Protein AF-A0A0W0CRV9-F1 (afdb_monomer_lite)

Secondary structure (DSSP, 8-state):
-----PPP------------------TT------------------TT-HHHHHHHHHHHHHHHHHHHHHHHHHHHHHHHHHHHHHHHHHHHHHHHHHHHHHHHHHHHHHHHHHHHHHHHHHHHHHHHHHHHHHHHHHHHHHHHHHHHHHHHHHHHHHHHHHHHHHHHHTTS----TTHHHHHHHHHHHHHHHHHHHHHHHHHHHHHHHHHHHHHHHHHHHHHHHHHHHHHHHHHHHHHHHHHHHHHHHHHHHHHHHHHHHHHHHHHHHHHHHHHHHHHHHHHHHHHHHHHHHHHHHHHHHHHHHHHHHHHHHHHHHHHHHHHHHHHHHHHHHHHHHHHHHHHHHHT----EEEE-HHHHTTTEEEETTTTEEEETTT--EEE-SEEEE--TTTHHHHHHHHHHHHHHHHHHTT---EEEEEETT-PPPTTHHHHHHHTTTS----------SSS------S-----SS-EEEEEE----GGGHHHHHHHHHHHTSSS-SS--SS------------------------------

pLDDT: mean 71.41, std 23.51, range [22.67, 96.81]

Sequence (535 aa):
MMESRIPTFGRPNKKIRLSGGEMLRDVTNTPVISGRSATVDGGKLAYGDDKLMEEIKRRERKVLQDINRLKSAVEEIDKETEKIRSRLPELAGSYRQLLDNIDNEDKQILCLEEQLESLESQCNTERENQRRMVENLELQHSIDVTNHNTSLDQKNSESRHSWEVQLIELQNEPETKDNVDIIKAIKTELAELQVEWYAIEKENDKKCSEYKQELREQFETFKREKKLNLQETENTANSSLKDENEHRSKLESHKATICANDSEIANLRDTIADRTSTISQIDKSMLPLEQELREASLQFREIENDCNHVNRVCEHLKSTNSLVFERYLQEKRAKKKLQYAIEEIRGKIRNFAILNSDRVKNIFDVDITKATIRNINNRRVYQFNRLIERESIQEQRKLWEEFETYIEIQLRKQCDFSIFICNPAATEFPFVDKLDTCISESTITDAYTYTRTKDGSTNVFNFKSKIDGSEVIGYFIELREDIRDKLENKYSQTLSSTIPCIMHLLDISTISISLQIFQTFKEINNPKPSALRKK

Organism: Candida glabrata (NCBI:txid5478)

Structure (mmCIF, N/CA/C/O backbone):
data_AF-A0A0W0CRV9-F1
#
_entry.id   AF-A0A0W0CRV9-F1
#
loop_
_atom_site.group_PDB
_atom_site.id
_atom_site.type_symbol
_atom_site.label_atom_id
_atom_site.label_alt_id
_atom_site.label_comp_id
_atom_site.label_asym_id
_atom_site.label_entity_id
_atom_site.label_seq_id
_atom_site.pdbx_PDB_ins_code
_atom_site.Cartn_x
_atom_site.Cartn_y
_atom_site.Cartn_z
_atom_site.occupancy
_atom_site.B_iso_or_equiv
_atom_site.auth_seq_id
_atom_site.auth_comp_id
_atom_site.auth_asym_id
_atom_site.auth_atom_id
_atom_site.pdbx_PDB_model_num
ATOM 1 N N . MET A 1 1 ? -40.033 -37.772 27.101 1.00 38.56 1 MET A N 1
ATOM 2 C CA . MET A 1 1 ? -40.263 -37.667 25.644 1.00 38.56 1 MET A CA 1
ATOM 3 C C . MET A 1 1 ? -39.557 -36.389 25.206 1.00 38.56 1 MET A C 1
ATOM 5 O O . MET A 1 1 ? -39.950 -35.342 25.690 1.00 38.56 1 MET A O 1
ATOM 9 N N . MET A 1 2 ? -38.309 -36.469 24.722 1.00 35.28 2 MET A N 1
ATOM 10 C CA . MET A 1 2 ? -37.935 -36.559 23.288 1.00 35.28 2 MET A CA 1
ATOM 11 C C . MET A 1 2 ? -38.534 -35.373 22.500 1.00 35.28 2 MET A C 1
ATOM 13 O O . MET A 1 2 ? -39.745 -35.233 22.506 1.00 35.28 2 MET A O 1
ATOM 17 N N . GLU A 1 3 ? -37.796 -34.463 21.856 1.00 33.09 3 GLU A N 1
ATOM 18 C CA . GLU A 1 3 ? -36.483 -34.554 21.201 1.00 33.09 3 GLU A CA 1
ATOM 19 C C . GLU A 1 3 ? -35.704 -33.227 21.259 1.00 33.09 3 GLU A C 1
ATOM 21 O O . GLU A 1 3 ? -36.253 -32.140 21.090 1.00 33.09 3 GLU A O 1
ATOM 26 N N . SER A 1 4 ? -34.390 -33.359 21.424 1.00 38.97 4 SER A N 1
ATOM 27 C CA . SER A 1 4 ? -33.357 -32.371 21.140 1.00 38.97 4 SER A CA 1
ATOM 28 C C . SER A 1 4 ? -33.017 -32.377 19.642 1.00 38.97 4 SER A C 1
ATOM 30 O O . SER A 1 4 ? -32.894 -33.436 19.028 1.00 38.97 4 SER A O 1
ATOM 32 N N . ARG A 1 5 ? -32.801 -31.201 19.041 1.00 36.97 5 ARG A N 1
ATOM 33 C CA . ARG A 1 5 ? -32.155 -31.079 17.722 1.00 36.97 5 ARG A CA 1
ATOM 34 C C . ARG A 1 5 ? -30.901 -30.224 17.835 1.00 36.97 5 ARG A C 1
ATOM 36 O O . ARG A 1 5 ? -30.955 -29.002 17.857 1.00 36.97 5 ARG A O 1
ATOM 43 N N . ILE A 1 6 ? -29.778 -30.927 17.904 1.00 41.94 6 ILE A N 1
ATOM 44 C CA . ILE A 1 6 ? -28.415 -30.419 17.751 1.00 41.94 6 ILE A CA 1
ATOM 45 C C . ILE A 1 6 ? -28.132 -30.277 16.244 1.00 41.94 6 ILE A C 1
ATOM 47 O O . ILE A 1 6 ? -28.379 -31.238 15.510 1.00 41.94 6 ILE A O 1
ATOM 51 N N . PRO A 1 7 ? -27.575 -29.158 15.748 1.00 38.59 7 PRO A N 1
ATOM 52 C CA . PRO A 1 7 ? -27.006 -29.108 14.410 1.00 38.59 7 PRO A CA 1
ATOM 53 C C . PRO A 1 7 ? -25.593 -29.703 14.419 1.00 38.59 7 PRO A C 1
ATOM 55 O O . PRO A 1 7 ? -24.685 -29.228 15.097 1.00 38.59 7 PRO A O 1
ATOM 58 N N . THR A 1 8 ? -25.413 -30.761 13.640 1.00 34.62 8 THR A N 1
ATOM 59 C CA . THR A 1 8 ? -24.139 -31.427 13.360 1.00 34.62 8 THR A CA 1
ATOM 60 C C . THR A 1 8 ? -23.197 -30.558 12.526 1.00 34.62 8 THR A C 1
ATOM 62 O O . THR A 1 8 ? -23.568 -30.081 11.452 1.00 34.62 8 THR A O 1
ATOM 65 N N . PHE A 1 9 ? -21.941 -30.453 12.966 1.00 34.94 9 PHE A N 1
ATOM 66 C CA . PHE A 1 9 ? -20.810 -29.957 12.181 1.00 34.94 9 PHE A CA 1
ATOM 67 C C . PHE A 1 9 ? -20.536 -30.866 10.971 1.00 34.94 9 PHE A C 1
ATOM 69 O O . PHE A 1 9 ? -19.977 -31.956 11.099 1.00 34.94 9 PHE A O 1
ATOM 76 N N . GLY A 1 10 ? -20.896 -30.400 9.776 1.00 32.53 10 GLY A N 1
ATOM 77 C CA . GLY A 1 10 ? -20.453 -30.984 8.513 1.00 32.53 10 GLY A CA 1
ATOM 78 C C . GLY A 1 10 ? -19.087 -30.429 8.108 1.00 32.53 10 GLY A C 1
ATOM 79 O O . GLY A 1 10 ? -18.968 -29.253 7.775 1.00 32.53 10 GLY A O 1
ATOM 80 N N . ARG A 1 11 ? -18.051 -31.275 8.098 1.00 42.72 11 ARG A N 1
ATOM 81 C CA . ARG A 1 11 ? -16.768 -30.980 7.438 1.00 42.72 11 ARG A CA 1
ATOM 82 C C . ARG A 1 11 ? -16.919 -31.100 5.917 1.00 42.72 11 ARG A C 1
ATOM 84 O O . ARG A 1 11 ? -17.332 -32.163 5.455 1.00 42.72 11 ARG A O 1
ATOM 91 N N . PRO A 1 12 ? -16.426 -30.140 5.119 1.00 41.34 12 PRO A N 1
ATOM 92 C CA . PRO A 1 12 ? -15.983 -30.422 3.766 1.00 41.34 12 PRO A CA 1
ATOM 93 C C . PRO A 1 12 ? -14.450 -30.502 3.731 1.00 41.34 12 PRO A C 1
ATOM 95 O O . PRO A 1 12 ? -13.749 -29.498 3.833 1.00 41.34 12 PRO A O 1
ATOM 98 N N . ASN A 1 13 ? -13.924 -31.712 3.525 1.00 42.38 13 ASN A N 1
ATOM 99 C CA . ASN A 1 13 ? -12.552 -31.923 3.063 1.00 42.38 13 ASN A CA 1
ATOM 100 C C . ASN A 1 13 ? -12.408 -31.341 1.645 1.00 42.38 13 ASN A C 1
ATOM 102 O O . ASN A 1 13 ? -12.638 -32.036 0.655 1.00 42.38 13 ASN A O 1
ATOM 106 N N . LYS A 1 14 ? -12.005 -30.072 1.526 1.00 35.16 14 LYS A N 1
ATOM 107 C CA . LYS A 1 14 ? -11.462 -29.535 0.273 1.00 35.16 14 LYS A CA 1
ATOM 108 C C . LYS A 1 14 ? -9.946 -29.711 0.279 1.00 35.16 14 LYS A C 1
ATOM 110 O O . LYS A 1 14 ? -9.219 -28.977 0.938 1.00 35.16 14 LYS A O 1
ATOM 115 N N . LYS A 1 15 ? -9.483 -30.707 -0.482 1.00 37.16 15 LYS A N 1
ATOM 116 C CA . LYS A 1 15 ? -8.090 -30.833 -0.923 1.00 37.16 15 LYS A CA 1
ATOM 117 C C . LYS A 1 15 ? -7.694 -29.550 -1.658 1.00 37.16 15 LYS A C 1
ATOM 119 O O . LYS A 1 15 ? -8.164 -29.315 -2.770 1.00 37.16 15 LYS A O 1
ATOM 124 N N . ILE A 1 16 ? -6.820 -28.752 -1.056 1.00 34.28 16 ILE A N 1
ATOM 125 C CA . ILE A 1 16 ? -6.090 -27.700 -1.761 1.00 34.28 16 ILE A CA 1
ATOM 126 C C . ILE A 1 16 ? -5.062 -28.409 -2.646 1.00 34.28 16 ILE A C 1
ATOM 128 O O . ILE A 1 16 ? -4.112 -29.022 -2.163 1.00 34.28 16 ILE A O 1
ATOM 132 N N . ARG A 1 17 ? -5.300 -28.387 -3.960 1.00 32.69 17 ARG A N 1
ATOM 133 C CA . ARG A 1 17 ? -4.280 -28.698 -4.963 1.00 32.69 17 ARG A CA 1
ATOM 134 C C . ARG A 1 17 ? -3.266 -27.558 -4.939 1.00 32.69 17 ARG A C 1
ATOM 136 O O . ARG A 1 17 ? -3.599 -26.438 -5.304 1.00 32.69 17 ARG A O 1
ATOM 143 N N . LEU A 1 18 ? -2.038 -27.868 -4.542 1.00 37.91 18 LEU A N 1
ATOM 144 C CA . LEU A 1 18 ? -0.869 -27.062 -4.866 1.00 37.91 18 LEU A CA 1
ATOM 145 C C . LEU A 1 18 ? -0.619 -27.206 -6.374 1.00 37.91 18 LEU A C 1
ATOM 147 O O . LEU A 1 18 ? -0.066 -28.210 -6.821 1.00 37.91 18 LEU A O 1
ATOM 151 N N . SER A 1 19 ? -1.074 -26.238 -7.169 1.00 32.88 19 SER A N 1
ATOM 152 C CA . SER A 1 19 ? -0.536 -26.029 -8.512 1.00 32.88 19 SER A CA 1
ATOM 153 C C . SER A 1 19 ? 0.764 -25.252 -8.362 1.00 32.88 19 SER A C 1
ATOM 155 O O . SER A 1 19 ? 0.759 -24.047 -8.117 1.00 32.88 19 SER A O 1
ATOM 157 N N . GLY A 1 20 ? 1.874 -25.979 -8.434 1.00 34.94 20 GLY A N 1
ATOM 158 C CA . GLY A 1 20 ? 3.185 -25.386 -8.616 1.00 34.94 20 GLY A CA 1
ATOM 159 C C . GLY A 1 20 ? 3.354 -24.834 -10.029 1.00 34.94 20 GLY A C 1
ATOM 160 O O . GLY A 1 20 ? 2.707 -25.293 -10.970 1.00 34.94 20 GLY A O 1
ATOM 161 N N . GLY A 1 21 ? 4.297 -23.902 -10.139 1.00 41.97 21 GLY A N 1
ATOM 162 C CA . GLY A 1 21 ? 4.945 -23.546 -11.391 1.00 41.97 21 GLY A CA 1
ATOM 163 C C . GLY A 1 21 ? 4.507 -22.211 -11.965 1.00 41.97 21 GLY A C 1
ATOM 164 O O . GLY A 1 21 ? 3.742 -22.189 -12.914 1.00 41.97 21 GLY A O 1
ATOM 165 N N . GLU A 1 22 ? 5.096 -21.119 -11.481 1.00 36.38 22 GLU A N 1
ATOM 166 C CA . GLU A 1 22 ? 5.630 -20.122 -12.405 1.00 36.38 22 GLU A CA 1
ATOM 167 C C . GLU A 1 22 ? 6.853 -19.438 -11.793 1.00 36.38 22 GLU A C 1
ATOM 169 O O . GLU A 1 22 ? 6.941 -19.189 -10.592 1.00 36.38 22 GLU A O 1
ATOM 174 N N . MET A 1 23 ? 7.869 -19.318 -12.634 1.00 37.34 23 MET A N 1
ATOM 175 C CA . MET A 1 23 ? 9.269 -19.218 -12.269 1.00 37.34 23 MET A CA 1
ATOM 176 C C . MET A 1 23 ? 9.655 -17.867 -11.669 1.00 37.34 23 MET A C 1
ATOM 178 O O . MET A 1 23 ? 9.179 -16.815 -12.094 1.00 37.34 23 MET A O 1
ATOM 182 N N . LEU A 1 24 ? 10.626 -17.933 -10.752 1.00 38.47 24 LEU A N 1
ATOM 183 C CA . LEU A 1 24 ? 11.629 -16.897 -10.517 1.00 38.47 24 LEU A CA 1
ATOM 184 C C . LEU A 1 24 ? 11.998 -16.221 -11.846 1.00 38.47 24 LEU A C 1
ATOM 186 O O . LEU A 1 24 ? 12.648 -16.829 -12.695 1.00 38.47 24 LEU A O 1
ATOM 190 N N . ARG A 1 25 ? 11.583 -14.965 -12.029 1.00 40.34 25 ARG A N 1
ATOM 191 C CA . ARG A 1 25 ? 12.192 -14.103 -13.038 1.00 40.34 25 ARG A CA 1
ATOM 192 C C . ARG A 1 25 ? 13.482 -13.558 -12.452 1.00 40.34 25 ARG A C 1
ATOM 194 O O . ARG A 1 25 ? 13.460 -12.815 -11.475 1.00 40.34 25 ARG A O 1
ATOM 201 N N . ASP A 1 26 ? 14.580 -13.969 -13.066 1.00 34.03 26 ASP A N 1
ATOM 202 C CA . ASP A 1 26 ? 15.905 -13.380 -12.935 1.00 34.03 26 ASP A CA 1
ATOM 203 C C . ASP A 1 26 ? 15.820 -11.846 -13.041 1.00 34.03 26 ASP A C 1
ATOM 205 O O . ASP A 1 26 ? 15.437 -11.301 -14.078 1.00 34.03 26 ASP A O 1
ATOM 209 N N . VAL A 1 27 ? 16.179 -11.143 -11.964 1.00 37.72 27 VAL A N 1
ATOM 210 C CA . VAL A 1 27 ? 16.225 -9.666 -11.890 1.00 37.72 27 VAL A CA 1
ATOM 211 C C . VAL A 1 27 ? 17.619 -9.146 -12.284 1.00 37.72 27 VAL A C 1
ATOM 213 O O . VAL A 1 27 ? 18.051 -8.076 -11.875 1.00 37.72 27 VAL A O 1
ATOM 216 N N . THR A 1 28 ? 18.365 -9.901 -13.089 1.00 35.84 28 THR A N 1
ATOM 217 C CA . THR A 1 28 ? 19.730 -9.537 -13.505 1.00 35.84 28 THR A CA 1
ATOM 218 C C . THR A 1 28 ? 19.811 -8.897 -14.892 1.00 35.84 28 THR A C 1
ATOM 220 O O . THR A 1 28 ? 20.890 -8.481 -15.295 1.00 35.84 28 THR A O 1
ATOM 223 N N . ASN A 1 29 ? 18.687 -8.715 -15.595 1.00 40.50 29 ASN A N 1
ATOM 224 C CA . ASN A 1 29 ? 18.656 -8.096 -16.926 1.00 40.50 29 ASN A CA 1
ATOM 225 C C . ASN A 1 29 ? 17.651 -6.939 -17.016 1.00 40.50 29 ASN A C 1
ATOM 227 O O . ASN A 1 29 ? 16.689 -6.982 -17.780 1.00 40.50 29 ASN A O 1
ATOM 231 N N . THR A 1 30 ? 17.888 -5.870 -16.260 1.00 35.16 30 THR A N 1
ATOM 232 C CA . THR A 1 30 ? 17.356 -4.545 -16.611 1.00 35.16 30 THR A CA 1
ATOM 233 C C . THR A 1 30 ? 18.460 -3.743 -17.297 1.00 35.16 30 THR A C 1
ATOM 235 O O . THR A 1 30 ? 19.473 -3.464 -16.648 1.00 35.16 30 THR A O 1
ATOM 238 N N . PRO A 1 31 ? 18.315 -3.352 -18.579 1.00 36.97 31 PRO A N 1
ATOM 239 C CA . PRO A 1 31 ? 19.222 -2.384 -19.167 1.00 36.97 31 PRO A CA 1
ATOM 240 C C . PRO A 1 31 ? 19.075 -1.068 -18.401 1.00 36.97 31 PRO A C 1
ATOM 242 O O . PRO A 1 31 ? 17.973 -0.567 -18.178 1.00 36.97 31 PRO A O 1
ATOM 245 N N . VAL A 1 32 ? 20.216 -0.553 -17.958 1.00 34.62 32 VAL A N 1
ATOM 246 C CA . VAL A 1 32 ? 20.379 0.720 -17.263 1.00 34.62 32 VAL A CA 1
ATOM 247 C C . VAL A 1 32 ? 19.641 1.814 -18.036 1.00 34.62 32 VAL A C 1
ATOM 249 O O . VAL A 1 32 ? 20.065 2.212 -19.121 1.00 34.62 32 VAL A O 1
ATOM 252 N N . ILE A 1 33 ? 18.541 2.315 -17.469 1.00 39.91 33 ILE A N 1
ATOM 253 C CA . ILE A 1 33 ? 17.890 3.548 -17.915 1.00 39.91 33 ILE A CA 1
ATOM 254 C C . ILE A 1 33 ? 18.854 4.686 -17.567 1.00 39.91 33 ILE A C 1
ATOM 256 O O . ILE A 1 33 ? 18.846 5.236 -16.467 1.00 39.91 33 ILE A O 1
ATOM 260 N N . SER A 1 34 ? 19.747 4.987 -18.507 1.00 36.44 34 SER A N 1
ATOM 261 C CA . SER A 1 34 ? 20.557 6.195 -18.478 1.00 36.44 34 SER A CA 1
ATOM 262 C C . SER A 1 34 ? 19.643 7.380 -18.751 1.00 36.44 34 SER A C 1
ATOM 264 O O . SER A 1 34 ? 18.908 7.418 -19.740 1.00 36.44 34 SER A O 1
ATOM 266 N N . GLY A 1 35 ? 19.666 8.330 -17.823 1.00 34.72 35 GLY A N 1
ATOM 267 C CA . GLY A 1 35 ? 18.883 9.544 -17.890 1.00 34.72 35 GLY A CA 1
ATOM 268 C C . GLY A 1 35 ? 19.144 10.365 -19.151 1.00 34.72 35 GLY A C 1
ATOM 269 O O . GLY A 1 35 ? 20.199 10.302 -19.778 1.00 34.72 35 GLY A O 1
ATOM 270 N N . ARG A 1 36 ? 18.136 11.185 -19.459 1.00 37.72 36 ARG A N 1
ATOM 271 C CA . ARG A 1 36 ? 18.190 12.438 -20.222 1.00 37.72 36 ARG A CA 1
ATOM 272 C C . ARG A 1 36 ? 19.622 12.907 -20.529 1.00 37.72 36 ARG A C 1
ATOM 274 O O . ARG A 1 36 ? 20.232 13.613 -19.727 1.00 37.72 36 ARG A O 1
ATOM 281 N N . SER A 1 37 ? 20.123 12.577 -21.718 1.00 31.12 37 SER A N 1
ATOM 282 C CA . SER A 1 37 ? 21.183 13.365 -22.341 1.00 31.12 37 SER A CA 1
ATOM 283 C C . SER A 1 37 ? 20.528 14.533 -23.058 1.00 31.12 37 SER A C 1
ATOM 285 O O . SER A 1 37 ? 19.630 14.352 -23.879 1.00 31.12 37 SER A O 1
ATOM 287 N N . ALA A 1 38 ? 20.996 15.728 -22.715 1.00 38.41 38 ALA A N 1
ATOM 288 C CA . ALA A 1 38 ? 20.750 16.953 -23.445 1.00 38.41 38 ALA A CA 1
ATOM 289 C C . ALA A 1 38 ? 20.948 16.742 -24.953 1.00 38.41 38 ALA A C 1
ATOM 291 O O . ALA A 1 38 ? 21.871 16.044 -25.383 1.00 38.41 38 ALA A O 1
ATOM 292 N N . THR A 1 39 ? 20.079 17.379 -25.729 1.00 36.97 39 THR A N 1
ATOM 293 C CA . THR A 1 39 ? 20.256 17.663 -27.150 1.00 36.97 39 THR A CA 1
ATOM 294 C C . THR A 1 39 ? 21.642 18.265 -27.376 1.00 36.97 39 THR A C 1
ATOM 296 O O . THR A 1 39 ? 21.884 19.419 -27.024 1.00 36.97 39 THR A O 1
ATOM 299 N N . VAL A 1 40 ? 22.562 17.475 -27.926 1.00 42.56 40 VAL A N 1
ATOM 300 C CA . VAL A 1 40 ? 23.810 17.977 -28.501 1.00 42.56 40 VAL A CA 1
ATOM 301 C C . VAL A 1 40 ? 23.620 17.940 -30.005 1.00 42.56 40 VAL A C 1
ATOM 303 O O . VAL A 1 40 ? 23.579 16.872 -30.616 1.00 42.56 40 VAL A O 1
ATOM 306 N N . ASP A 1 41 ? 23.434 19.133 -30.557 1.00 42.19 41 ASP A N 1
ATOM 307 C CA . ASP A 1 41 ? 23.441 19.403 -31.985 1.00 42.19 41 ASP A CA 1
ATOM 308 C C . ASP A 1 41 ? 24.703 18.839 -32.645 1.00 42.19 41 ASP A C 1
ATOM 310 O O . ASP A 1 41 ? 25.799 18.842 -32.077 1.00 42.19 41 ASP A O 1
ATOM 314 N N . GLY A 1 42 ? 24.528 18.347 -33.869 1.00 45.25 42 GLY A N 1
ATOM 315 C CA . GLY A 1 42 ? 25.543 17.652 -34.646 1.00 45.25 42 GLY A CA 1
ATOM 316 C C . GLY A 1 42 ? 26.796 18.491 -34.905 1.00 45.25 42 GLY A C 1
ATOM 317 O O . GLY A 1 42 ? 26.865 19.256 -35.863 1.00 45.25 42 GLY A O 1
ATOM 318 N N . GLY A 1 43 ? 27.830 18.263 -34.098 1.00 40.97 43 GLY A N 1
ATOM 319 C CA . GLY A 1 43 ? 29.203 18.689 -34.344 1.00 40.97 43 GLY A CA 1
ATOM 320 C C . GLY A 1 43 ? 30.107 17.468 -34.483 1.00 40.97 43 GLY A C 1
ATOM 321 O O . GLY A 1 43 ? 30.133 16.600 -33.615 1.00 40.97 43 GLY A O 1
ATOM 322 N N . LYS A 1 44 ? 30.835 17.378 -35.597 1.00 47.75 44 LYS A N 1
ATOM 323 C CA . LYS A 1 44 ? 31.814 16.316 -35.869 1.00 47.75 44 LYS A CA 1
ATOM 324 C C . LYS A 1 44 ? 32.817 16.203 -34.711 1.00 47.75 44 LYS A C 1
ATOM 326 O O . LYS A 1 44 ? 33.529 17.159 -34.425 1.00 47.75 44 LYS A O 1
ATOM 331 N N . LEU A 1 45 ? 32.883 15.026 -34.089 1.00 42.00 45 LEU A N 1
ATOM 332 C CA . LEU A 1 45 ? 33.833 14.691 -33.027 1.00 42.00 45 LEU A CA 1
ATOM 333 C C . LEU A 1 45 ? 35.254 14.612 -33.599 1.00 42.00 45 LEU A C 1
ATOM 335 O O . LEU A 1 45 ? 35.578 13.697 -34.356 1.00 42.00 45 LEU A O 1
ATOM 339 N N . ALA A 1 46 ? 36.095 15.578 -33.236 1.00 45.25 46 ALA A N 1
ATOM 340 C CA . ALA A 1 46 ? 37.535 15.515 -33.438 1.00 45.25 46 ALA A CA 1
ATOM 341 C C . ALA A 1 46 ? 38.189 14.922 -32.179 1.00 45.25 46 ALA A C 1
ATOM 343 O O . ALA A 1 46 ? 37.961 15.395 -31.066 1.00 45.25 46 ALA A O 1
ATOM 344 N N . TYR A 1 47 ? 38.994 13.874 -32.352 1.00 42.91 47 TYR A N 1
ATOM 345 C CA . TYR A 1 47 ? 39.863 13.335 -31.304 1.00 42.91 47 TYR A CA 1
ATOM 346 C C . TYR A 1 47 ? 40.891 14.420 -30.926 1.00 42.91 47 TYR A C 1
ATOM 348 O O . TYR A 1 47 ? 41.710 14.783 -31.769 1.00 42.91 47 TYR A O 1
ATOM 356 N N . GLY A 1 48 ? 40.827 14.960 -29.700 1.00 53.31 48 GLY A N 1
ATOM 357 C CA . GLY A 1 48 ? 41.794 15.950 -29.190 1.00 53.31 48 GLY A CA 1
ATOM 358 C C . GLY A 1 48 ? 41.233 17.136 -28.392 1.00 53.31 48 GLY A C 1
ATOM 359 O O . GLY A 1 48 ? 42.011 17.991 -27.986 1.00 53.31 48 GLY A O 1
ATOM 360 N N . ASP A 1 49 ? 39.919 17.225 -28.162 1.00 56.38 49 ASP A N 1
ATOM 361 C CA . ASP A 1 49 ? 39.337 18.357 -27.427 1.00 56.38 49 ASP A CA 1
ATOM 362 C C . ASP A 1 49 ? 39.350 18.105 -25.901 1.00 56.38 49 ASP A C 1
ATOM 364 O O . ASP A 1 49 ? 38.466 17.445 -25.343 1.00 56.38 49 ASP A O 1
ATOM 368 N N . ASP A 1 50 ? 40.382 18.611 -25.214 1.00 68.81 50 ASP A N 1
ATOM 369 C CA . ASP A 1 50 ? 40.628 18.396 -23.775 1.00 68.81 50 ASP A CA 1
ATOM 370 C C . ASP A 1 50 ? 39.436 18.791 -22.887 1.00 68.81 50 ASP A C 1
ATOM 372 O O . ASP A 1 50 ? 39.179 18.165 -21.855 1.00 68.81 50 ASP A O 1
ATOM 376 N N . LYS A 1 51 ? 38.643 19.781 -23.314 1.00 72.12 51 LYS A N 1
ATOM 377 C CA . LYS A 1 51 ? 37.434 20.217 -22.598 1.00 72.12 51 LYS A CA 1
ATOM 378 C C . LYS A 1 51 ? 36.323 19.168 -22.625 1.00 72.12 51 LYS A C 1
ATOM 380 O O . LYS A 1 51 ? 35.648 18.969 -21.616 1.00 72.12 51 LYS A O 1
ATOM 385 N N . LEU A 1 52 ? 36.152 18.469 -23.749 1.00 72.50 52 LEU A N 1
ATOM 386 C CA . LEU A 1 52 ? 35.174 17.387 -23.873 1.00 72.50 52 LEU A CA 1
ATOM 387 C C . LEU A 1 52 ? 35.597 16.188 -23.015 1.00 72.50 52 LEU A C 1
ATOM 389 O O . LEU A 1 52 ? 34.773 15.600 -22.316 1.00 72.50 52 LEU A O 1
ATOM 393 N N . MET A 1 53 ? 36.895 15.868 -23.011 1.00 74.12 53 MET A N 1
ATOM 394 C CA . MET A 1 53 ? 37.456 14.809 -22.168 1.00 74.12 53 MET A CA 1
ATOM 395 C C . MET A 1 53 ? 37.316 15.116 -20.674 1.00 74.12 53 MET A C 1
ATOM 397 O O . MET A 1 53 ? 36.979 14.223 -19.894 1.00 74.12 53 MET A O 1
ATOM 401 N N . GLU A 1 54 ? 37.525 16.365 -20.249 1.00 81.06 54 GLU A N 1
ATOM 402 C CA . GLU A 1 54 ? 37.249 16.772 -18.868 1.00 81.06 54 GLU A CA 1
ATOM 403 C C . GLU A 1 54 ? 35.767 16.668 -18.510 1.00 81.06 54 GLU A C 1
ATOM 405 O O . GLU A 1 54 ? 35.435 16.254 -17.394 1.00 81.06 54 GLU A O 1
ATOM 410 N N . GLU A 1 55 ? 34.869 17.020 -19.430 1.00 81.00 55 GLU A N 1
ATOM 411 C CA . GLU A 1 55 ? 33.437 16.936 -19.176 1.00 81.00 55 GLU A CA 1
ATOM 412 C C . GLU A 1 55 ? 32.950 15.485 -19.088 1.00 81.00 55 GLU A C 1
ATOM 414 O O . GLU A 1 55 ? 32.189 15.159 -18.174 1.00 81.00 55 GLU A O 1
ATOM 419 N N . ILE A 1 56 ? 33.461 14.593 -19.941 1.00 81.00 56 ILE A N 1
ATOM 420 C CA . ILE A 1 56 ? 33.228 13.145 -19.839 1.00 81.00 56 ILE A CA 1
ATOM 421 C C . ILE A 1 56 ? 33.743 12.631 -18.490 1.00 81.00 56 ILE A C 1
ATOM 423 O O . ILE A 1 56 ? 32.967 12.053 -17.733 1.00 81.00 56 ILE A O 1
ATOM 427 N N . LYS A 1 57 ? 34.984 12.955 -18.101 1.00 85.88 57 LYS A N 1
ATOM 428 C CA . LYS A 1 57 ? 35.542 12.576 -16.786 1.00 85.88 57 LYS A CA 1
ATOM 429 C C . LYS A 1 57 ? 34.762 13.168 -15.607 1.00 85.88 57 LYS A C 1
ATOM 431 O O . LYS A 1 57 ? 34.720 12.590 -14.520 1.00 85.88 57 LYS A O 1
ATOM 436 N N . ARG A 1 58 ? 34.167 14.358 -15.753 1.00 87.56 58 ARG A N 1
ATOM 437 C CA . ARG A 1 58 ? 33.301 14.965 -14.726 1.00 87.56 58 ARG A CA 1
ATOM 438 C C . ARG A 1 58 ? 31.978 14.204 -14.617 1.00 87.56 58 ARG A C 1
ATOM 440 O O . ARG A 1 58 ? 31.542 13.936 -13.498 1.00 87.56 58 ARG A O 1
ATOM 447 N N . ARG A 1 59 ? 31.369 13.819 -15.743 1.00 84.75 59 ARG A N 1
ATOM 448 C CA . ARG A 1 59 ? 30.153 12.990 -15.769 1.00 84.75 59 ARG A CA 1
ATOM 449 C C . ARG A 1 59 ? 30.418 11.591 -15.219 1.00 84.75 59 ARG A C 1
ATOM 451 O O . ARG A 1 59 ? 29.651 11.147 -14.378 1.00 84.75 59 ARG A O 1
ATOM 458 N N . GLU A 1 60 ? 31.528 10.956 -15.580 1.00 84.56 60 GLU A N 1
ATOM 459 C CA . GLU A 1 60 ? 31.948 9.662 -15.024 1.00 84.56 60 GLU A CA 1
ATOM 460 C C . GLU A 1 60 ? 32.136 9.724 -13.505 1.00 84.56 60 GLU A C 1
ATOM 462 O O . GLU A 1 60 ? 31.613 8.876 -12.787 1.00 84.56 60 GLU A O 1
ATOM 467 N N . ARG A 1 61 ? 32.807 10.763 -12.984 1.00 88.94 61 ARG A N 1
ATOM 468 C CA . ARG A 1 61 ? 32.943 10.968 -11.530 1.00 88.94 61 ARG A CA 1
ATOM 469 C C . ARG A 1 61 ? 31.595 11.147 -10.836 1.00 88.94 61 ARG A C 1
ATOM 471 O O . ARG A 1 61 ? 31.412 10.620 -9.742 1.00 88.94 61 ARG A O 1
ATOM 478 N N . LYS A 1 62 ? 30.656 11.860 -11.463 1.00 91.38 62 LYS A N 1
ATOM 479 C CA . LYS A 1 62 ? 29.296 12.027 -10.937 1.00 91.38 62 LYS A CA 1
ATOM 480 C C . LYS A 1 62 ? 28.533 10.700 -10.930 1.00 91.38 62 LYS A C 1
ATOM 482 O O . LYS A 1 62 ? 27.976 10.340 -9.903 1.00 91.38 62 LYS A O 1
ATOM 487 N N . VAL A 1 63 ? 28.586 9.941 -12.025 1.00 87.50 63 VAL A N 1
ATOM 488 C CA . VAL A 1 63 ? 27.969 8.609 -12.121 1.00 87.50 63 VAL A CA 1
ATOM 489 C C . VAL A 1 63 ? 28.564 7.656 -11.081 1.00 87.50 63 VAL A C 1
ATOM 491 O O . VAL A 1 63 ? 27.819 6.953 -10.413 1.00 87.50 63 VAL A O 1
ATOM 494 N N . LEU A 1 64 ? 29.882 7.672 -10.864 1.00 88.62 64 LEU A N 1
ATOM 495 C CA . LEU A 1 64 ? 30.530 6.879 -9.812 1.00 88.62 64 LEU A CA 1
ATOM 496 C C . LEU A 1 64 ? 30.091 7.292 -8.401 1.00 88.62 64 LEU A C 1
ATOM 498 O O . LEU A 1 64 ? 29.880 6.430 -7.551 1.00 88.62 64 LEU A O 1
ATOM 502 N N . GLN A 1 65 ? 29.930 8.593 -8.141 1.00 92.88 65 GLN A N 1
ATOM 503 C CA . GLN A 1 65 ? 29.382 9.076 -6.871 1.00 92.88 65 GLN A CA 1
ATOM 504 C C . GLN A 1 65 ? 27.932 8.629 -6.671 1.00 92.88 65 GLN A C 1
ATOM 506 O O . GLN A 1 65 ? 27.590 8.182 -5.579 1.00 92.88 65 GLN A O 1
ATOM 511 N N . ASP A 1 66 ? 27.103 8.704 -7.711 1.00 89.69 66 ASP A N 1
ATOM 512 C CA . ASP A 1 66 ? 25.708 8.266 -7.660 1.00 89.69 66 ASP A CA 1
ATOM 513 C C . ASP A 1 66 ? 25.614 6.741 -7.467 1.00 89.69 66 ASP A C 1
ATOM 515 O O . ASP A 1 66 ? 24.848 6.280 -6.625 1.00 89.69 66 ASP A O 1
ATOM 519 N N . ILE A 1 67 ? 26.468 5.957 -8.138 1.00 89.38 67 ILE A N 1
ATOM 520 C CA . ILE A 1 67 ? 26.597 4.506 -7.918 1.00 89.38 67 ILE A CA 1
ATOM 521 C C . ILE A 1 67 ? 26.983 4.207 -6.468 1.00 89.38 67 ILE A C 1
ATOM 523 O O . ILE A 1 67 ? 26.390 3.327 -5.851 1.00 89.38 67 ILE A O 1
ATOM 527 N N . ASN A 1 68 ? 27.955 4.924 -5.900 1.00 90.94 68 ASN A N 1
ATOM 528 C CA . ASN A 1 68 ? 28.369 4.703 -4.515 1.00 90.94 68 ASN A CA 1
ATOM 529 C C . ASN A 1 68 ? 27.268 5.085 -3.518 1.00 90.94 68 ASN A C 1
ATOM 531 O O . ASN A 1 68 ? 27.059 4.358 -2.553 1.00 90.94 68 ASN A O 1
ATOM 535 N N . ARG A 1 69 ? 26.516 6.164 -3.772 1.00 92.75 69 ARG A N 1
ATOM 536 C CA . ARG A 1 69 ? 25.339 6.528 -2.965 1.00 92.75 69 ARG A CA 1
ATOM 537 C C . ARG A 1 69 ? 24.259 5.453 -3.020 1.00 92.75 69 ARG A C 1
ATOM 539 O O . ARG A 1 69 ? 23.734 5.084 -1.977 1.00 92.75 69 ARG A O 1
ATOM 546 N N . LEU A 1 70 ? 23.959 4.931 -4.210 1.00 91.81 70 LEU A N 1
ATOM 547 C CA . LEU A 1 70 ? 22.995 3.843 -4.377 1.00 91.81 70 LEU A CA 1
ATOM 548 C C . LEU A 1 70 ? 23.466 2.564 -3.680 1.00 91.81 70 LEU A C 1
ATOM 550 O O . LEU A 1 70 ? 22.667 1.924 -3.011 1.00 91.81 70 LEU A O 1
ATOM 554 N N . LYS A 1 71 ? 24.757 2.220 -3.759 1.00 92.00 71 LYS A N 1
ATOM 555 C CA . LYS A 1 71 ? 25.325 1.084 -3.015 1.00 92.00 71 LYS A CA 1
ATOM 556 C C . LYS A 1 71 ? 25.177 1.255 -1.505 1.00 92.00 71 LYS A C 1
ATOM 558 O O . LYS A 1 71 ? 24.725 0.329 -0.847 1.00 92.00 71 LYS A O 1
ATOM 563 N N . SER A 1 72 ? 25.493 2.435 -0.968 1.00 92.38 72 SER A N 1
ATOM 564 C CA . SER A 1 72 ? 25.297 2.719 0.459 1.00 92.38 72 SER A CA 1
ATOM 565 C C . SER A 1 72 ? 23.825 2.646 0.871 1.00 92.38 72 SER A C 1
ATOM 567 O O . SER A 1 72 ? 23.531 2.105 1.929 1.00 92.38 72 SER A O 1
ATOM 569 N N . ALA A 1 73 ? 22.904 3.130 0.030 1.00 90.25 73 ALA A N 1
ATOM 570 C CA . ALA A 1 73 ? 21.468 3.029 0.286 1.00 90.25 73 ALA A CA 1
ATOM 571 C C . ALA A 1 73 ? 20.974 1.572 0.260 1.00 90.25 73 ALA A C 1
ATOM 573 O O . ALA A 1 73 ? 20.178 1.181 1.106 1.00 90.25 73 ALA A O 1
ATOM 574 N N . VAL A 1 74 ? 21.471 0.749 -0.669 1.00 89.06 74 VAL A N 1
ATOM 575 C CA . VAL A 1 74 ? 21.163 -0.690 -0.712 1.00 89.06 74 VAL A CA 1
ATOM 576 C C . VAL A 1 74 ? 21.695 -1.397 0.536 1.00 89.06 74 VAL A C 1
ATOM 578 O O . VAL A 1 74 ? 20.951 -2.136 1.168 1.00 89.06 74 VAL A O 1
ATOM 581 N N . GLU A 1 75 ? 22.931 -1.117 0.958 1.00 93.44 75 GLU A N 1
ATOM 582 C CA . GLU A 1 75 ? 23.484 -1.678 2.200 1.00 93.44 75 GLU A CA 1
ATOM 583 C C . GLU A 1 75 ? 22.698 -1.256 3.451 1.00 93.44 75 GLU A C 1
ATOM 585 O O . GLU A 1 75 ? 22.617 -2.011 4.422 1.00 93.44 75 GLU A O 1
ATOM 590 N N . GLU A 1 76 ? 22.147 -0.041 3.469 1.00 93.56 76 GLU A N 1
ATOM 591 C CA . GLU A 1 76 ? 21.287 0.439 4.552 1.00 93.56 76 GLU A CA 1
ATOM 592 C C . GLU A 1 76 ? 19.947 -0.307 4.569 1.00 93.56 76 GLU A C 1
ATOM 594 O O . GLU A 1 76 ? 19.556 -0.818 5.620 1.00 93.56 76 GLU A O 1
ATOM 599 N N . ILE A 1 77 ? 19.314 -0.475 3.402 1.00 90.19 77 ILE A N 1
ATOM 600 C CA . ILE A 1 77 ? 18.093 -1.277 3.243 1.00 90.19 77 ILE A CA 1
ATOM 601 C C . ILE A 1 77 ? 18.336 -2.728 3.673 1.00 90.19 77 ILE A C 1
ATOM 603 O O . ILE A 1 77 ? 17.520 -3.289 4.402 1.00 90.19 77 ILE A O 1
ATOM 607 N N . ASP A 1 78 ? 19.457 -3.339 3.291 1.00 91.56 78 ASP A N 1
ATOM 608 C CA . ASP A 1 78 ? 19.787 -4.714 3.682 1.00 91.56 78 ASP A CA 1
ATOM 609 C C . ASP A 1 78 ? 19.964 -4.838 5.203 1.00 91.56 78 ASP A C 1
ATOM 611 O O . ASP A 1 78 ? 19.445 -5.770 5.823 1.00 91.56 78 ASP A O 1
ATOM 615 N N . LYS A 1 79 ? 20.626 -3.861 5.842 1.00 93.00 79 LYS A N 1
ATOM 616 C CA . LYS A 1 79 ? 20.761 -3.809 7.309 1.00 93.00 79 LYS A CA 1
ATOM 617 C C . LYS A 1 79 ? 19.412 -3.652 8.007 1.00 93.00 79 LYS A C 1
ATOM 619 O O . LYS A 1 79 ? 19.199 -4.269 9.051 1.00 93.00 79 LYS A O 1
ATOM 624 N N . GLU A 1 80 ? 18.513 -2.824 7.483 1.00 90.69 80 GLU A N 1
ATOM 625 C CA . GLU A 1 80 ? 17.158 -2.680 8.028 1.00 90.69 80 GLU A CA 1
ATOM 626 C C . GLU A 1 80 ? 16.328 -3.946 7.827 1.00 90.69 80 GLU A C 1
ATOM 628 O O . GLU A 1 80 ? 15.660 -4.402 8.758 1.00 90.69 80 GLU A O 1
ATOM 633 N N . THR A 1 81 ? 16.434 -4.569 6.657 1.00 88.56 81 THR A N 1
ATOM 634 C CA . THR A 1 81 ? 15.744 -5.819 6.335 1.00 88.56 81 THR A CA 1
ATOM 635 C C . THR A 1 81 ? 16.190 -6.937 7.274 1.00 88.56 81 THR A C 1
ATOM 637 O O . THR A 1 81 ? 15.348 -7.647 7.820 1.00 88.56 81 THR A O 1
ATOM 640 N N . GLU A 1 82 ? 17.489 -7.049 7.561 1.00 90.94 82 GLU A N 1
ATOM 641 C CA . GLU A 1 82 ? 18.022 -8.044 8.497 1.00 90.94 82 GLU A CA 1
ATOM 642 C C . GLU A 1 82 ? 17.609 -7.761 9.956 1.00 90.94 82 GLU A C 1
ATOM 644 O O . GLU A 1 82 ? 17.283 -8.678 10.718 1.00 90.94 82 GLU A O 1
ATOM 649 N N . LYS A 1 83 ? 17.510 -6.484 10.354 1.00 89.94 83 LYS A N 1
ATOM 650 C CA . LYS A 1 83 ? 16.942 -6.096 11.660 1.00 89.94 83 LYS A CA 1
ATOM 651 C C . LYS A 1 83 ? 15.463 -6.466 11.782 1.00 89.94 83 LYS A C 1
ATOM 653 O O . LYS A 1 83 ? 15.030 -6.937 12.831 1.00 89.94 83 LYS A O 1
ATOM 658 N N . ILE A 1 84 ? 14.676 -6.265 10.726 1.00 84.94 84 ILE A N 1
ATOM 659 C CA . ILE A 1 84 ? 13.260 -6.654 10.701 1.00 84.94 84 ILE A CA 1
ATOM 660 C C . ILE A 1 84 ? 13.141 -8.181 10.749 1.00 84.94 84 ILE A C 1
ATOM 662 O O . ILE A 1 84 ? 12.353 -8.722 11.525 1.00 84.94 84 ILE A O 1
ATOM 666 N N . ARG A 1 85 ? 13.969 -8.886 9.973 1.00 88.81 85 ARG A N 1
ATOM 667 C CA . ARG A 1 85 ? 13.978 -10.350 9.892 1.00 88.81 85 ARG A CA 1
ATOM 668 C C . ARG A 1 85 ? 14.365 -11.012 11.211 1.00 88.81 85 ARG A C 1
ATOM 670 O O . ARG A 1 85 ? 13.775 -12.027 11.559 1.00 88.81 85 ARG A O 1
ATOM 677 N N . SER A 1 86 ? 15.299 -10.425 11.956 1.00 87.19 86 SER A N 1
ATOM 678 C CA . SER A 1 86 ? 15.690 -10.912 13.287 1.00 87.19 86 SER A CA 1
ATOM 679 C C . SER A 1 86 ? 14.652 -10.610 14.377 1.00 87.19 86 SER A C 1
ATOM 681 O O . SER A 1 86 ? 14.501 -11.415 15.291 1.00 87.19 86 SER A O 1
ATOM 683 N N . ARG A 1 87 ? 13.867 -9.527 14.258 1.00 86.44 87 ARG A N 1
ATOM 684 C CA . ARG A 1 87 ? 12.754 -9.204 15.179 1.00 86.44 87 ARG A CA 1
ATOM 685 C C . ARG A 1 87 ? 11.468 -9.993 14.933 1.00 86.44 87 ARG A C 1
ATOM 687 O O . ARG A 1 87 ? 10.657 -10.145 15.843 1.00 86.44 87 ARG A O 1
ATOM 694 N N . LEU A 1 88 ? 11.251 -10.484 13.717 1.00 82.62 88 LEU A N 1
ATOM 695 C CA . LEU A 1 88 ? 10.030 -11.205 13.337 1.00 82.62 88 LEU A CA 1
ATOM 696 C C . LEU A 1 88 ? 9.755 -12.456 14.201 1.00 82.62 88 LEU A C 1
ATOM 698 O O . LEU A 1 88 ? 8.617 -12.624 14.635 1.00 82.62 88 LEU A O 1
ATOM 702 N N . PRO A 1 89 ? 10.754 -13.310 14.505 1.00 87.12 89 PRO A N 1
ATOM 703 C CA . PRO A 1 89 ? 10.584 -14.443 15.412 1.00 87.12 89 PRO A CA 1
ATOM 704 C C . PRO A 1 89 ? 10.229 -14.034 16.844 1.00 87.12 89 PRO A C 1
ATOM 706 O O . PRO A 1 89 ? 9.392 -14.685 17.463 1.00 87.12 89 PRO A O 1
ATOM 709 N N . GLU A 1 90 ? 10.824 -12.954 17.363 1.00 83.38 90 GLU A N 1
ATOM 710 C CA . GLU A 1 90 ? 10.511 -12.432 18.701 1.00 83.38 90 GLU A CA 1
ATOM 711 C C . GLU A 1 90 ? 9.064 -11.936 18.769 1.00 83.38 90 GLU A C 1
ATOM 713 O O . GLU A 1 90 ? 8.337 -12.269 19.703 1.00 83.38 90 GLU A O 1
ATOM 718 N N . LEU A 1 91 ? 8.620 -11.208 17.739 1.00 82.25 91 LEU A N 1
ATOM 719 C CA . LEU A 1 91 ? 7.247 -10.716 17.630 1.00 82.25 91 LEU A CA 1
ATOM 720 C C . LEU A 1 91 ? 6.237 -11.859 17.441 1.00 82.25 91 LEU A C 1
ATOM 722 O O . LEU A 1 91 ? 5.149 -11.834 18.006 1.00 82.25 91 LEU A O 1
ATOM 726 N N . ALA A 1 92 ? 6.596 -12.890 16.674 1.00 82.81 92 ALA A N 1
ATOM 727 C CA . ALA A 1 92 ? 5.778 -14.091 16.541 1.00 82.81 92 ALA A CA 1
ATOM 728 C C . ALA A 1 92 ? 5.686 -14.863 17.869 1.00 82.81 92 ALA A C 1
ATOM 730 O O . ALA A 1 92 ? 4.628 -15.397 18.199 1.00 82.81 92 ALA A O 1
ATOM 731 N N . GLY A 1 93 ? 6.776 -14.900 18.643 1.00 88.00 93 GLY A N 1
ATOM 732 C CA . GLY A 1 93 ? 6.810 -15.478 19.984 1.00 88.00 93 GLY A CA 1
ATOM 733 C C . GLY A 1 93 ? 5.923 -14.721 20.972 1.00 88.00 93 GLY A C 1
ATOM 734 O O . GLY A 1 93 ? 5.116 -15.347 21.657 1.00 88.00 93 GLY A O 1
ATOM 735 N N . SER A 1 94 ? 6.009 -13.387 21.005 1.00 89.00 94 SER A N 1
ATOM 736 C CA . SER A 1 94 ? 5.172 -12.559 21.883 1.00 89.00 94 SER A CA 1
ATOM 737 C C . SER A 1 94 ? 3.694 -12.616 21.499 1.00 89.00 94 SER A C 1
ATOM 739 O O . SER A 1 94 ? 2.841 -12.724 22.375 1.00 89.00 94 SER A O 1
ATOM 741 N N . TYR A 1 95 ? 3.376 -12.637 20.201 1.00 87.31 95 TYR A N 1
ATOM 742 C CA . TYR A 1 95 ? 2.007 -12.828 19.724 1.00 87.31 95 TYR A CA 1
ATOM 743 C C . TYR A 1 95 ? 1.436 -14.184 20.156 1.00 87.31 95 TYR A C 1
ATOM 745 O O . TYR A 1 95 ? 0.289 -14.268 20.585 1.00 87.31 95 TYR A O 1
ATOM 753 N N . ARG A 1 96 ? 2.250 -15.245 20.106 1.00 89.75 96 ARG A N 1
ATOM 754 C CA . ARG A 1 96 ? 1.840 -16.579 20.557 1.00 89.75 96 ARG A CA 1
ATOM 755 C C . ARG A 1 96 ? 1.598 -16.635 22.065 1.00 89.75 96 ARG A C 1
ATOM 757 O O . ARG A 1 96 ? 0.595 -17.196 22.475 1.00 89.75 96 ARG A O 1
ATOM 764 N N . GLN A 1 97 ? 2.453 -15.997 22.866 1.00 91.38 97 GLN A N 1
ATOM 765 C CA . GLN A 1 97 ? 2.221 -15.854 24.309 1.00 91.38 97 GLN A CA 1
ATOM 766 C C . GLN A 1 97 ? 0.938 -15.078 24.612 1.00 91.38 97 GLN A C 1
ATOM 768 O O . GLN A 1 97 ? 0.224 -15.423 25.546 1.00 91.38 97 GLN A O 1
ATOM 773 N N . LEU A 1 98 ? 0.628 -14.044 23.823 1.00 91.12 98 LEU A N 1
ATOM 774 C CA . LEU A 1 98 ? -0.615 -13.296 23.978 1.00 91.12 98 LEU A CA 1
ATOM 775 C C . LEU A 1 98 ? -1.837 -14.184 23.703 1.00 91.12 98 LEU A C 1
ATOM 777 O O . LEU A 1 98 ? -2.794 -14.138 24.464 1.00 91.12 98 LEU A O 1
ATOM 781 N N . LEU A 1 99 ? -1.785 -15.017 22.658 1.00 90.75 99 LEU A N 1
ATOM 782 C CA . LEU A 1 99 ? -2.837 -15.996 22.367 1.00 90.75 99 LEU A CA 1
ATOM 783 C C . LEU A 1 99 ? -2.978 -17.037 23.484 1.00 90.75 99 LEU A C 1
ATOM 785 O O . LEU A 1 99 ? -4.094 -17.306 23.909 1.00 90.75 99 LEU A O 1
ATOM 789 N N . ASP A 1 100 ? -1.867 -17.568 24.000 1.00 91.25 100 ASP A N 1
ATOM 790 C CA . ASP A 1 100 ? -1.891 -18.522 25.117 1.00 91.25 100 ASP A CA 1
ATOM 791 C C . ASP A 1 100 ? -2.473 -17.884 26.397 1.00 91.25 100 ASP A C 1
ATOM 793 O O . ASP A 1 100 ? -3.149 -18.554 27.181 1.00 91.25 100 ASP A O 1
ATOM 797 N N . ASN A 1 101 ? -2.236 -16.584 26.614 1.00 91.88 101 ASN A N 1
ATOM 798 C CA . ASN A 1 101 ? -2.834 -15.832 27.716 1.00 91.88 101 ASN A CA 1
ATOM 799 C C . ASN A 1 101 ? -4.339 -15.626 27.516 1.00 91.88 101 ASN A C 1
ATOM 801 O O . ASN A 1 101 ? -5.083 -15.842 28.465 1.00 91.88 101 ASN A O 1
ATOM 805 N N . ILE A 1 102 ? -4.785 -15.280 26.303 1.00 90.50 102 ILE A N 1
ATOM 806 C CA . ILE A 1 102 ? -6.215 -15.157 25.971 1.00 90.50 102 ILE A CA 1
ATOM 807 C C . ILE A 1 102 ? -6.927 -16.495 26.201 1.00 90.50 102 ILE A C 1
ATOM 809 O O . ILE A 1 102 ? -7.922 -16.538 26.913 1.00 90.50 102 ILE A O 1
ATOM 813 N N . ASP A 1 103 ? -6.365 -17.604 25.713 1.00 92.56 103 ASP A N 1
ATOM 814 C CA . ASP A 1 103 ? -6.916 -18.948 25.939 1.00 92.56 103 ASP A CA 1
ATOM 815 C C . ASP A 1 103 ? -6.999 -19.308 27.437 1.00 92.56 103 ASP A C 1
ATOM 817 O O . ASP A 1 103 ? -7.859 -20.089 27.857 1.00 92.56 103 ASP A O 1
ATOM 821 N N . ASN A 1 104 ? -6.084 -18.791 28.263 1.00 91.94 104 ASN A N 1
ATOM 822 C CA . ASN A 1 104 ? -6.124 -18.979 29.713 1.00 91.94 104 ASN A CA 1
ATOM 823 C C . ASN A 1 104 ? -7.157 -18.074 30.393 1.00 91.94 104 ASN A C 1
ATOM 825 O O . ASN A 1 104 ? -7.829 -18.538 31.314 1.00 91.94 104 ASN A O 1
ATOM 829 N N . GLU A 1 105 ? -7.294 -16.822 29.958 1.00 89.50 105 GLU A N 1
ATOM 830 C CA . GLU A 1 105 ? -8.332 -15.905 30.435 1.00 89.50 105 GLU A CA 1
ATOM 831 C C . GLU A 1 105 ? -9.726 -16.435 30.084 1.00 89.50 105 GLU A C 1
ATOM 833 O O . GLU A 1 105 ? -10.578 -16.506 30.965 1.00 89.50 105 GLU A O 1
ATOM 838 N N . ASP A 1 106 ? -9.931 -16.945 28.868 1.00 92.06 106 ASP A N 1
ATOM 839 C CA . ASP A 1 106 ? -11.189 -17.571 28.446 1.00 92.06 106 ASP A CA 1
ATOM 840 C C . ASP A 1 106 ? -11.549 -18.775 29.328 1.00 92.06 106 ASP A C 1
ATOM 842 O O . ASP A 1 106 ? -12.691 -18.919 29.761 1.00 92.06 106 ASP A O 1
ATOM 846 N N . LYS A 1 107 ? -10.571 -19.623 29.679 1.00 92.88 107 LYS A N 1
ATOM 847 C CA . LYS A 1 107 ? -10.791 -20.731 30.630 1.00 92.88 107 LYS A CA 1
ATOM 848 C C . LYS A 1 107 ? -11.137 -20.240 32.035 1.00 92.88 107 LYS A C 1
ATOM 850 O O . LYS A 1 107 ? -11.920 -20.893 32.723 1.00 92.88 107 LYS A O 1
ATOM 855 N N . GLN A 1 108 ? -10.542 -19.135 32.487 1.00 93.88 108 GLN A N 1
ATOM 856 C CA . GLN A 1 108 ? -10.873 -18.541 33.785 1.00 93.88 108 GLN A CA 1
ATOM 857 C C . GLN A 1 108 ? -12.285 -17.960 33.787 1.00 93.88 108 GLN A C 1
ATOM 859 O O . GLN A 1 108 ? -13.012 -18.186 34.750 1.00 93.88 108 GLN A O 1
ATOM 864 N N . ILE A 1 109 ? -12.683 -17.275 32.711 1.00 89.62 109 ILE A N 1
ATOM 865 C CA . ILE A 1 109 ? -14.043 -16.758 32.527 1.00 89.62 109 ILE A CA 1
ATOM 866 C C . ILE A 1 109 ? -15.045 -17.909 32.605 1.00 89.62 109 ILE A C 1
ATOM 868 O O . ILE A 1 109 ? -15.953 -17.855 33.425 1.00 89.62 109 ILE A O 1
ATOM 872 N N . LEU A 1 110 ? -14.813 -18.991 31.858 1.00 93.94 110 LEU A N 1
ATOM 873 C CA . LEU A 1 110 ? -15.697 -20.160 31.846 1.00 93.94 110 LEU A CA 1
ATOM 874 C C . LEU A 1 110 ? -15.840 -20.798 33.241 1.00 93.94 110 LEU A C 1
ATOM 876 O O . LEU A 1 110 ? -16.935 -21.155 33.664 1.00 93.94 110 LEU A O 1
ATOM 880 N N . CYS A 1 111 ? -14.744 -20.882 34.001 1.00 93.31 111 CYS A N 1
ATOM 881 C CA . CYS A 1 111 ? -14.760 -21.391 35.376 1.00 93.31 111 CYS A CA 1
ATOM 882 C C . CYS A 1 111 ? -15.516 -20.456 36.342 1.00 93.31 111 CYS A C 1
ATOM 884 O O . CYS A 1 111 ? -16.218 -20.921 37.241 1.00 93.31 111 CYS A O 1
ATOM 886 N N . LEU A 1 112 ? -15.391 -19.136 36.168 1.00 91.12 112 LEU A N 1
ATOM 887 C CA . LEU A 1 112 ? -16.130 -18.147 36.959 1.00 91.12 112 LEU A CA 1
ATOM 888 C C . LEU A 1 112 ? -17.627 -18.145 36.624 1.00 91.12 112 LEU A C 1
ATOM 890 O O . LEU A 1 112 ? -18.442 -17.987 37.531 1.00 91.12 112 LEU A O 1
ATOM 894 N N . GLU A 1 113 ? -17.992 -18.355 35.359 1.00 92.88 113 GLU A N 1
ATOM 895 C CA . GLU A 1 113 ? -19.382 -18.522 34.923 1.00 92.88 113 GLU A CA 1
ATOM 896 C C . GLU A 1 113 ? -20.016 -19.767 35.560 1.00 92.88 113 GLU A C 1
ATOM 898 O O . GLU A 1 113 ? -21.078 -19.660 36.173 1.00 92.88 113 GLU A O 1
ATOM 903 N N . GLU A 1 114 ? -19.328 -20.915 35.542 1.00 93.50 114 GLU A N 1
ATOM 904 C CA . GLU A 1 114 ? -19.793 -22.137 36.222 1.00 93.50 114 GLU A CA 1
ATOM 905 C C . GLU A 1 114 ? -19.959 -21.934 37.743 1.00 93.50 114 GLU A C 1
ATOM 907 O O . GLU A 1 114 ? -20.921 -22.415 38.352 1.00 93.50 114 GLU A O 1
ATOM 912 N N . GLN A 1 115 ? -19.046 -21.191 38.383 1.00 94.44 115 GLN A N 1
ATOM 913 C CA . GLN A 1 115 ? -19.162 -20.848 39.806 1.00 94.44 115 GLN A CA 1
ATOM 914 C C . GLN A 1 115 ? -20.354 -19.927 40.089 1.00 94.44 115 GLN A C 1
ATOM 916 O O . GLN A 1 115 ? -21.045 -20.121 41.094 1.00 94.44 115 GLN A O 1
ATOM 921 N N . LEU A 1 116 ? -20.607 -18.946 39.219 1.00 93.19 116 LEU A N 1
ATOM 922 C CA . LEU A 1 116 ? -21.758 -18.049 39.313 1.00 93.19 116 LEU A CA 1
ATOM 923 C C . LEU A 1 116 ? -23.075 -18.814 39.179 1.00 93.19 116 LEU A C 1
ATOM 925 O O . LEU A 1 116 ? -23.949 -18.635 40.025 1.00 93.19 116 LEU A O 1
ATOM 929 N N . GLU A 1 117 ? -23.196 -19.711 38.199 1.00 93.62 117 GLU A N 1
ATOM 930 C CA . GLU A 1 117 ? -24.388 -20.554 38.031 1.00 93.62 117 GLU A CA 1
ATOM 931 C C . GLU A 1 117 ? -24.630 -21.447 39.259 1.00 93.62 117 GLU A C 1
ATOM 933 O O . GLU A 1 117 ? -25.756 -21.559 39.755 1.00 93.62 117 GLU A O 1
ATOM 938 N N . SER A 1 118 ? -23.568 -22.042 39.816 1.00 93.25 118 SER A N 1
ATOM 939 C CA . SER A 1 118 ? -23.660 -22.825 41.054 1.00 93.25 118 SER A CA 1
ATOM 940 C C . SER A 1 118 ? -24.132 -21.972 42.240 1.00 93.25 118 SER A C 1
ATOM 942 O O . SER A 1 118 ? -24.987 -22.409 43.015 1.00 93.25 118 SER A O 1
ATOM 944 N N . LEU A 1 119 ? -23.592 -20.760 42.405 1.00 93.12 119 LEU A N 1
ATOM 945 C CA . LEU A 1 119 ? -23.985 -19.830 43.471 1.00 93.12 119 LEU A CA 1
ATOM 946 C C . LEU A 1 119 ? -25.419 -19.323 43.300 1.00 93.12 119 LEU A C 1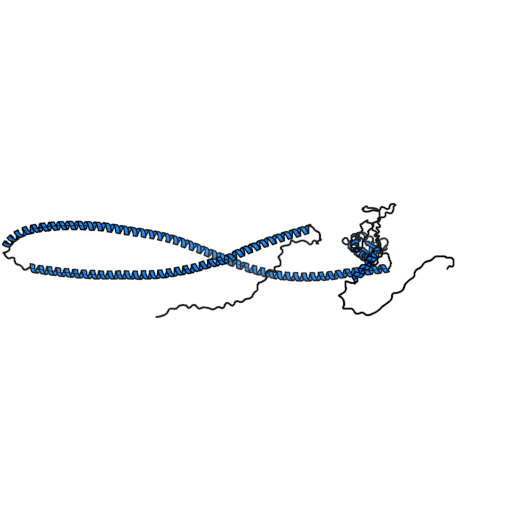
ATOM 948 O O . LEU A 1 119 ? -26.143 -19.187 44.288 1.00 93.12 119 LEU A O 1
ATOM 952 N N . GLU A 1 120 ? -25.855 -19.078 42.067 1.00 94.25 120 GLU A N 1
ATOM 953 C CA . GLU A 1 120 ? -27.231 -18.695 41.763 1.00 94.25 120 GLU A CA 1
ATOM 954 C C . GLU A 1 120 ? -28.202 -19.829 42.111 1.00 94.25 120 GLU A C 1
ATOM 956 O O . GLU A 1 120 ? -29.216 -19.603 42.779 1.00 94.25 120 GLU A O 1
ATOM 961 N N . SER A 1 121 ? -27.857 -21.071 41.754 1.00 93.12 121 SER A N 1
ATOM 962 C CA . SER A 1 121 ? -28.625 -22.251 42.154 1.00 93.12 121 SER A CA 1
ATOM 963 C C . SER A 1 121 ? -28.714 -22.379 43.679 1.00 93.12 121 SER A C 1
ATOM 965 O O . SER A 1 121 ? -29.802 -22.627 44.199 1.00 93.12 121 SER A O 1
ATOM 967 N N . GLN A 1 122 ? -27.608 -22.175 44.405 1.00 92.12 122 GLN A N 1
ATOM 968 C CA . GLN A 1 122 ? -27.594 -22.204 45.874 1.00 92.12 122 GLN A CA 1
ATOM 969 C C . GLN A 1 122 ? -28.476 -21.103 46.478 1.00 92.12 122 GLN A C 1
ATOM 971 O O . GLN A 1 122 ? -29.306 -21.385 47.345 1.00 92.12 122 GLN A O 1
ATOM 976 N N . CYS A 1 123 ? -28.368 -19.867 45.981 1.00 91.25 123 CYS A N 1
ATOM 977 C CA . CYS A 1 123 ? -29.219 -18.754 46.403 1.00 91.25 123 CYS A CA 1
ATOM 978 C C . CYS A 1 123 ? -30.707 -19.063 46.198 1.00 91.25 123 CYS A C 1
ATOM 980 O O . CYS A 1 123 ? -31.526 -18.777 47.071 1.00 91.25 123 CYS A O 1
ATOM 982 N N . ASN A 1 124 ? -31.070 -19.663 45.062 1.00 91.94 124 ASN A N 1
ATOM 983 C CA . ASN A 1 124 ? -32.455 -20.025 44.769 1.00 91.94 124 ASN A CA 1
ATOM 984 C C . ASN A 1 124 ? -32.969 -21.136 45.692 1.00 91.94 124 ASN A C 1
ATOM 986 O O . ASN A 1 124 ? -34.091 -21.035 46.192 1.00 91.94 124 ASN A O 1
ATOM 990 N N . THR A 1 125 ? -32.154 -22.156 45.983 1.00 91.31 125 THR A N 1
ATOM 991 C CA . THR A 1 125 ? -32.524 -23.188 46.964 1.00 91.31 125 THR A CA 1
ATOM 992 C C . THR A 1 125 ? -32.684 -22.619 48.369 1.00 91.31 125 THR A C 1
ATOM 994 O O . THR A 1 125 ? -33.627 -22.984 49.067 1.00 91.31 125 THR A O 1
ATOM 997 N N . GLU A 1 126 ? -31.824 -21.680 48.768 1.00 90.75 126 GLU A N 1
ATOM 998 C CA . GLU A 1 126 ? -31.887 -21.071 50.095 1.00 90.75 126 GLU A CA 1
ATOM 999 C C . GLU A 1 126 ? -33.106 -20.154 50.240 1.00 90.75 126 GLU A C 1
ATOM 1001 O O . GLU A 1 126 ? -33.788 -20.191 51.262 1.00 90.75 126 GLU A O 1
ATOM 1006 N N . ARG A 1 127 ? -33.460 -19.404 49.188 1.00 92.50 127 ARG A N 1
ATOM 1007 C CA . ARG A 1 127 ? -34.710 -18.629 49.142 1.00 92.50 127 ARG A CA 1
ATOM 1008 C C . ARG A 1 127 ? -35.940 -19.518 49.303 1.00 92.50 127 ARG A C 1
ATOM 1010 O O . ARG A 1 127 ? -36.836 -19.180 50.072 1.00 92.50 127 ARG A O 1
ATOM 1017 N N . GLU A 1 128 ? -35.989 -20.652 48.607 1.00 92.50 128 GLU A N 1
ATOM 1018 C CA . GLU A 1 128 ? -37.120 -21.579 48.715 1.00 92.50 128 GLU A CA 1
ATOM 1019 C C . GLU A 1 128 ? -37.166 -22.260 50.095 1.00 92.50 128 GLU A C 1
ATOM 1021 O O . GLU A 1 128 ? -38.246 -22.436 50.660 1.00 92.50 128 GLU A O 1
ATOM 1026 N N . ASN A 1 129 ? -36.009 -22.571 50.691 1.00 92.38 129 ASN A N 1
ATOM 1027 C CA . ASN A 1 129 ? -35.923 -23.068 52.066 1.00 92.38 129 ASN A CA 1
ATOM 1028 C C . ASN A 1 129 ? -36.435 -22.038 53.081 1.00 92.38 129 ASN A C 1
ATOM 1030 O O . ASN A 1 129 ? -37.259 -22.379 53.929 1.00 92.38 129 ASN A O 1
ATOM 1034 N N . GLN A 1 130 ? -35.995 -20.781 52.979 1.00 90.12 130 GLN A N 1
ATOM 1035 C CA . GLN A 1 130 ? -36.469 -19.693 53.837 1.00 90.12 130 GLN A CA 1
ATOM 1036 C C . GLN A 1 130 ? -37.977 -19.493 53.693 1.00 90.12 130 GLN A C 1
ATOM 1038 O O . GLN A 1 130 ? -38.681 -19.381 54.694 1.00 90.12 130 GLN A O 1
ATOM 1043 N N . ARG A 1 131 ? -38.494 -19.530 52.461 1.00 93.62 131 ARG A N 1
ATOM 1044 C CA . ARG A 1 131 ? -39.932 -19.447 52.199 1.00 93.62 131 ARG A CA 1
ATOM 1045 C C . ARG A 1 131 ? -40.701 -20.579 52.887 1.00 93.62 131 ARG A C 1
ATOM 1047 O O . ARG A 1 131 ? -41.669 -20.308 53.588 1.00 93.62 131 ARG A O 1
ATOM 1054 N N . ARG A 1 132 ? -40.248 -21.831 52.758 1.00 91.12 132 ARG A N 1
ATOM 1055 C CA . ARG A 1 132 ? -40.867 -22.980 53.448 1.00 91.12 132 ARG A CA 1
ATOM 1056 C C . ARG A 1 132 ? -40.771 -22.878 54.966 1.00 91.12 132 ARG A C 1
ATOM 1058 O O . ARG A 1 132 ? -41.683 -23.311 55.661 1.00 91.12 132 ARG A O 1
ATOM 1065 N N . MET A 1 133 ? -39.679 -22.327 55.489 1.00 92.62 133 MET A N 1
ATOM 1066 C CA . MET A 1 133 ? -39.518 -22.100 56.923 1.00 92.62 133 MET A CA 1
ATOM 1067 C C . MET A 1 133 ? -40.526 -21.070 57.441 1.00 92.62 133 MET A C 1
ATOM 1069 O O . MET A 1 133 ? -41.119 -21.297 58.492 1.00 92.62 133 MET A O 1
ATOM 1073 N N . VAL A 1 134 ? -40.767 -19.991 56.690 1.00 91.00 134 VAL A N 1
ATOM 1074 C CA . VAL A 1 134 ? -41.819 -19.012 57.006 1.00 91.00 134 VAL A CA 1
ATOM 1075 C C . VAL A 1 134 ? -43.198 -19.669 56.964 1.00 91.00 134 VAL A C 1
ATOM 1077 O O . VAL A 1 134 ? -43.919 -19.585 57.952 1.00 91.00 134 VAL A O 1
ATOM 1080 N N . GLU A 1 135 ? -43.532 -20.400 55.895 1.00 92.50 135 GLU A N 1
ATOM 1081 C CA . GLU A 1 135 ? -44.816 -21.119 55.780 1.00 92.50 135 GLU A CA 1
ATOM 1082 C C . GLU A 1 135 ? -45.024 -22.111 56.948 1.00 92.50 135 GLU A C 1
ATOM 1084 O O . GLU A 1 135 ? -46.122 -22.235 57.491 1.00 92.50 135 GLU A O 1
ATOM 1089 N N . ASN A 1 136 ? -43.962 -22.794 57.389 1.00 92.56 136 ASN A N 1
ATOM 1090 C CA . ASN A 1 136 ? -44.017 -23.715 58.525 1.00 92.56 136 ASN A CA 1
ATOM 1091 C C . ASN A 1 136 ? -44.217 -22.981 59.865 1.00 92.56 136 ASN A C 1
ATOM 1093 O O . ASN A 1 136 ? -45.046 -23.392 60.674 1.00 92.56 136 ASN A O 1
ATOM 1097 N N . LEU A 1 137 ? -43.515 -21.864 60.089 1.00 90.88 137 LEU A N 1
ATOM 1098 C CA . LEU A 1 137 ? -43.707 -21.027 61.280 1.00 90.88 137 LEU A CA 1
ATOM 1099 C C . LEU A 1 137 ? -45.120 -20.435 61.340 1.00 90.88 137 LEU A C 1
ATOM 1101 O O . LEU A 1 137 ? -45.725 -20.403 62.410 1.00 90.88 137 LEU A O 1
ATOM 1105 N N . GLU A 1 138 ? -45.670 -20.004 60.204 1.00 89.94 138 GLU A N 1
ATOM 1106 C CA . GLU A 1 138 ? -47.050 -19.516 60.107 1.00 89.94 138 GLU A CA 1
ATOM 1107 C C . GLU A 1 138 ? -48.063 -20.605 60.481 1.00 89.94 138 GLU A C 1
ATOM 1109 O O . GLU A 1 138 ? -48.976 -20.358 61.274 1.00 89.94 138 GLU A O 1
ATOM 1114 N N . LEU A 1 139 ? -47.877 -21.829 59.975 1.00 92.44 139 LEU A N 1
ATOM 1115 C CA . LEU A 1 139 ? -48.702 -22.982 60.344 1.00 92.44 139 LEU A CA 1
ATOM 1116 C C . LEU A 1 139 ? -48.588 -23.310 61.834 1.00 92.44 139 LEU A C 1
ATOM 1118 O O . LEU A 1 139 ? -49.606 -23.535 62.490 1.00 92.44 139 LEU A O 1
ATOM 1122 N N . GLN A 1 140 ? -47.373 -23.303 62.383 1.00 90.25 140 GLN A N 1
ATOM 1123 C CA . GLN A 1 140 ? -47.143 -23.587 63.794 1.00 90.25 140 GLN A CA 1
ATOM 1124 C C . GLN A 1 140 ? -47.802 -22.535 64.694 1.00 90.25 140 GLN A C 1
ATOM 1126 O O . GLN A 1 140 ? -48.538 -22.899 65.607 1.00 90.25 140 GLN A O 1
ATOM 1131 N N . HIS A 1 141 ? -47.661 -21.244 64.381 1.00 88.44 141 HIS A N 1
ATOM 1132 C CA . HIS A 1 141 ? -48.370 -20.181 65.097 1.00 88.44 141 HIS A CA 1
ATOM 1133 C C . HIS A 1 141 ? -49.892 -20.313 64.979 1.00 88.44 141 HIS A C 1
ATOM 1135 O O . HIS A 1 141 ? -50.602 -20.088 65.957 1.00 88.44 141 HIS A O 1
ATOM 1141 N N . SER A 1 142 ? -50.416 -20.709 63.816 1.00 91.69 142 SER A N 1
ATOM 1142 C CA . SER A 1 142 ? -51.851 -20.962 63.652 1.00 91.69 142 SER A CA 1
ATOM 1143 C C . SER A 1 142 ? -52.334 -22.115 64.543 1.00 91.69 142 SER A C 1
ATOM 1145 O O . SER A 1 142 ? -53.415 -22.037 65.134 1.00 91.69 142 SER A O 1
ATOM 1147 N N . ILE A 1 143 ? -51.545 -23.185 64.664 1.00 90.81 143 ILE A N 1
ATOM 1148 C CA . ILE A 1 143 ? -51.836 -24.311 65.561 1.00 90.81 143 ILE A CA 1
ATOM 1149 C C . ILE A 1 143 ? -51.766 -23.857 67.025 1.00 90.81 143 ILE A C 1
ATOM 1151 O O . ILE A 1 143 ? -52.670 -24.145 67.805 1.00 90.81 143 ILE A O 1
ATOM 1155 N N . ASP A 1 144 ? -50.747 -23.091 67.402 1.00 87.88 144 ASP A N 1
ATOM 1156 C CA . ASP A 1 144 ? -50.589 -22.615 68.776 1.00 87.88 144 ASP A CA 1
ATOM 1157 C C . ASP A 1 144 ? -51.731 -21.678 69.187 1.00 87.88 144 ASP A C 1
ATOM 1159 O O . ASP A 1 144 ? -52.301 -21.847 70.264 1.00 87.88 144 ASP A O 1
ATOM 1163 N N . VAL A 1 145 ? -52.143 -20.751 68.315 1.00 88.19 145 VAL A N 1
ATOM 1164 C CA . VAL A 1 145 ? -53.290 -19.858 68.558 1.00 88.19 145 VAL A CA 1
ATOM 1165 C C . VAL A 1 145 ? -54.586 -20.653 68.718 1.00 88.19 145 VAL A C 1
ATOM 1167 O O . VAL A 1 145 ? -55.365 -20.384 69.634 1.00 88.19 145 VAL A O 1
ATOM 1170 N N . THR A 1 146 ? -54.826 -21.653 67.867 1.00 88.56 146 THR A N 1
ATOM 1171 C CA . THR A 1 146 ? -56.033 -22.493 67.968 1.00 88.56 146 THR A CA 1
ATOM 1172 C C . THR A 1 146 ? -56.033 -23.352 69.233 1.00 88.56 146 THR A C 1
ATOM 1174 O O . THR A 1 146 ? -57.054 -23.417 69.923 1.00 88.56 146 THR A O 1
ATOM 1177 N N . ASN A 1 147 ? -54.891 -23.927 69.614 1.00 89.00 147 ASN A N 1
ATOM 1178 C CA . ASN A 1 147 ? -54.732 -24.661 70.871 1.00 89.00 147 ASN A CA 1
ATOM 1179 C C . ASN A 1 147 ? -54.943 -23.758 72.093 1.00 89.00 147 ASN A C 1
ATOM 1181 O O . ASN A 1 147 ? -55.624 -24.149 73.044 1.00 89.00 147 ASN A O 1
ATOM 1185 N N . HIS A 1 148 ? -54.397 -22.539 72.071 1.00 87.06 148 HIS A N 1
ATOM 1186 C CA . HIS A 1 148 ? -54.536 -21.592 73.174 1.00 87.06 148 HIS A CA 1
ATOM 1187 C C . HIS A 1 148 ? -55.981 -21.118 73.339 1.00 87.06 148 HIS A C 1
ATOM 1189 O O . HIS A 1 148 ? -56.489 -21.093 74.459 1.00 87.06 148 HIS A O 1
ATOM 1195 N N . ASN A 1 149 ? -56.670 -20.831 72.230 1.00 86.12 149 ASN A N 1
ATOM 1196 C CA . ASN A 1 149 ? -58.094 -20.497 72.243 1.00 86.12 149 ASN A CA 1
ATOM 1197 C C . ASN A 1 149 ? -58.934 -21.653 72.797 1.00 86.12 149 ASN A C 1
ATOM 1199 O O . ASN A 1 149 ? -59.749 -21.440 73.687 1.00 86.12 149 ASN A O 1
ATOM 1203 N N . THR A 1 150 ? -58.667 -22.885 72.358 1.00 86.81 150 THR A N 1
ATOM 1204 C CA . THR A 1 150 ? -59.390 -24.070 72.849 1.00 86.81 150 THR A CA 1
ATOM 1205 C C . THR A 1 150 ? -59.159 -24.289 74.350 1.00 86.81 150 THR A C 1
ATOM 1207 O O . THR A 1 150 ? -60.094 -24.587 75.091 1.00 86.81 150 THR A O 1
ATOM 1210 N N . SER A 1 151 ? -57.928 -24.082 74.835 1.00 85.81 151 SER A N 1
ATOM 1211 C CA . SER A 1 151 ? -57.605 -24.168 76.265 1.00 85.81 151 SER A CA 1
ATOM 1212 C C . SER A 1 151 ? -58.275 -23.062 77.090 1.00 85.81 151 SER A C 1
ATOM 1214 O O . SER A 1 151 ? -58.740 -23.322 78.201 1.00 85.81 151 SER A O 1
ATOM 1216 N N . LEU A 1 152 ? -58.345 -21.836 76.561 1.00 84.25 152 LEU A N 1
ATOM 1217 C CA . LEU A 1 152 ? -59.045 -20.722 77.203 1.00 84.25 152 LEU A CA 1
ATOM 1218 C C . LEU A 1 152 ? -60.549 -20.973 77.279 1.00 84.25 152 LEU A C 1
ATOM 1220 O O . LEU A 1 152 ? -61.131 -20.781 78.346 1.00 84.25 152 LEU A O 1
ATOM 1224 N N . ASP A 1 153 ? -61.162 -21.452 76.199 1.00 82.06 153 ASP A N 1
ATOM 1225 C CA . ASP A 1 153 ? -62.585 -21.792 76.166 1.00 82.06 153 ASP A CA 1
ATOM 1226 C C . ASP A 1 153 ? -62.914 -22.897 77.173 1.00 82.06 153 ASP A C 1
ATOM 1228 O O . ASP A 1 153 ? -63.885 -22.788 77.928 1.00 82.06 153 ASP A O 1
ATOM 1232 N N . GLN A 1 154 ? -62.053 -23.913 77.269 1.00 84.62 154 GLN A N 1
ATOM 1233 C CA . GLN A 1 154 ? -62.191 -24.973 78.258 1.00 84.62 154 GLN A CA 1
ATOM 1234 C C . GLN A 1 154 ? -62.093 -24.426 79.691 1.00 84.62 154 GLN A C 1
ATOM 1236 O O . GLN A 1 154 ? -63.014 -24.633 80.480 1.00 84.62 154 GLN A O 1
ATOM 1241 N N . LYS A 1 155 ? -61.060 -23.638 80.019 1.00 84.00 155 LYS A N 1
ATOM 1242 C CA . LYS A 1 155 ? -60.913 -23.019 81.353 1.00 84.00 155 LYS A CA 1
ATOM 1243 C C . LYS A 1 155 ? -62.071 -22.092 81.711 1.00 84.00 155 LYS A C 1
ATOM 1245 O O . LYS A 1 155 ? -62.483 -22.033 82.869 1.00 84.00 155 LYS A O 1
ATOM 1250 N N . ASN A 1 156 ? -62.597 -21.357 80.735 1.00 82.44 156 ASN A N 1
ATOM 1251 C CA . ASN A 1 156 ? -63.729 -20.462 80.936 1.00 82.44 156 ASN A CA 1
ATOM 1252 C C . ASN A 1 156 ? -65.019 -21.259 81.198 1.00 82.44 156 ASN A C 1
ATOM 1254 O O . ASN A 1 156 ? -65.812 -20.883 82.058 1.00 82.44 156 ASN A O 1
ATOM 1258 N N . SER A 1 157 ? -65.201 -22.399 80.524 1.00 79.12 157 SER A N 1
ATOM 1259 C CA . SER A 1 157 ? -66.316 -23.319 80.783 1.00 79.12 157 SER A CA 1
ATOM 1260 C C . SER A 1 157 ? -66.213 -24.014 82.149 1.00 79.12 157 SER A C 1
ATOM 1262 O O . SER A 1 157 ? -67.199 -24.056 82.879 1.00 79.12 157 SER A O 1
ATOM 1264 N N . GLU A 1 158 ? -65.016 -24.459 82.545 1.00 82.50 158 GLU A N 1
ATOM 1265 C CA . GLU A 1 158 ? -64.738 -25.064 83.856 1.00 82.50 158 GLU A CA 1
ATOM 1266 C C . GLU A 1 158 ? -64.940 -24.056 84.992 1.00 82.50 158 GLU A C 1
ATOM 1268 O O . GLU A 1 158 ? -65.538 -24.380 86.016 1.00 82.50 158 GLU A O 1
ATOM 1273 N N . SER A 1 159 ? -64.500 -22.810 84.789 1.00 79.94 159 SER A N 1
ATOM 1274 C CA . SER A 1 159 ? -64.729 -21.721 85.742 1.00 79.94 159 SER A CA 1
ATOM 1275 C C . SER A 1 159 ? -66.215 -21.385 85.834 1.00 79.94 159 SER A C 1
ATOM 1277 O O . SER A 1 159 ? -66.753 -21.304 86.925 1.00 79.94 159 SER A O 1
ATOM 1279 N N . ARG A 1 160 ? -66.940 -21.262 84.717 1.00 75.44 160 ARG A N 1
ATOM 1280 C CA . ARG A 1 160 ? -68.398 -21.051 84.777 1.00 75.44 160 ARG A CA 1
ATOM 1281 C C . ARG A 1 160 ? -69.109 -22.171 85.534 1.00 75.44 160 ARG A C 1
ATOM 1283 O O . ARG A 1 160 ? -69.951 -21.882 86.376 1.00 75.44 160 ARG A O 1
ATOM 1290 N N . HIS A 1 161 ? -68.715 -23.417 85.294 1.00 75.94 161 HIS A N 1
ATOM 1291 C CA . HIS A 1 161 ? -69.290 -24.567 85.975 1.00 75.94 161 HIS A CA 1
ATOM 1292 C C . HIS A 1 161 ? -68.974 -24.580 87.479 1.00 75.94 161 HIS A C 1
ATOM 1294 O O . HIS A 1 161 ? -69.865 -24.830 88.285 1.00 75.94 161 HIS A O 1
ATOM 1300 N N . SER A 1 162 ? -67.741 -24.260 87.887 1.00 78.62 162 SER A N 1
ATOM 1301 C CA . SER A 1 162 ? -67.378 -24.224 89.311 1.00 78.62 162 SER A CA 1
ATOM 1302 C C . SER A 1 162 ? -68.081 -23.097 90.068 1.00 78.62 162 SER A C 1
ATOM 1304 O O . SER A 1 162 ? -68.480 -23.287 91.215 1.00 78.62 162 SER A O 1
ATOM 1306 N N . TRP A 1 163 ? -68.306 -21.954 89.416 1.00 73.25 163 TRP A N 1
ATOM 1307 C CA . TRP A 1 163 ? -69.065 -20.846 89.992 1.00 73.25 163 TRP A CA 1
ATOM 1308 C C . TRP A 1 163 ? -70.559 -21.169 90.080 1.00 73.25 163 TRP A C 1
ATOM 1310 O O . TRP A 1 163 ? -71.189 -20.806 91.068 1.00 73.25 163 TRP A O 1
ATOM 1320 N N . GLU A 1 164 ? -71.123 -21.895 89.109 1.00 71.12 164 GLU A N 1
ATOM 1321 C CA . GLU A 1 164 ? -72.496 -22.415 89.188 1.00 71.12 164 GLU A CA 1
ATOM 1322 C C . GLU A 1 164 ? -72.663 -23.432 90.329 1.00 71.12 164 GLU A C 1
ATOM 1324 O O . GLU A 1 164 ? -73.658 -23.373 91.048 1.00 71.12 164 GLU A O 1
ATOM 1329 N N . VAL A 1 165 ? -71.677 -24.308 90.558 1.00 71.06 165 VAL A N 1
ATOM 1330 C CA . VAL A 1 165 ? -71.675 -25.269 91.679 1.00 71.06 165 VAL A CA 1
ATOM 1331 C C . VAL A 1 165 ? -71.594 -24.551 93.031 1.00 71.06 165 VAL A C 1
ATOM 1333 O O . VAL A 1 165 ? -72.404 -24.825 93.915 1.00 71.06 165 VAL A O 1
ATOM 1336 N N . GLN A 1 166 ? -70.699 -23.568 93.175 1.00 65.00 166 GLN A N 1
ATOM 1337 C CA . GLN A 1 166 ? -70.578 -22.776 94.408 1.00 65.00 166 GLN A CA 1
ATOM 1338 C C . GLN A 1 166 ? -71.831 -21.932 94.694 1.00 65.00 166 GLN A C 1
ATOM 1340 O O . GLN A 1 166 ? -72.190 -21.731 95.855 1.00 65.00 166 GLN A O 1
ATOM 1345 N N . LEU A 1 167 ? -72.542 -21.472 93.656 1.00 54.78 167 LEU A N 1
ATOM 1346 C CA . LEU A 1 167 ? -73.811 -20.752 93.815 1.00 54.78 167 LEU A CA 1
ATOM 1347 C C . LEU A 1 167 ? -74.936 -21.655 94.355 1.00 54.78 167 LEU A C 1
ATOM 1349 O O . LEU A 1 167 ? -75.807 -21.177 95.081 1.00 54.78 167 LEU A O 1
ATOM 1353 N N . ILE A 1 168 ? -74.916 -22.944 93.997 1.00 59.44 168 ILE A N 1
ATOM 1354 C CA . ILE A 1 168 ? -75.898 -23.954 94.426 1.00 59.44 168 ILE A CA 1
ATOM 1355 C C . ILE A 1 168 ? -75.613 -24.429 95.861 1.00 59.44 168 ILE A C 1
ATOM 1357 O O . ILE A 1 168 ? -76.550 -24.676 96.622 1.00 59.44 168 ILE A O 1
ATOM 1361 N N . GLU A 1 169 ? -74.340 -24.508 96.257 1.00 57.69 169 GLU A N 1
ATOM 1362 C CA . GLU A 1 169 ? -73.926 -24.866 97.622 1.00 57.69 169 GLU A CA 1
ATOM 1363 C C . GLU A 1 169 ? -74.228 -23.746 98.633 1.00 57.69 169 GLU A C 1
ATOM 1365 O O . GLU A 1 169 ? -74.738 -24.018 99.718 1.00 57.69 169 GLU A O 1
ATOM 1370 N N . LEU A 1 170 ? -74.040 -22.475 98.255 1.00 51.62 170 LEU A N 1
ATOM 1371 C CA . LEU A 1 170 ? -74.344 -21.320 99.116 1.00 51.62 170 LEU A CA 1
ATOM 1372 C C . LEU A 1 170 ? -75.850 -21.032 99.283 1.00 51.62 170 LEU A C 1
ATOM 1374 O O . LEU A 1 170 ? -76.229 -20.232 100.137 1.00 51.62 170 LEU A O 1
ATOM 1378 N N . GLN A 1 171 ? -76.722 -21.670 98.494 1.00 46.25 171 GLN A N 1
ATOM 1379 C CA . GLN A 1 171 ? -78.179 -21.514 98.594 1.00 46.25 171 GLN A CA 1
ATOM 1380 C C . GLN A 1 171 ? -78.850 -22.440 99.632 1.00 46.25 171 GLN A C 1
ATOM 1382 O O . GLN A 1 171 ? -80.053 -22.293 99.848 1.00 46.25 171 GLN A O 1
ATOM 1387 N N . ASN A 1 172 ? -78.119 -23.356 100.291 1.00 47.94 172 ASN A N 1
ATOM 1388 C CA . ASN A 1 172 ? -78.705 -24.430 101.114 1.00 47.94 172 ASN A CA 1
ATOM 1389 C C . ASN A 1 172 ? -78.065 -24.658 102.504 1.00 47.94 172 ASN A C 1
ATOM 1391 O O . ASN A 1 172 ? -78.005 -25.800 102.955 1.00 47.94 172 ASN A O 1
ATOM 1395 N N . GLU A 1 173 ? -77.669 -23.618 103.245 1.00 43.75 173 GLU A N 1
ATOM 1396 C CA . GLU A 1 173 ? -77.334 -23.788 104.673 1.00 43.75 173 GLU A CA 1
ATOM 1397 C C . GLU A 1 173 ? -78.093 -22.810 105.593 1.00 43.75 173 GLU A C 1
ATOM 1399 O O . GLU A 1 173 ? -78.002 -21.594 105.418 1.00 43.75 173 GLU A O 1
ATOM 1404 N N . PRO A 1 174 ? -78.861 -23.311 106.586 1.00 44.41 174 PRO A N 1
ATOM 1405 C CA . PRO A 1 174 ? -79.447 -22.492 107.640 1.00 44.41 174 PRO A CA 1
ATOM 1406 C C . PRO A 1 174 ? -78.492 -22.349 108.838 1.00 44.41 174 PRO A C 1
ATOM 1408 O O . PRO A 1 174 ? -78.027 -23.333 109.409 1.00 44.41 174 PRO A O 1
ATOM 1411 N N . GLU A 1 175 ? -78.255 -21.111 109.269 1.00 40.03 175 GLU A N 1
ATOM 1412 C CA . GLU A 1 175 ? -77.414 -20.788 110.426 1.00 40.03 175 GLU A CA 1
ATOM 1413 C C . GLU A 1 175 ? -78.061 -21.228 111.759 1.00 40.03 175 GLU A C 1
ATOM 1415 O O . GLU A 1 175 ? -79.149 -20.774 112.130 1.00 40.03 175 GLU A O 1
ATOM 1420 N N . THR A 1 176 ? -77.369 -22.084 112.522 1.00 47.34 176 THR A N 1
ATOM 1421 C CA . THR A 1 176 ? -77.741 -22.478 113.894 1.00 47.34 176 THR A CA 1
ATOM 1422 C C . THR A 1 176 ? -76.878 -21.821 114.979 1.00 47.34 176 THR A C 1
ATOM 1424 O O . THR A 1 176 ? -75.733 -21.430 114.781 1.00 47.34 176 THR A O 1
ATOM 1427 N N . LYS A 1 177 ? -77.479 -21.713 116.170 1.00 50.78 177 LYS A N 1
ATOM 1428 C CA . LYS A 1 177 ? -77.129 -20.890 117.344 1.00 50.78 177 LYS A CA 1
ATOM 1429 C C . LYS A 1 177 ? -75.842 -21.232 118.130 1.00 50.78 177 LYS A C 1
ATOM 1431 O O . LYS A 1 177 ? -75.664 -20.660 119.202 1.00 50.78 177 LYS A O 1
ATOM 1436 N N . ASP A 1 178 ? -74.931 -22.056 117.612 1.00 48.22 178 ASP A N 1
ATOM 1437 C CA . ASP A 1 178 ? -73.680 -22.429 118.314 1.00 48.22 178 ASP A CA 1
ATOM 1438 C C . ASP A 1 178 ? -72.499 -21.463 118.061 1.00 48.22 178 ASP A C 1
ATOM 1440 O O . ASP A 1 178 ? -71.430 -21.582 118.660 1.00 48.22 178 ASP A O 1
ATOM 1444 N N . ASN A 1 179 ? -72.697 -20.426 117.241 1.00 47.53 179 ASN A N 1
ATOM 1445 C CA . ASN A 1 179 ? -71.639 -19.487 116.844 1.00 47.53 179 ASN A CA 1
ATOM 1446 C C . ASN A 1 179 ? -71.143 -18.542 117.961 1.00 47.53 179 ASN A C 1
ATOM 1448 O O . ASN A 1 179 ? -70.115 -17.892 117.794 1.00 47.53 179 ASN A O 1
ATOM 1452 N N . VAL A 1 180 ? -71.817 -18.433 119.110 1.00 51.75 180 VAL A N 1
ATOM 1453 C CA . VAL A 1 180 ? -71.473 -17.409 120.123 1.00 51.75 180 VAL A CA 1
ATOM 1454 C C . VAL A 1 180 ? -70.261 -17.793 120.984 1.00 51.75 180 VAL A C 1
ATOM 1456 O O . VAL A 1 180 ? -69.492 -16.909 121.372 1.00 51.75 180 VAL A O 1
ATOM 1459 N N . ASP A 1 181 ? -70.029 -19.085 121.216 1.00 50.50 181 ASP A N 1
ATOM 1460 C CA . ASP A 1 181 ? -68.886 -19.551 122.014 1.00 50.50 181 ASP A CA 1
ATOM 1461 C C . ASP A 1 181 ? -67.632 -19.788 121.155 1.00 50.50 181 ASP A C 1
ATOM 1463 O O . ASP A 1 181 ? -66.514 -19.513 121.598 1.00 50.50 181 ASP A O 1
ATOM 1467 N N . ILE A 1 182 ? -67.815 -20.133 119.875 1.00 53.84 182 ILE A N 1
ATOM 1468 C CA . ILE A 1 182 ? -66.739 -20.205 118.876 1.00 53.84 182 ILE A CA 1
ATOM 1469 C C . ILE A 1 182 ? -66.172 -18.799 118.586 1.00 53.84 182 ILE A C 1
ATOM 1471 O O . ILE A 1 182 ? -64.957 -18.629 118.515 1.00 53.84 182 ILE A O 1
ATOM 1475 N N . ILE A 1 183 ? -67.005 -17.746 118.553 1.00 53.62 183 ILE A N 1
ATOM 1476 C CA . ILE A 1 183 ? -66.552 -16.349 118.364 1.00 53.62 183 ILE A CA 1
ATOM 1477 C C . ILE A 1 183 ? -65.603 -15.870 119.482 1.00 53.62 183 ILE A C 1
ATOM 1479 O O . ILE A 1 183 ? -64.782 -14.981 119.247 1.00 53.62 183 ILE A O 1
ATOM 1483 N N . LYS A 1 184 ? -65.668 -16.430 120.699 1.00 56.09 184 LYS A N 1
ATOM 1484 C CA . LYS A 1 184 ? -64.724 -16.072 121.775 1.00 56.09 184 LYS A CA 1
ATOM 1485 C C . LYS A 1 184 ? -63.381 -16.793 121.654 1.00 56.09 184 LYS A C 1
ATOM 1487 O O . LYS A 1 184 ? -62.371 -16.150 121.918 1.00 56.09 184 LYS A O 1
ATOM 1492 N N . ALA A 1 185 ? -63.362 -18.052 121.210 1.00 58.41 185 ALA A N 1
ATOM 1493 C CA . ALA A 1 185 ? -62.128 -18.794 120.928 1.00 58.41 185 ALA A CA 1
ATOM 1494 C C . ALA A 1 185 ? -61.406 -18.260 119.672 1.00 58.41 185 ALA A C 1
ATOM 1496 O O . ALA A 1 185 ? -60.196 -18.030 119.706 1.00 58.41 185 ALA A O 1
ATOM 1497 N N . ILE A 1 186 ? -62.167 -17.922 118.623 1.00 59.50 186 ILE A N 1
ATOM 1498 C CA . ILE A 1 186 ? -61.652 -17.302 117.393 1.00 59.50 186 ILE A CA 1
ATOM 1499 C C . ILE A 1 186 ? -61.033 -15.930 117.675 1.00 59.50 186 ILE A C 1
ATOM 1501 O O . ILE A 1 186 ? -60.048 -15.575 117.047 1.00 59.50 186 ILE A O 1
ATOM 1505 N N . LYS A 1 187 ? -61.538 -15.144 118.636 1.00 60.69 187 LYS A N 1
ATOM 1506 C CA . LYS A 1 187 ? -60.933 -13.838 118.972 1.00 60.69 187 LYS A CA 1
ATOM 1507 C C . LYS A 1 187 ? -59.518 -13.943 119.548 1.00 60.69 187 LYS A C 1
ATOM 1509 O O . LYS A 1 187 ? -58.741 -13.010 119.373 1.00 60.69 187 LYS A O 1
ATOM 1514 N N . THR A 1 188 ? -59.194 -15.043 120.223 1.00 63.22 188 THR A N 1
ATOM 1515 C CA . THR A 1 188 ? -57.846 -15.316 120.744 1.00 63.22 188 THR A CA 1
ATOM 1516 C C . THR A 1 188 ? -56.912 -15.878 119.671 1.00 63.22 188 THR A C 1
ATOM 1518 O O . THR A 1 188 ? -55.805 -15.368 119.538 1.00 63.22 188 THR A O 1
ATOM 1521 N N . GLU A 1 189 ? -57.372 -16.808 118.825 1.00 67.44 189 GLU A N 1
ATOM 1522 C CA . GLU A 1 189 ? -56.603 -17.263 117.648 1.00 67.44 189 GLU A CA 1
ATOM 1523 C C . GLU A 1 189 ? -56.378 -16.138 116.626 1.00 67.44 189 GLU A C 1
ATOM 1525 O O . GLU A 1 189 ? -55.315 -16.050 116.022 1.00 67.44 189 GLU A O 1
ATOM 1530 N N . LEU A 1 190 ? -57.335 -15.219 116.468 1.00 66.19 190 LEU A N 1
ATOM 1531 C CA . LEU A 1 190 ? -57.228 -14.067 115.568 1.00 66.19 190 LEU A CA 1
ATOM 1532 C C . LEU A 1 190 ? -56.145 -13.079 116.017 1.00 66.19 190 LEU A C 1
ATOM 1534 O O . LEU A 1 190 ? -55.539 -12.430 115.170 1.00 66.19 190 LEU A O 1
ATOM 1538 N N . ALA A 1 191 ? -55.869 -12.986 117.321 1.00 68.56 191 ALA A N 1
ATOM 1539 C CA . ALA A 1 191 ? -54.796 -12.145 117.843 1.00 68.56 191 ALA A CA 1
ATOM 1540 C C . ALA A 1 191 ? -53.404 -12.756 117.590 1.00 68.56 191 ALA A C 1
ATOM 1542 O O . ALA A 1 191 ? -52.481 -12.032 117.223 1.00 68.56 191 ALA A O 1
ATOM 1543 N N . GLU A 1 192 ? -53.251 -14.075 117.737 1.00 73.88 192 GLU A N 1
ATOM 1544 C CA . GLU A 1 192 ? -51.996 -14.784 117.437 1.00 73.88 192 GLU A CA 1
ATOM 1545 C C . GLU A 1 192 ? -51.729 -14.836 115.925 1.00 73.88 192 GLU A C 1
ATOM 1547 O O . GLU A 1 192 ? -50.640 -14.476 115.472 1.00 73.88 192 GLU A O 1
ATOM 1552 N N . LEU A 1 193 ? -52.757 -15.136 115.126 1.00 72.38 193 LEU A N 1
ATOM 1553 C CA . LEU A 1 193 ? -52.691 -15.077 113.666 1.00 72.38 193 LEU A CA 1
ATOM 1554 C C . LEU A 1 193 ? -52.438 -13.659 113.152 1.00 72.38 193 LEU A C 1
ATOM 1556 O O . LEU A 1 193 ? -51.762 -13.513 112.144 1.00 72.38 193 LEU A O 1
ATOM 1560 N N . GLN A 1 194 ? -52.910 -12.604 113.827 1.00 74.50 194 GLN A N 1
ATOM 1561 C CA . GLN A 1 194 ? -52.553 -11.228 113.460 1.00 74.50 194 GLN A CA 1
ATOM 1562 C C . GLN A 1 194 ? -51.053 -10.963 113.610 1.00 74.50 194 GLN A C 1
ATOM 1564 O O . GLN A 1 194 ? -50.475 -10.279 112.768 1.00 74.50 194 GLN A O 1
ATOM 1569 N N . VAL A 1 195 ? -50.404 -11.503 114.646 1.00 79.19 195 VAL A N 1
ATOM 1570 C CA . VAL A 1 195 ? -48.956 -11.334 114.845 1.00 79.19 195 VAL A CA 1
ATOM 1571 C C . VAL A 1 195 ? -48.163 -12.087 113.774 1.00 79.19 195 VAL A C 1
ATOM 1573 O O . VAL A 1 195 ? -47.234 -11.518 113.197 1.00 79.19 195 VAL A O 1
ATOM 1576 N N . GLU A 1 196 ? -48.546 -13.325 113.457 1.00 79.62 196 GLU A N 1
ATOM 1577 C CA . GLU A 1 196 ? -47.938 -14.084 112.354 1.00 79.62 196 GLU A CA 1
ATOM 1578 C C . GLU A 1 196 ? -48.205 -13.430 110.993 1.00 79.62 196 GLU A C 1
ATOM 1580 O O . GLU A 1 196 ? -47.308 -13.342 110.154 1.00 79.62 196 GLU A O 1
ATOM 1585 N N . TRP A 1 197 ? -49.404 -12.882 110.795 1.00 78.44 197 TRP A N 1
ATOM 1586 C CA . TRP A 1 197 ? -49.781 -12.161 109.585 1.00 78.44 197 TRP A CA 1
ATOM 1587 C C . TRP A 1 197 ? -48.938 -10.900 109.395 1.00 78.44 197 TRP A C 1
ATOM 1589 O O . TRP A 1 197 ? -48.402 -10.705 108.310 1.00 78.44 197 TRP A O 1
ATOM 1599 N N . TYR A 1 198 ? -48.709 -10.104 110.447 1.00 80.69 198 TYR A N 1
ATOM 1600 C CA . TYR A 1 198 ? -47.810 -8.946 110.376 1.00 80.69 198 TYR A CA 1
ATOM 1601 C C . TYR A 1 198 ? -46.350 -9.337 110.095 1.00 80.69 198 TYR A C 1
ATOM 1603 O O . TYR A 1 198 ? -45.628 -8.593 109.426 1.00 80.69 198 TYR A O 1
ATOM 1611 N N . ALA A 1 199 ? -45.888 -10.494 110.580 1.00 82.75 199 ALA A N 1
ATOM 1612 C CA . ALA A 1 199 ? -44.547 -10.991 110.271 1.00 82.75 199 ALA A CA 1
ATOM 1613 C C . ALA A 1 199 ? -44.419 -11.408 108.794 1.00 82.75 199 ALA A C 1
ATOM 1615 O O . ALA A 1 199 ? -43.448 -11.033 108.131 1.00 82.75 199 ALA A O 1
ATOM 1616 N N . ILE A 1 200 ? -45.420 -12.118 108.265 1.00 81.81 200 ILE A N 1
ATOM 1617 C CA . ILE A 1 200 ? -45.482 -12.535 106.857 1.00 81.81 200 ILE A CA 1
ATOM 1618 C C . ILE A 1 200 ? -45.671 -11.327 105.934 1.00 81.81 200 ILE A C 1
ATOM 1620 O O . ILE A 1 200 ? -45.011 -11.255 104.901 1.00 81.81 200 ILE A O 1
ATOM 1624 N N . GLU A 1 201 ? -46.514 -10.361 106.302 1.00 83.50 201 GLU A N 1
ATOM 1625 C CA . GLU A 1 201 ? -46.722 -9.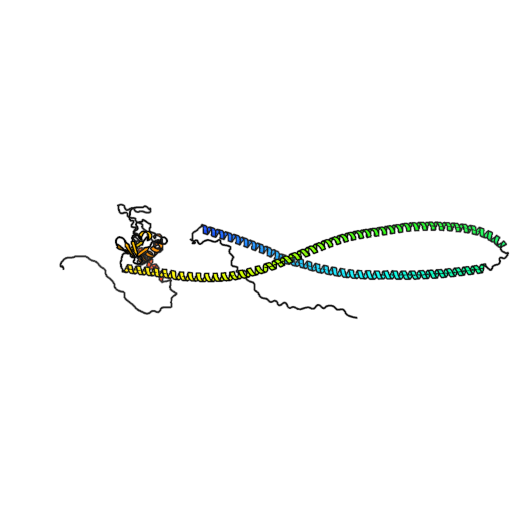108 105.566 1.00 83.50 201 GLU A CA 1
ATOM 1626 C C . GLU A 1 201 ? -45.398 -8.352 105.433 1.00 83.50 201 GLU A C 1
ATOM 1628 O O . GLU A 1 201 ? -44.980 -8.010 104.329 1.00 83.50 201 GLU A O 1
ATOM 1633 N N . LYS A 1 202 ? -44.658 -8.211 106.538 1.00 84.75 202 LYS A N 1
ATOM 1634 C CA . LYS A 1 202 ? -43.352 -7.549 106.537 1.00 84.75 202 LYS A CA 1
ATOM 1635 C C . LYS A 1 202 ? -42.301 -8.292 105.706 1.00 84.75 202 LYS A C 1
ATOM 1637 O O . LYS A 1 202 ? -41.472 -7.652 105.056 1.00 84.75 202 LYS A O 1
ATOM 1642 N N . GLU A 1 203 ? -42.301 -9.626 105.713 1.00 88.19 203 GLU A N 1
ATOM 1643 C CA . GLU A 1 203 ? -41.382 -10.413 104.882 1.00 88.19 203 GLU A CA 1
ATOM 1644 C C . GLU A 1 203 ? -41.765 -10.381 103.393 1.00 88.19 203 GLU A C 1
ATOM 1646 O O . GLU A 1 203 ? -40.883 -10.273 102.537 1.00 88.19 203 GLU A O 1
ATOM 1651 N N . ASN A 1 204 ? -43.059 -10.398 103.071 1.00 86.00 204 ASN A N 1
ATOM 1652 C CA . ASN A 1 204 ? -43.553 -10.233 101.706 1.00 86.00 204 ASN A CA 1
ATOM 1653 C C . ASN A 1 204 ? -43.271 -8.836 101.162 1.00 86.00 204 ASN A C 1
ATOM 1655 O O . ASN A 1 204 ? -42.848 -8.721 100.015 1.00 86.00 204 ASN A O 1
ATOM 1659 N N . ASP A 1 205 ? -43.437 -7.791 101.969 1.00 87.44 205 ASP A N 1
ATOM 1660 C CA . ASP A 1 205 ? -43.084 -6.424 101.589 1.00 87.44 205 ASP A CA 1
ATOM 1661 C C . ASP A 1 205 ? -41.590 -6.301 101.301 1.00 87.44 205 ASP A C 1
ATOM 1663 O O . ASP A 1 205 ? -41.191 -5.699 100.298 1.00 87.44 205 ASP A O 1
ATOM 1667 N N . LYS A 1 206 ? -40.754 -6.942 102.128 1.00 90.12 206 LYS A N 1
ATOM 1668 C CA . LYS A 1 206 ? -39.313 -7.016 101.891 1.00 90.12 206 LYS A CA 1
ATOM 1669 C C . LYS A 1 206 ? -38.996 -7.736 100.573 1.00 90.12 206 LYS A C 1
ATOM 1671 O O . LYS A 1 206 ? -38.329 -7.142 99.728 1.00 90.12 206 LYS A O 1
ATOM 1676 N N . LYS A 1 207 ? -39.532 -8.940 100.337 1.00 87.94 207 LYS A N 1
ATOM 1677 C CA . LYS A 1 207 ? -39.330 -9.682 99.073 1.00 87.94 207 LYS A CA 1
ATOM 1678 C C . LYS A 1 207 ? -39.869 -8.921 97.861 1.00 87.94 207 LYS A C 1
ATOM 1680 O O . LYS A 1 207 ? -39.220 -8.869 96.823 1.00 87.94 207 LYS A O 1
ATOM 1685 N N . CYS A 1 208 ? -41.016 -8.259 97.992 1.00 83.44 208 CYS A N 1
ATOM 1686 C CA . CYS A 1 208 ? -41.572 -7.407 96.944 1.00 83.44 208 CYS A CA 1
ATOM 1687 C C . CYS A 1 208 ? -40.663 -6.214 96.641 1.00 83.44 208 CYS A C 1
ATOM 1689 O O . CYS A 1 208 ? -40.549 -5.814 95.483 1.00 83.44 208 CYS A O 1
ATOM 1691 N N . SER A 1 209 ? -40.030 -5.626 97.659 1.00 88.00 209 SER A N 1
ATOM 1692 C CA . SER A 1 209 ? -39.073 -4.535 97.468 1.00 88.00 209 SER A CA 1
ATOM 1693 C C . SER A 1 209 ? -37.802 -5.003 96.751 1.00 88.00 209 SER A C 1
ATOM 1695 O O . SER A 1 209 ? -37.371 -4.337 95.810 1.00 88.00 209 SER A O 1
ATOM 1697 N N . GLU A 1 210 ? -37.277 -6.178 97.113 1.00 90.88 210 GLU A N 1
ATOM 1698 C CA . GLU A 1 210 ? -36.103 -6.798 96.488 1.00 90.88 210 GLU A CA 1
ATOM 1699 C C . GLU A 1 210 ? -36.387 -7.155 95.021 1.00 90.88 210 GLU A C 1
ATOM 1701 O O . GLU A 1 210 ? -35.653 -6.717 94.138 1.00 90.88 210 GLU A O 1
ATOM 1706 N N . TYR A 1 211 ? -37.517 -7.809 94.722 1.00 88.94 211 TYR A N 1
ATOM 1707 C CA . TYR A 1 211 ? -37.917 -8.098 93.339 1.00 88.94 211 TYR A CA 1
ATOM 1708 C C . TYR A 1 211 ? -38.176 -6.835 92.515 1.00 88.94 211 TYR A C 1
ATOM 1710 O O . TYR A 1 211 ? -37.816 -6.778 91.342 1.00 88.94 211 TYR A O 1
ATOM 1718 N N . LYS A 1 212 ? -38.777 -5.788 93.100 1.00 89.25 212 LYS A N 1
ATOM 1719 C CA . LYS A 1 212 ? -38.945 -4.496 92.409 1.00 89.25 212 LYS A CA 1
ATOM 1720 C C . LYS A 1 212 ? -37.603 -3.853 92.076 1.00 89.25 212 LYS A C 1
ATOM 1722 O O . LYS A 1 212 ? -37.512 -3.164 91.060 1.00 89.25 212 LYS A O 1
ATOM 1727 N N . GLN A 1 213 ? -36.600 -4.019 92.934 1.00 91.06 213 GLN A N 1
ATOM 1728 C CA . GLN A 1 213 ? -35.259 -3.511 92.686 1.00 91.06 213 GLN A CA 1
ATOM 1729 C C . GLN A 1 213 ? -34.553 -4.334 91.603 1.00 91.06 213 GLN A C 1
ATOM 1731 O O . GLN A 1 213 ? -34.074 -3.751 90.633 1.00 91.06 213 GLN A O 1
ATOM 1736 N N . GLU A 1 214 ? -34.579 -5.662 91.701 1.00 91.50 214 GLU A N 1
ATOM 1737 C CA . GLU A 1 214 ? -33.988 -6.560 90.705 1.00 91.50 214 GLU A CA 1
ATOM 1738 C C . GLU A 1 214 ? -34.614 -6.350 89.318 1.00 91.50 214 GLU A C 1
ATOM 1740 O O . GLU A 1 214 ? -33.907 -6.195 88.325 1.00 91.50 214 GLU A O 1
ATOM 1745 N N . LEU A 1 215 ? -35.943 -6.220 89.247 1.00 90.06 215 LEU A N 1
ATOM 1746 C CA . LEU A 1 215 ? -36.649 -5.943 87.998 1.00 90.06 215 LEU A CA 1
ATOM 1747 C C . LEU A 1 215 ? -36.262 -4.578 87.406 1.00 90.06 215 LEU A C 1
ATOM 1749 O O . LEU A 1 215 ? -36.154 -4.448 86.189 1.00 90.06 215 LEU A O 1
ATOM 1753 N N . ARG A 1 216 ? -36.022 -3.552 88.238 1.00 91.06 216 ARG A N 1
ATOM 1754 C CA . ARG A 1 216 ? -35.506 -2.257 87.752 1.00 91.06 216 ARG A CA 1
ATOM 1755 C C . ARG A 1 216 ? -34.100 -2.386 87.190 1.00 91.06 216 ARG A C 1
ATOM 1757 O O . ARG A 1 216 ? -33.821 -1.796 86.151 1.00 91.06 216 ARG A O 1
ATOM 1764 N N . GLU A 1 217 ? -33.227 -3.125 87.863 1.00 92.19 217 GLU A N 1
ATOM 1765 C CA . GLU A 1 217 ? -31.853 -3.335 87.407 1.00 92.19 217 GLU A CA 1
ATOM 1766 C C . GLU A 1 217 ? -31.828 -4.103 86.080 1.00 92.19 217 GLU A C 1
ATOM 1768 O O . GLU A 1 217 ? -31.176 -3.648 85.137 1.00 92.19 217 GLU A O 1
ATOM 1773 N N . GLN A 1 218 ? -32.616 -5.179 85.962 1.00 90.56 218 GLN A N 1
ATOM 1774 C CA . GLN A 1 218 ? -32.802 -5.936 84.717 1.00 90.56 218 GLN A CA 1
ATOM 1775 C C . GLN A 1 218 ? -33.413 -5.080 83.596 1.00 90.56 218 GLN A C 1
ATOM 1777 O O . GLN A 1 218 ? -33.039 -5.195 82.429 1.00 90.56 218 GLN A O 1
ATOM 1782 N N . PHE A 1 219 ? -34.336 -4.177 83.928 1.00 90.44 219 PHE A N 1
ATOM 1783 C CA . PHE A 1 219 ? -34.915 -3.273 82.939 1.00 90.44 219 PHE A CA 1
ATOM 1784 C C . PHE A 1 219 ? -33.898 -2.236 82.439 1.00 90.44 219 PHE A C 1
ATOM 1786 O O . PHE A 1 219 ? -33.836 -1.954 81.243 1.00 90.44 219 PHE A O 1
ATOM 1793 N N . GLU A 1 220 ? -33.060 -1.686 83.320 1.00 91.88 220 GLU A N 1
ATOM 1794 C CA . GLU A 1 220 ? -32.022 -0.723 82.936 1.00 91.88 220 GLU A CA 1
ATOM 1795 C C . GLU A 1 220 ? -30.843 -1.370 82.191 1.00 91.88 220 GLU A C 1
ATOM 1797 O O . GLU A 1 220 ? -30.220 -0.717 81.346 1.00 91.88 220 GLU A O 1
ATOM 1802 N N . THR A 1 221 ? -30.514 -2.641 82.454 1.00 91.44 221 THR A N 1
ATOM 1803 C CA . THR A 1 221 ? -29.560 -3.393 81.617 1.00 91.44 221 THR A CA 1
ATOM 1804 C C . THR A 1 221 ? -30.141 -3.646 80.231 1.00 91.44 221 THR A C 1
ATOM 1806 O O . THR A 1 221 ? -29.498 -3.286 79.245 1.00 91.44 221 THR A O 1
ATOM 1809 N N . PHE A 1 222 ? -31.384 -4.130 80.146 1.00 92.38 222 PHE A N 1
ATOM 1810 C CA . PHE A 1 222 ? -32.080 -4.342 78.876 1.00 92.38 222 PHE A CA 1
ATOM 1811 C C . PHE A 1 222 ? -32.169 -3.054 78.048 1.00 92.38 222 PHE A C 1
ATOM 1813 O O . PHE A 1 222 ? -31.893 -3.044 76.850 1.00 92.38 222 PHE A O 1
ATOM 1820 N N . LYS A 1 223 ? -32.493 -1.922 78.683 1.00 91.19 223 LYS A N 1
ATOM 1821 C CA . LYS A 1 223 ? -32.581 -0.618 78.013 1.00 91.19 223 LYS A CA 1
ATOM 1822 C C . LYS A 1 223 ? -31.239 -0.173 77.427 1.00 91.19 223 LYS A C 1
ATOM 1824 O O . LYS A 1 223 ? -31.211 0.389 76.331 1.00 91.19 223 LYS A O 1
ATOM 1829 N N . ARG A 1 224 ? -30.130 -0.423 78.135 1.00 91.88 224 ARG A N 1
ATOM 1830 C CA . ARG A 1 224 ? -28.771 -0.136 77.645 1.00 91.88 224 ARG A CA 1
ATOM 1831 C C . ARG A 1 224 ? -28.388 -1.038 76.478 1.00 91.88 224 ARG A C 1
ATOM 1833 O O . ARG A 1 224 ? -27.919 -0.521 75.470 1.00 91.88 224 ARG A O 1
ATOM 1840 N N . GLU A 1 225 ? -28.638 -2.337 76.589 1.00 92.00 225 GLU A N 1
ATOM 1841 C CA . GLU A 1 225 ? -28.356 -3.312 75.532 1.00 92.00 225 GLU A CA 1
ATOM 1842 C C . GLU A 1 225 ? -29.158 -3.005 74.261 1.00 92.00 225 GLU A C 1
ATOM 1844 O O . GLU A 1 225 ? -28.594 -2.860 73.179 1.00 92.00 225 GLU A O 1
ATOM 1849 N N . LYS A 1 226 ? -30.466 -2.757 74.398 1.00 91.94 226 LYS A N 1
ATOM 1850 C CA . LYS A 1 226 ? -31.334 -2.400 73.269 1.00 91.94 226 LYS A CA 1
ATOM 1851 C C . LYS A 1 226 ? -30.889 -1.096 72.607 1.00 91.94 226 LYS A C 1
ATOM 1853 O O . LYS A 1 226 ? -30.959 -0.989 71.387 1.00 91.94 226 LYS A O 1
ATOM 1858 N N . LYS A 1 227 ? -30.417 -0.110 73.381 1.00 91.38 227 LYS A N 1
ATOM 1859 C CA . LYS A 1 227 ? -29.869 1.146 72.842 1.00 91.38 227 LYS A CA 1
ATOM 1860 C C . LYS A 1 227 ? -28.569 0.919 72.062 1.00 91.38 227 LYS A C 1
ATOM 1862 O O . LYS A 1 227 ? -28.400 1.535 71.015 1.00 91.38 227 LYS A O 1
ATOM 1867 N N . LEU A 1 228 ? -27.688 0.047 72.549 1.00 92.12 228 LEU A N 1
ATOM 1868 C CA . LEU A 1 228 ? -26.424 -0.280 71.889 1.00 92.12 228 LEU A CA 1
ATOM 1869 C C . LEU A 1 228 ? -26.666 -1.016 70.562 1.00 92.12 228 LEU A C 1
ATOM 1871 O O . LEU A 1 228 ? -26.183 -0.571 69.525 1.00 92.12 228 LEU A O 1
ATOM 1875 N N . ASN A 1 229 ? -27.538 -2.028 70.567 1.00 88.62 229 ASN A N 1
ATOM 1876 C CA . ASN A 1 229 ? -27.942 -2.749 69.355 1.00 88.62 229 ASN A CA 1
ATOM 1877 C C . ASN A 1 229 ? -28.617 -1.816 68.331 1.00 88.62 229 ASN A C 1
ATOM 1879 O O . ASN A 1 229 ? -28.438 -1.962 67.121 1.00 88.62 229 ASN A O 1
ATOM 1883 N N . LEU A 1 230 ? -29.382 -0.819 68.797 1.00 88.94 230 LEU A N 1
ATOM 1884 C CA . LEU A 1 230 ? -29.984 0.181 67.911 1.00 88.94 230 LEU A CA 1
ATOM 1885 C C . LEU A 1 230 ? -28.922 1.081 67.257 1.00 88.94 230 LEU A C 1
ATOM 1887 O O . LEU A 1 230 ? -29.020 1.372 66.073 1.00 88.94 230 LEU A O 1
ATOM 1891 N N . GLN A 1 231 ? -27.877 1.473 67.991 1.00 90.94 231 GLN A N 1
ATOM 1892 C CA . GLN A 1 231 ? -26.766 2.239 67.416 1.00 90.94 231 GLN A CA 1
ATOM 1893 C C . GLN A 1 231 ? -25.936 1.417 66.425 1.00 90.94 231 GLN A C 1
ATOM 1895 O O . GLN A 1 231 ? -25.518 1.945 65.399 1.00 90.94 231 GLN A O 1
ATOM 1900 N N . GLU A 1 232 ? -25.693 0.134 66.694 1.00 91.19 232 GLU A N 1
ATOM 1901 C CA . GLU A 1 232 ? -24.982 -0.743 65.754 1.00 91.19 232 GLU A CA 1
ATOM 1902 C C . GLU A 1 232 ? -25.770 -0.942 64.454 1.00 91.19 232 GLU A C 1
ATOM 1904 O O . GLU A 1 232 ? -25.207 -0.860 63.359 1.00 91.19 232 GLU A O 1
ATOM 1909 N N . THR A 1 233 ? -27.089 -1.123 64.557 1.00 87.62 233 THR A N 1
ATOM 1910 C CA . THR A 1 233 ? -27.972 -1.216 63.383 1.00 87.62 233 THR A CA 1
ATOM 1911 C C . THR A 1 233 ? -28.069 0.108 62.619 1.00 87.62 233 THR A C 1
ATOM 1913 O O . THR A 1 233 ? -28.009 0.102 61.393 1.00 87.62 233 THR A O 1
ATOM 1916 N N . GLU A 1 234 ? -28.118 1.257 63.298 1.00 91.00 234 GLU A N 1
ATOM 1917 C CA . GLU A 1 234 ? -28.037 2.571 62.640 1.00 91.00 234 GLU A CA 1
ATOM 1918 C C . GLU A 1 234 ? -26.692 2.783 61.932 1.00 91.00 234 GLU A C 1
ATOM 1920 O O . GLU A 1 234 ? -26.654 3.268 60.802 1.00 91.00 234 GLU A O 1
ATOM 1925 N N . ASN A 1 235 ? -25.579 2.397 62.557 1.00 92.19 235 ASN A N 1
ATOM 1926 C CA . ASN A 1 235 ? -24.248 2.549 61.970 1.00 92.19 235 ASN A CA 1
ATOM 1927 C C . ASN A 1 235 ? -24.062 1.668 60.728 1.00 92.19 235 ASN A C 1
ATOM 1929 O O . ASN A 1 235 ? -23.528 2.138 59.724 1.00 92.19 235 ASN A O 1
ATOM 1933 N N . THR A 1 236 ? -24.530 0.418 60.774 1.00 91.19 236 THR A N 1
ATOM 1934 C CA . THR A 1 236 ? -24.483 -0.509 59.628 1.00 91.19 236 THR A CA 1
ATOM 1935 C C . THR A 1 236 ? -25.428 -0.089 58.502 1.00 91.19 236 THR A C 1
ATOM 1937 O O . THR A 1 236 ? -25.063 -0.172 57.327 1.00 91.19 236 THR A O 1
ATOM 1940 N N . ALA A 1 237 ? -26.611 0.438 58.829 1.00 90.06 237 ALA A N 1
ATOM 1941 C CA . ALA A 1 237 ? -27.509 1.027 57.838 1.00 90.06 237 ALA A CA 1
ATOM 1942 C C . ALA A 1 237 ? -26.873 2.255 57.167 1.00 90.06 237 ALA A C 1
ATOM 1944 O O . ALA A 1 237 ? -26.876 2.362 55.942 1.00 90.06 237 ALA A O 1
ATOM 1945 N N . ASN A 1 238 ? -26.260 3.148 57.948 1.00 91.88 238 ASN A N 1
ATOM 1946 C CA . ASN A 1 238 ? -25.595 4.343 57.427 1.00 91.88 238 ASN A CA 1
ATOM 1947 C C . ASN A 1 238 ? -24.364 4.016 56.569 1.00 91.88 238 ASN A C 1
ATOM 1949 O O . ASN A 1 238 ? -24.147 4.687 55.559 1.00 91.88 238 ASN A O 1
ATOM 1953 N N . SER A 1 239 ? -23.566 3.002 56.930 1.00 92.56 239 SER A N 1
ATOM 1954 C CA . SER A 1 239 ? -22.442 2.569 56.088 1.00 92.56 239 SER A CA 1
ATOM 1955 C C . SER A 1 239 ? -22.939 2.002 54.761 1.00 92.56 239 SER A C 1
ATOM 1957 O O . SER A 1 239 ? -22.469 2.426 53.711 1.00 92.56 239 SER A O 1
ATOM 1959 N N . SER A 1 240 ? -23.962 1.143 54.800 1.00 90.12 240 SER A N 1
ATOM 1960 C CA . SER A 1 240 ? -24.562 0.552 53.598 1.00 90.12 240 SER A CA 1
ATOM 1961 C C . SER A 1 240 ? -25.128 1.624 52.662 1.00 90.12 240 SER A C 1
ATOM 1963 O O . SER A 1 240 ? -24.918 1.578 51.454 1.00 90.12 240 SER A O 1
ATOM 1965 N N . LEU A 1 241 ? -25.785 2.644 53.220 1.00 92.25 241 LEU A N 1
ATOM 1966 C CA . LEU A 1 241 ? -26.360 3.754 52.457 1.00 92.25 241 LEU A CA 1
ATOM 1967 C C . LEU A 1 241 ? -25.278 4.659 51.840 1.00 92.25 241 LEU A C 1
ATOM 1969 O O . LEU A 1 241 ? -25.469 5.244 50.771 1.00 92.25 241 LEU A O 1
ATOM 1973 N N . LYS A 1 242 ? -24.115 4.771 52.493 1.00 93.88 242 LYS A N 1
ATOM 1974 C CA . LYS A 1 242 ? -22.949 5.462 51.934 1.00 93.88 242 LYS A CA 1
ATOM 1975 C C . LYS A 1 242 ? -22.354 4.679 50.762 1.00 93.88 242 LYS A C 1
ATOM 1977 O O . LYS A 1 242 ? -22.128 5.276 49.709 1.00 93.88 242 LYS A O 1
ATOM 1982 N N . ASP A 1 243 ? -22.175 3.372 50.920 1.00 92.94 243 ASP A N 1
ATOM 1983 C CA . ASP A 1 243 ? -21.659 2.495 49.866 1.00 92.94 243 ASP A CA 1
ATOM 1984 C C . ASP A 1 243 ? -22.598 2.491 48.650 1.00 92.94 243 ASP A C 1
ATOM 1986 O O . ASP A 1 243 ? -22.154 2.638 47.510 1.00 92.94 243 ASP A O 1
ATOM 1990 N N . GLU A 1 244 ? -23.913 2.432 48.876 1.00 92.44 244 GLU A N 1
ATOM 1991 C CA . GLU A 1 244 ? -24.923 2.505 47.818 1.00 92.44 244 GLU A CA 1
ATOM 1992 C C . GLU A 1 244 ? -24.839 3.826 47.034 1.00 92.44 244 GLU A C 1
ATOM 1994 O O . GLU A 1 244 ? -24.876 3.831 45.800 1.00 92.44 244 GLU A O 1
ATOM 1999 N N . ASN A 1 245 ? -24.640 4.955 47.722 1.00 92.56 245 ASN A N 1
ATOM 2000 C CA . ASN A 1 245 ? -24.441 6.252 47.073 1.00 92.56 245 ASN A CA 1
ATOM 2001 C C . ASN A 1 245 ? -23.126 6.332 46.279 1.00 92.56 245 ASN A C 1
ATOM 2003 O O . ASN A 1 245 ? -23.098 6.926 45.193 1.00 92.56 245 ASN A O 1
ATOM 2007 N N . GLU A 1 246 ? -22.040 5.732 46.773 1.00 94.88 246 GLU A N 1
ATOM 2008 C CA . GLU A 1 246 ? -20.778 5.641 46.032 1.00 94.88 246 GLU A CA 1
ATOM 2009 C C . GLU A 1 246 ? -20.932 4.781 44.770 1.00 94.88 246 GLU A C 1
ATOM 2011 O O . GLU A 1 246 ? -20.503 5.188 43.685 1.00 94.88 246 GLU A O 1
ATOM 2016 N N . HIS A 1 247 ? -21.600 3.629 44.873 1.00 91.50 247 HIS A N 1
ATOM 2017 C CA . HIS A 1 247 ? -21.903 2.770 43.728 1.00 91.50 247 HIS A CA 1
ATOM 2018 C C . HIS A 1 247 ? -22.801 3.468 42.708 1.00 91.50 247 HIS A C 1
ATOM 2020 O O . HIS A 1 247 ? -22.525 3.410 41.508 1.00 91.50 247 HIS A O 1
ATOM 2026 N N . ARG A 1 248 ? -23.822 4.199 43.164 1.00 93.88 248 ARG A N 1
ATOM 2027 C CA . ARG A 1 248 ? -24.696 4.991 42.293 1.00 93.88 248 ARG A CA 1
ATOM 2028 C C . ARG A 1 248 ? -23.923 6.076 41.541 1.00 93.88 248 ARG A C 1
ATOM 2030 O O . ARG A 1 248 ? -24.137 6.261 40.346 1.00 93.88 248 ARG A O 1
ATOM 2037 N N . SER A 1 249 ? -22.994 6.750 42.215 1.00 92.69 249 SER A N 1
ATOM 2038 C CA . SER A 1 249 ? -22.141 7.775 41.598 1.00 92.69 249 SER A CA 1
ATOM 2039 C C . SER A 1 249 ? -21.200 7.179 40.544 1.00 92.69 249 SER A C 1
ATOM 2041 O O . SER A 1 249 ? -21.057 7.733 39.454 1.00 92.69 249 SER A O 1
ATOM 2043 N N . LYS A 1 250 ? -20.601 6.013 40.828 1.00 94.75 250 LYS A N 1
ATOM 2044 C CA . LYS A 1 250 ? -19.775 5.269 39.860 1.00 94.75 250 LYS A CA 1
ATOM 2045 C C . LYS A 1 250 ? -20.592 4.814 38.650 1.00 94.75 250 LYS A C 1
ATOM 2047 O O . LYS A 1 250 ? -20.135 4.971 37.522 1.00 94.75 250 LYS A O 1
ATOM 2052 N N . LEU A 1 251 ? -21.804 4.304 38.869 1.00 93.88 251 LEU A N 1
ATOM 2053 C CA . LEU A 1 251 ? -22.700 3.874 37.795 1.00 93.88 251 LEU A CA 1
ATOM 2054 C C . LEU A 1 251 ? -23.034 5.029 36.844 1.00 93.88 251 LEU A C 1
ATOM 2056 O O . LEU A 1 251 ? -22.995 4.854 35.629 1.00 93.88 251 LEU A O 1
ATOM 2060 N N . GLU A 1 252 ? -23.336 6.209 37.384 1.00 94.19 252 GLU A N 1
ATOM 2061 C CA . GLU A 1 252 ? -23.675 7.373 36.563 1.00 94.19 252 GLU A CA 1
ATOM 2062 C C . GLU A 1 252 ? -22.468 7.879 35.758 1.00 94.19 252 GLU A C 1
ATOM 2064 O O . GLU A 1 252 ? -22.600 8.201 34.577 1.00 94.19 252 GLU A O 1
ATOM 2069 N N . SER A 1 253 ? -21.272 7.845 36.354 1.00 95.50 253 SER A N 1
ATOM 2070 C CA . SER A 1 253 ? -20.014 8.105 35.643 1.00 95.50 253 SER A CA 1
ATOM 2071 C C . SER A 1 253 ? -19.797 7.118 34.488 1.00 95.50 253 SER A C 1
ATOM 2073 O O . SER A 1 253 ? -19.534 7.529 33.357 1.00 95.50 253 SER A O 1
ATOM 2075 N N . HIS A 1 254 ? -19.993 5.817 34.731 1.00 94.06 254 HIS A N 1
ATOM 2076 C CA . HIS A 1 254 ? -19.856 4.798 33.690 1.00 94.06 254 HIS A CA 1
ATOM 2077 C C . HIS A 1 254 ? -20.869 4.979 32.555 1.00 94.06 254 HIS A C 1
ATOM 2079 O O . HIS A 1 254 ? -20.494 4.895 31.385 1.00 94.06 254 HIS A O 1
ATOM 2085 N N . LYS A 1 255 ? -22.128 5.307 32.865 1.00 95.06 255 LYS A N 1
ATOM 2086 C CA . LYS A 1 255 ? -23.129 5.636 31.839 1.00 95.06 255 LYS A CA 1
ATOM 2087 C C . LYS A 1 255 ? -22.702 6.823 30.983 1.00 95.06 255 LYS A C 1
ATOM 2089 O O . LYS A 1 255 ? -22.812 6.751 29.763 1.00 95.06 255 LYS A O 1
ATOM 2094 N N . ALA A 1 256 ? -22.176 7.884 31.596 1.00 95.12 256 ALA A N 1
ATOM 2095 C CA . ALA A 1 256 ? -21.676 9.037 30.854 1.00 95.12 256 ALA A CA 1
ATOM 2096 C C . ALA A 1 256 ? -20.523 8.649 29.912 1.00 95.12 256 ALA A C 1
ATOM 2098 O O . ALA A 1 256 ? -20.518 9.067 28.754 1.00 95.12 256 ALA A O 1
ATOM 2099 N N . THR A 1 257 ? -19.592 7.800 30.366 1.00 95.62 257 THR A N 1
ATOM 2100 C CA . THR A 1 257 ? -18.506 7.296 29.508 1.00 95.62 257 THR A CA 1
ATOM 2101 C C . THR A 1 257 ? -19.005 6.407 28.369 1.00 95.62 257 THR A C 1
ATOM 2103 O O . THR A 1 257 ? -18.512 6.535 27.253 1.00 95.62 257 THR A O 1
ATOM 2106 N N . ILE A 1 258 ? -20.014 5.561 28.603 1.00 94.75 258 ILE A N 1
ATOM 2107 C CA . ILE A 1 258 ? -20.617 4.726 27.554 1.00 94.75 258 ILE A CA 1
ATOM 2108 C C . ILE A 1 258 ? -21.269 5.610 26.487 1.00 94.75 258 ILE A C 1
ATOM 2110 O O . ILE A 1 258 ? -20.957 5.463 25.312 1.00 94.75 258 ILE A O 1
ATOM 2114 N N . CYS A 1 259 ? -22.080 6.596 26.886 1.00 95.19 259 CYS A N 1
ATOM 2115 C CA . CYS A 1 259 ? -22.707 7.527 25.943 1.00 95.19 259 CYS A CA 1
ATOM 2116 C C . CYS A 1 259 ? -21.679 8.324 25.117 1.00 95.19 259 CYS A C 1
ATOM 2118 O O . CYS A 1 259 ? -21.896 8.577 23.928 1.00 95.19 259 CYS A O 1
ATOM 2120 N N . ALA A 1 260 ? -20.564 8.730 25.736 1.00 95.69 260 ALA A N 1
ATOM 2121 C CA . ALA A 1 260 ? -19.475 9.409 25.035 1.00 95.69 260 ALA A CA 1
ATOM 2122 C C . ALA A 1 260 ? -18.822 8.488 23.990 1.00 95.69 260 ALA A C 1
ATOM 2124 O O . ALA A 1 260 ? -18.673 8.887 22.834 1.00 95.69 260 ALA A O 1
ATOM 2125 N N . ASN A 1 261 ? -18.524 7.241 24.365 1.00 94.81 261 ASN A N 1
ATOM 2126 C CA . ASN A 1 261 ? -17.946 6.245 23.464 1.00 94.81 261 ASN A CA 1
ATOM 2127 C C . ASN A 1 261 ? -18.900 5.879 22.318 1.00 94.81 261 ASN A C 1
ATOM 2129 O O . ASN A 1 261 ? -18.468 5.783 21.174 1.00 94.81 261 ASN A O 1
ATOM 2133 N N . ASP A 1 262 ? -20.198 5.723 22.585 1.00 95.62 262 ASP A N 1
ATOM 2134 C CA . ASP A 1 262 ? -21.201 5.439 21.550 1.00 95.62 262 ASP A CA 1
ATOM 2135 C C . ASP A 1 262 ? -21.270 6.563 20.506 1.00 95.62 262 ASP A C 1
ATOM 2137 O O . ASP A 1 262 ? -21.368 6.304 19.302 1.00 95.62 262 ASP A O 1
ATOM 2141 N N . SER A 1 263 ? -21.154 7.814 20.960 1.00 94.88 263 SER A N 1
ATOM 2142 C CA . SER A 1 263 ? -21.102 8.987 20.081 1.00 94.88 263 SER A CA 1
ATOM 2143 C C . SER A 1 263 ? -19.825 9.004 19.234 1.00 94.88 263 SER A C 1
ATOM 2145 O O . SER A 1 263 ? -19.873 9.298 18.039 1.00 94.88 263 SER A O 1
ATOM 2147 N N . GLU A 1 264 ? -18.678 8.649 19.818 1.00 96.25 264 GLU A N 1
ATOM 2148 C CA . GLU A 1 264 ? -17.411 8.526 19.089 1.00 96.25 264 GLU A CA 1
ATOM 2149 C C . GLU A 1 264 ? -17.460 7.402 18.043 1.00 96.25 264 GLU A C 1
ATOM 2151 O O . GLU A 1 264 ? -17.062 7.605 16.896 1.00 96.25 264 GLU A O 1
ATOM 2156 N N . ILE A 1 265 ? -18.027 6.244 18.393 1.00 95.19 265 ILE A N 1
ATOM 2157 C CA . ILE A 1 265 ? -18.215 5.117 17.472 1.00 95.19 265 ILE A CA 1
ATOM 2158 C C . ILE A 1 265 ? -19.102 5.521 16.288 1.00 95.19 265 ILE A C 1
ATOM 2160 O O . ILE A 1 265 ? -18.804 5.146 15.152 1.00 95.19 265 ILE A O 1
ATOM 2164 N N . ALA A 1 266 ? -20.176 6.282 16.520 1.00 96.06 266 ALA A N 1
ATOM 2165 C CA . ALA A 1 266 ? -21.023 6.794 15.444 1.00 96.06 266 ALA A CA 1
ATOM 2166 C C . ALA A 1 266 ? -20.231 7.702 14.485 1.00 96.06 266 ALA A C 1
ATOM 2168 O O . ALA A 1 266 ? -20.226 7.458 13.279 1.00 96.06 266 ALA A O 1
ATOM 2169 N N . ASN A 1 267 ? -19.460 8.654 15.019 1.00 96.19 267 ASN A N 1
ATOM 2170 C CA . ASN A 1 267 ? -18.613 9.542 14.212 1.00 96.19 267 ASN A CA 1
ATOM 2171 C C . ASN A 1 267 ? -17.553 8.771 13.404 1.00 96.19 267 ASN A C 1
ATOM 2173 O O . ASN A 1 267 ? -17.279 9.091 12.242 1.00 96.19 267 ASN A O 1
ATOM 2177 N N . LEU A 1 268 ? -16.948 7.738 13.999 1.00 95.50 268 LEU A N 1
ATOM 2178 C CA . LEU A 1 268 ? -15.982 6.881 13.311 1.00 95.50 268 LEU A CA 1
ATOM 2179 C C . LEU A 1 268 ? -16.635 6.087 12.176 1.00 95.50 268 LEU A C 1
ATOM 2181 O O . LEU A 1 268 ? -16.036 5.963 11.108 1.00 95.50 268 LEU A O 1
ATOM 2185 N N . ARG A 1 269 ? -17.864 5.587 12.361 1.00 96.00 269 ARG A N 1
ATOM 2186 C CA . ARG A 1 269 ? -18.619 4.902 11.296 1.00 96.00 269 ARG A CA 1
ATOM 2187 C C . ARG A 1 269 ? -18.893 5.824 10.113 1.00 96.00 269 ARG A C 1
ATOM 2189 O O . ARG A 1 269 ? -18.648 5.411 8.980 1.00 96.00 269 ARG A O 1
ATOM 2196 N N . ASP A 1 270 ? -19.314 7.058 10.372 1.00 96.38 270 ASP A N 1
ATOM 2197 C CA . ASP A 1 270 ? -19.552 8.050 9.318 1.00 96.38 270 ASP A CA 1
ATOM 2198 C C . ASP A 1 270 ? -18.252 8.376 8.570 1.00 96.38 270 ASP A C 1
ATOM 2200 O O . ASP A 1 270 ? -18.201 8.349 7.340 1.00 96.38 270 ASP A O 1
ATOM 2204 N N . THR A 1 271 ? -17.152 8.547 9.309 1.00 96.00 271 THR A N 1
ATOM 2205 C CA . THR A 1 271 ? -15.828 8.786 8.716 1.00 96.00 271 THR A CA 1
ATOM 2206 C C . THR A 1 271 ? -15.377 7.613 7.837 1.00 96.00 271 THR A C 1
ATOM 2208 O O . THR A 1 271 ? -14.833 7.819 6.751 1.00 96.00 271 THR A O 1
ATOM 2211 N N . ILE A 1 272 ? -15.600 6.368 8.271 1.00 94.19 272 ILE A N 1
ATOM 2212 C CA . ILE A 1 272 ? -15.280 5.167 7.484 1.00 94.19 272 ILE A CA 1
ATOM 2213 C C . ILE A 1 272 ? -16.130 5.113 6.209 1.00 94.19 272 ILE A C 1
ATOM 2215 O O . ILE A 1 272 ? -15.596 4.800 5.140 1.00 94.19 272 ILE A O 1
ATOM 2219 N N . ALA A 1 273 ? -17.423 5.432 6.293 1.00 96.44 273 ALA A N 1
ATOM 2220 C CA . ALA A 1 273 ? -18.314 5.456 5.136 1.00 96.44 273 ALA A CA 1
ATOM 2221 C C . ALA A 1 273 ? -17.852 6.486 4.090 1.00 96.44 273 ALA A C 1
ATOM 2223 O O . ALA A 1 273 ? -17.699 6.143 2.912 1.00 96.44 273 ALA A O 1
ATOM 2224 N N . ASP A 1 274 ? -17.516 7.701 4.529 1.00 96.81 274 ASP A N 1
ATOM 2225 C CA . ASP A 1 274 ? -16.976 8.755 3.668 1.00 96.81 274 ASP A CA 1
ATOM 2226 C C . ASP A 1 274 ? -15.667 8.324 3.001 1.00 96.81 274 ASP A C 1
ATOM 2228 O O . ASP A 1 274 ? -15.513 8.430 1.780 1.00 96.81 274 ASP A O 1
ATOM 2232 N N . ARG A 1 275 ? -14.726 7.759 3.769 1.00 94.50 275 ARG A N 1
ATOM 2233 C CA . ARG A 1 275 ? -13.450 7.274 3.219 1.00 94.50 275 ARG A CA 1
ATOM 2234 C C . ARG A 1 275 ? -13.656 6.154 2.203 1.00 94.50 275 ARG A C 1
ATOM 2236 O O . ARG A 1 275 ? -13.047 6.190 1.134 1.00 94.50 275 ARG A O 1
ATOM 2243 N N . THR A 1 276 ? -14.555 5.215 2.474 1.00 95.31 276 THR A N 1
ATOM 2244 C CA . THR A 1 276 ? -14.881 4.116 1.550 1.00 95.31 276 THR A CA 1
ATOM 2245 C C . THR A 1 276 ? -15.476 4.639 0.238 1.00 95.31 276 THR A C 1
ATOM 2247 O O . THR A 1 276 ? -15.128 4.157 -0.845 1.00 95.31 276 THR A O 1
ATOM 2250 N N . SER A 1 277 ? -16.314 5.677 0.314 1.00 96.38 277 SER A N 1
ATOM 2251 C CA . SER A 1 277 ? -16.841 6.378 -0.861 1.00 96.38 277 SER A CA 1
ATOM 2252 C C . SER A 1 277 ? -15.724 7.048 -1.670 1.00 96.38 277 SER A C 1
ATOM 2254 O O . SER A 1 277 ? -15.659 6.871 -2.888 1.00 96.38 277 SER A O 1
ATOM 2256 N N . THR A 1 278 ? -14.786 7.740 -1.007 1.00 96.12 278 THR A N 1
ATOM 2257 C CA . THR A 1 278 ? -13.643 8.371 -1.696 1.00 96.12 278 THR A CA 1
ATOM 2258 C C . THR A 1 278 ? -12.728 7.355 -2.381 1.00 96.12 278 THR A C 1
ATOM 2260 O O . THR A 1 278 ? -12.340 7.578 -3.524 1.00 96.12 278 THR A O 1
ATOM 2263 N N . ILE A 1 279 ? -12.444 6.212 -1.744 1.00 94.88 279 ILE A N 1
ATOM 2264 C CA . ILE A 1 279 ? -11.659 5.123 -2.350 1.00 94.88 279 ILE A CA 1
ATOM 2265 C C . ILE A 1 279 ? -12.365 4.609 -3.606 1.00 94.88 279 ILE A C 1
ATOM 2267 O O . ILE A 1 279 ? -11.769 4.562 -4.676 1.00 94.88 279 ILE A O 1
ATOM 2271 N N . SER A 1 280 ? -13.670 4.349 -3.512 1.00 95.31 280 SER A N 1
ATOM 2272 C CA . SER A 1 280 ? -14.463 3.875 -4.652 1.00 95.31 280 SER A CA 1
ATOM 2273 C C . SER A 1 280 ? -14.482 4.866 -5.824 1.00 95.31 280 SER A C 1
ATOM 2275 O O . SER A 1 280 ? -14.598 4.462 -6.981 1.00 95.31 280 SER A O 1
ATOM 2277 N N . GLN A 1 281 ? -14.409 6.174 -5.553 1.00 95.56 281 GLN A N 1
ATOM 2278 C CA . GLN A 1 281 ? -14.300 7.201 -6.594 1.00 95.56 281 GLN A CA 1
ATOM 2279 C C . GLN A 1 281 ? -12.910 7.226 -7.239 1.00 95.56 281 GLN A C 1
ATOM 2281 O O . GLN A 1 281 ? -12.821 7.393 -8.455 1.00 95.56 281 GLN A O 1
ATOM 2286 N N . ILE A 1 282 ? -11.848 7.033 -6.451 1.00 93.94 282 ILE A N 1
ATOM 2287 C CA . ILE A 1 282 ? -10.470 6.937 -6.952 1.00 93.94 282 ILE A CA 1
ATOM 2288 C C . ILE A 1 282 ? -10.304 5.686 -7.821 1.00 93.94 282 ILE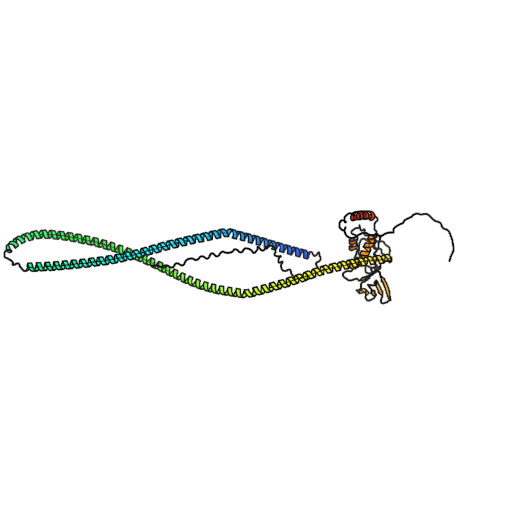 A C 1
ATOM 2290 O O . ILE A 1 282 ? -9.796 5.787 -8.932 1.00 93.94 282 ILE A O 1
ATOM 2294 N N . ASP A 1 283 ? -10.815 4.533 -7.393 1.00 92.31 283 ASP A N 1
ATOM 2295 C CA . ASP A 1 283 ? -10.738 3.298 -8.185 1.00 92.31 283 ASP A CA 1
ATOM 2296 C C . ASP A 1 283 ? -11.429 3.458 -9.550 1.00 92.31 283 ASP A C 1
ATOM 2298 O O . ASP A 1 283 ? -10.913 3.042 -10.590 1.00 92.31 283 ASP A O 1
ATOM 2302 N N . LYS A 1 284 ? -12.582 4.143 -9.573 1.00 93.88 284 LYS A N 1
ATOM 2303 C CA . LYS A 1 284 ? -13.296 4.463 -10.817 1.00 93.88 284 LYS A CA 1
ATOM 2304 C C . LYS A 1 284 ? -12.512 5.404 -11.732 1.00 93.88 284 LYS A C 1
ATOM 2306 O O . LYS A 1 284 ? -12.640 5.277 -12.947 1.00 93.88 284 LYS A O 1
ATOM 2311 N N . SER A 1 285 ? -11.736 6.342 -11.186 1.00 93.38 285 SER A N 1
ATOM 2312 C CA . SER A 1 285 ? -10.922 7.265 -11.987 1.00 93.38 285 SER A CA 1
ATOM 2313 C C . SER A 1 285 ? -9.579 6.668 -12.420 1.00 93.38 285 SER A C 1
ATOM 2315 O O . SER A 1 285 ? -9.047 7.080 -13.448 1.00 93.38 285 SER A O 1
ATOM 2317 N N . MET A 1 286 ? -9.059 5.665 -11.707 1.00 92.06 286 MET A N 1
ATOM 2318 C CA . MET A 1 286 ? -7.839 4.943 -12.084 1.00 92.06 286 MET A CA 1
ATOM 2319 C C . MET A 1 286 ? -8.039 3.996 -13.272 1.00 92.06 286 MET A C 1
ATOM 2321 O O . MET A 1 286 ? -7.165 3.913 -14.131 1.00 92.06 286 MET A O 1
ATOM 2325 N N . LEU A 1 287 ? -9.194 3.331 -13.369 1.00 93.69 287 LEU A N 1
ATOM 2326 C CA . LEU A 1 287 ? -9.512 2.407 -14.467 1.00 93.69 287 LEU A CA 1
ATOM 2327 C C . LEU A 1 287 ? -9.241 2.958 -15.887 1.00 93.69 287 LEU A C 1
ATOM 2329 O O . LEU A 1 287 ? -8.574 2.264 -16.660 1.00 93.69 287 LEU A O 1
ATOM 2333 N N . PRO A 1 288 ? -9.706 4.166 -16.274 1.00 95.25 288 PRO A N 1
ATOM 2334 C CA . PRO A 1 288 ? -9.413 4.710 -17.602 1.00 95.25 288 PRO A CA 1
ATOM 2335 C C . PRO A 1 288 ? -7.923 5.025 -17.796 1.00 95.25 288 PRO A C 1
ATOM 2337 O O . PRO A 1 288 ? -7.386 4.752 -18.865 1.00 95.25 288 PRO A O 1
ATOM 2340 N N . LEU A 1 289 ? -7.225 5.509 -16.764 1.00 93.12 289 LEU A N 1
ATOM 2341 C CA . LEU A 1 289 ? -5.787 5.800 -16.835 1.00 93.12 289 LEU A CA 1
ATOM 2342 C C . LEU A 1 289 ? -4.954 4.528 -17.047 1.00 93.12 289 LEU A C 1
ATOM 2344 O O . LEU A 1 289 ? -3.994 4.529 -17.815 1.00 93.12 289 LEU A O 1
ATOM 2348 N N . GLU A 1 290 ? -5.326 3.417 -16.408 1.00 92.44 290 GLU A N 1
ATOM 2349 C CA . GLU A 1 290 ? -4.683 2.118 -16.637 1.00 92.44 290 GLU A CA 1
ATOM 2350 C C . GLU A 1 290 ? -4.925 1.582 -18.051 1.00 92.44 290 GLU A C 1
ATOM 2352 O O . GLU A 1 290 ? -4.105 0.833 -18.595 1.00 92.44 290 GLU A O 1
ATOM 2357 N N . GLN A 1 291 ? -6.069 1.918 -18.647 1.00 93.88 291 GLN A N 1
ATOM 2358 C CA . GLN A 1 291 ? -6.359 1.574 -20.030 1.00 93.88 291 GLN A CA 1
ATOM 2359 C C . GLN A 1 291 ? -5.528 2.432 -20.993 1.00 93.88 291 GLN A C 1
ATOM 2361 O O . GLN A 1 291 ? -4.840 1.869 -21.844 1.00 93.88 291 GLN A O 1
ATOM 2366 N N . GLU A 1 292 ? -5.487 3.752 -20.796 1.00 94.94 292 GLU A N 1
ATOM 2367 C CA . GLU A 1 292 ? -4.651 4.673 -21.581 1.00 94.94 292 GLU A CA 1
ATOM 2368 C C . GLU A 1 292 ? -3.164 4.302 -21.502 1.00 94.94 292 GLU A C 1
ATOM 2370 O O . GLU A 1 292 ? -2.470 4.263 -22.519 1.00 94.94 292 GLU A O 1
ATOM 2375 N N . LEU A 1 293 ? -2.669 3.947 -20.312 1.00 94.56 293 LEU A N 1
ATOM 2376 C CA . LEU A 1 293 ? -1.286 3.509 -20.128 1.00 94.56 293 LEU A CA 1
ATOM 2377 C C . LEU A 1 293 ? -0.985 2.225 -20.912 1.00 94.56 293 LEU A C 1
ATOM 2379 O O . LEU A 1 293 ? 0.095 2.096 -21.498 1.00 94.56 293 LEU A O 1
ATOM 2383 N N . ARG A 1 294 ? -1.922 1.269 -20.936 1.00 94.31 294 ARG A N 1
ATOM 2384 C CA . ARG A 1 294 ? -1.780 0.030 -21.716 1.00 94.31 294 ARG A CA 1
ATOM 2385 C C . ARG A 1 294 ? -1.758 0.309 -23.214 1.00 94.31 294 ARG A C 1
ATOM 2387 O O . ARG A 1 294 ? -0.902 -0.241 -23.905 1.00 94.31 294 ARG A O 1
ATOM 2394 N N . GLU A 1 295 ? -2.648 1.167 -23.698 1.00 95.56 295 GLU A N 1
ATOM 2395 C CA . GLU A 1 295 ? -2.714 1.563 -25.108 1.00 95.56 295 GLU A CA 1
ATOM 2396 C C . GLU A 1 295 ? -1.437 2.300 -25.541 1.00 95.56 295 GLU A C 1
ATOM 2398 O O . GLU A 1 295 ? -0.808 1.919 -26.530 1.00 95.56 295 GLU A O 1
ATOM 2403 N N . ALA A 1 296 ? -0.974 3.271 -24.749 1.00 94.19 296 ALA A N 1
ATOM 2404 C CA . ALA A 1 296 ? 0.265 4.002 -25.010 1.00 94.19 296 ALA A CA 1
ATOM 2405 C C . ALA A 1 296 ? 1.503 3.087 -24.988 1.00 94.19 296 ALA A C 1
ATOM 2407 O O . ALA A 1 296 ? 2.392 3.212 -25.831 1.00 94.19 296 ALA A O 1
ATOM 2408 N N . SER A 1 297 ? 1.555 2.126 -24.060 1.00 94.19 297 SER A N 1
ATOM 2409 C CA . SER A 1 297 ? 2.651 1.148 -23.988 1.00 94.19 297 SER A CA 1
ATOM 2410 C C . SER A 1 297 ? 2.695 0.234 -25.215 1.00 94.19 297 SER A C 1
ATOM 2412 O O . SER A 1 297 ? 3.776 -0.170 -25.650 1.00 94.19 297 SER A O 1
ATOM 2414 N N . LEU A 1 298 ? 1.531 -0.103 -25.777 1.00 95.75 298 LEU A N 1
ATOM 2415 C CA . LEU A 1 298 ? 1.432 -0.915 -26.986 1.00 95.75 298 LEU A CA 1
ATOM 2416 C C . LEU A 1 298 ? 1.911 -0.123 -28.210 1.00 95.75 298 LEU A C 1
ATOM 2418 O O . LEU A 1 298 ? 2.769 -0.615 -28.940 1.00 95.75 298 LEU A O 1
ATOM 2422 N N . GLN A 1 299 ? 1.468 1.129 -28.357 1.00 94.75 299 GLN A N 1
ATOM 2423 C CA . GLN A 1 299 ? 1.931 2.031 -29.421 1.00 94.75 299 GLN A CA 1
ATOM 2424 C C . GLN A 1 299 ? 3.442 2.277 -29.361 1.00 94.75 299 GLN A C 1
ATOM 2426 O O . GLN A 1 299 ? 4.127 2.248 -30.382 1.00 94.75 299 GLN A O 1
ATOM 2431 N N . PHE A 1 300 ? 3.993 2.479 -28.162 1.00 94.38 300 PHE A N 1
ATOM 2432 C CA . PHE A 1 300 ? 5.433 2.658 -27.992 1.00 94.38 300 PHE A CA 1
ATOM 2433 C C . PHE A 1 300 ? 6.219 1.444 -28.503 1.00 94.38 300 PHE A C 1
ATOM 2435 O O . PHE A 1 300 ? 7.218 1.604 -29.201 1.00 94.38 300 PHE A O 1
ATOM 2442 N N . ARG A 1 301 ? 5.742 0.229 -28.210 1.00 94.19 301 ARG A N 1
ATOM 2443 C CA . ARG A 1 301 ? 6.376 -1.013 -28.669 1.00 94.19 301 ARG A CA 1
ATOM 2444 C C . ARG A 1 301 ? 6.327 -1.159 -30.192 1.00 94.19 301 ARG A C 1
ATOM 2446 O O . ARG A 1 301 ? 7.279 -1.659 -30.784 1.00 94.19 301 ARG A O 1
ATOM 2453 N N . GLU A 1 302 ? 5.236 -0.741 -30.829 1.00 95.19 302 GLU A N 1
ATOM 2454 C CA . GLU A 1 302 ? 5.127 -0.727 -32.293 1.00 95.19 302 GLU A CA 1
ATOM 2455 C C . GLU A 1 302 ? 6.159 0.224 -32.913 1.00 95.19 302 GLU A C 1
ATOM 2457 O O . GLU A 1 302 ? 6.947 -0.192 -33.762 1.00 95.19 302 GLU A O 1
ATOM 2462 N N . ILE A 1 303 ? 6.252 1.453 -32.400 1.00 94.31 303 ILE A N 1
ATOM 2463 C CA . ILE A 1 303 ? 7.228 2.451 -32.867 1.00 94.31 303 ILE A CA 1
ATOM 2464 C C . ILE A 1 303 ? 8.671 1.981 -32.630 1.00 94.31 303 ILE A C 1
ATOM 2466 O O . ILE A 1 303 ? 9.545 2.186 -33.474 1.00 94.31 303 ILE A O 1
ATOM 2470 N N . GLU A 1 304 ? 8.946 1.341 -31.493 1.00 94.56 304 GLU A N 1
ATOM 2471 C CA . GLU A 1 304 ? 10.262 0.774 -31.190 1.00 94.56 304 GLU A CA 1
ATOM 2472 C C . GLU A 1 304 ? 10.653 -0.310 -32.205 1.00 94.56 304 GLU A C 1
ATOM 2474 O O . GLU A 1 304 ? 11.785 -0.326 -32.701 1.00 94.56 304 GLU A O 1
ATOM 2479 N N . ASN A 1 305 ? 9.713 -1.183 -32.572 1.00 94.62 305 ASN A N 1
ATOM 2480 C CA . ASN A 1 305 ? 9.933 -2.201 -33.596 1.00 94.62 305 ASN A CA 1
ATOM 2481 C C . ASN A 1 305 ? 10.216 -1.581 -34.973 1.00 94.62 305 ASN A C 1
ATOM 2483 O O . ASN A 1 305 ? 11.155 -2.018 -35.648 1.00 94.62 305 ASN A O 1
ATOM 2487 N N . ASP A 1 306 ? 9.476 -0.541 -35.359 1.00 94.69 306 ASP A N 1
ATOM 2488 C CA . ASP A 1 306 ? 9.693 0.181 -36.617 1.00 94.69 306 ASP A CA 1
ATOM 2489 C C . ASP A 1 306 ? 11.061 0.875 -36.645 1.00 94.69 306 ASP A C 1
ATOM 2491 O O . ASP A 1 306 ? 11.807 0.767 -37.622 1.00 94.69 306 ASP A O 1
ATOM 2495 N N . CYS A 1 307 ? 11.453 1.523 -35.546 1.00 93.00 307 CYS A N 1
ATOM 2496 C CA . CYS A 1 307 ? 12.763 2.160 -35.415 1.00 93.00 307 CYS A CA 1
ATOM 2497 C C . CYS A 1 307 ? 13.899 1.131 -35.522 1.00 93.00 307 CYS A C 1
ATOM 2499 O O . CYS A 1 307 ? 14.872 1.329 -36.255 1.00 93.00 307 CYS A O 1
ATOM 2501 N N . ASN A 1 308 ? 13.749 -0.018 -34.859 1.00 93.25 308 ASN A N 1
ATOM 2502 C CA . ASN A 1 308 ? 14.697 -1.125 -34.956 1.00 93.25 308 ASN A CA 1
ATOM 2503 C C . ASN A 1 308 ? 14.794 -1.677 -36.385 1.00 93.25 308 ASN A C 1
ATOM 2505 O O . ASN A 1 308 ? 15.890 -2.011 -36.843 1.00 93.25 308 ASN A O 1
ATOM 2509 N N . HIS A 1 309 ? 13.679 -1.745 -37.115 1.00 94.44 309 HIS A N 1
ATOM 2510 C CA . HIS A 1 309 ? 13.680 -2.135 -38.521 1.00 94.44 309 HIS A CA 1
ATOM 2511 C C . HIS A 1 309 ? 14.452 -1.129 -39.389 1.00 94.44 309 HIS A C 1
ATOM 2513 O O . HIS A 1 309 ? 15.354 -1.523 -40.133 1.00 94.44 309 HIS A O 1
ATOM 2519 N N . VAL A 1 310 ? 14.174 0.169 -39.238 1.00 94.12 310 VAL A N 1
ATOM 2520 C CA . VAL A 1 310 ? 14.871 1.241 -39.967 1.00 94.12 310 VAL A CA 1
ATOM 2521 C C . VAL A 1 310 ? 16.370 1.247 -39.663 1.00 94.12 310 VAL A C 1
ATOM 2523 O O . VAL A 1 310 ? 17.181 1.392 -40.580 1.00 94.12 310 VAL A O 1
ATOM 2526 N N . ASN A 1 311 ? 16.766 1.037 -38.407 1.00 92.69 311 ASN A N 1
ATOM 2527 C CA . ASN A 1 311 ? 18.176 0.971 -38.022 1.00 92.69 311 ASN A CA 1
ATOM 2528 C C . ASN A 1 311 ? 18.908 -0.177 -38.724 1.00 92.69 311 ASN A C 1
ATOM 2530 O O . ASN A 1 311 ? 19.979 0.047 -39.289 1.00 92.69 311 ASN A O 1
ATOM 2534 N N . ARG A 1 312 ? 18.301 -1.369 -38.797 1.00 93.06 312 ARG A N 1
ATOM 2535 C CA . ARG A 1 312 ? 18.874 -2.508 -39.539 1.00 93.06 312 ARG A CA 1
ATOM 2536 C C . ARG A 1 312 ? 19.046 -2.194 -41.026 1.00 93.06 312 ARG A C 1
ATOM 2538 O O . ARG A 1 312 ? 20.077 -2.526 -41.608 1.00 93.06 312 ARG A O 1
ATOM 2545 N N . VAL A 1 313 ? 18.070 -1.522 -41.644 1.00 95.31 313 VAL A N 1
ATOM 2546 C CA . VAL A 1 313 ? 18.167 -1.092 -43.051 1.00 95.31 313 VAL A CA 1
ATOM 2547 C C . VAL A 1 313 ? 19.298 -0.076 -43.235 1.00 95.31 313 VAL A C 1
ATOM 2549 O O . VAL A 1 313 ? 20.100 -0.205 -44.160 1.00 95.31 313 VAL A O 1
ATOM 2552 N N . CYS A 1 314 ? 19.420 0.902 -42.336 1.00 92.19 314 CYS A N 1
ATOM 2553 C CA . CYS A 1 314 ? 20.498 1.890 -42.364 1.00 92.19 314 CYS A CA 1
ATOM 2554 C C . CYS A 1 314 ? 21.885 1.251 -42.204 1.00 92.19 314 CYS A C 1
ATOM 2556 O O . CYS A 1 314 ? 22.816 1.623 -42.918 1.00 92.19 314 CYS A O 1
ATOM 2558 N N . GLU A 1 315 ? 22.045 0.299 -41.286 1.00 92.88 315 GLU A N 1
ATOM 2559 C CA . GLU A 1 315 ? 23.294 -0.449 -41.103 1.00 92.88 315 GLU A CA 1
ATOM 2560 C C . GLU A 1 315 ? 23.653 -1.251 -42.353 1.00 92.88 315 GLU A C 1
ATOM 2562 O O . GLU A 1 315 ? 24.792 -1.190 -42.828 1.00 92.88 315 GLU A O 1
ATOM 2567 N N . HIS A 1 316 ? 22.667 -1.921 -42.951 1.00 93.44 316 HIS A N 1
ATOM 2568 C CA . HIS A 1 316 ? 22.861 -2.634 -44.204 1.00 93.44 316 HIS A CA 1
ATOM 2569 C C . HIS A 1 316 ? 23.303 -1.687 -45.332 1.00 93.44 316 HIS A C 1
ATOM 2571 O O . HIS A 1 316 ? 24.294 -1.958 -46.014 1.00 93.44 316 HIS A O 1
ATOM 2577 N N . LEU A 1 317 ? 22.654 -0.530 -45.486 1.00 92.88 317 LEU A N 1
ATOM 2578 C CA . LEU A 1 317 ? 23.032 0.483 -46.478 1.00 92.88 317 LEU A CA 1
ATOM 2579 C C . LEU A 1 317 ? 24.425 1.075 -46.232 1.00 92.88 317 LEU A C 1
ATOM 2581 O O . LEU A 1 317 ? 25.176 1.297 -47.178 1.00 92.88 317 LEU A O 1
ATOM 2585 N N . LYS A 1 318 ? 24.811 1.305 -44.973 1.00 90.62 318 LYS A N 1
ATOM 2586 C CA . LYS A 1 318 ? 26.171 1.754 -44.635 1.00 90.62 318 LYS A CA 1
ATOM 2587 C C . LYS A 1 318 ? 27.211 0.715 -45.042 1.00 90.62 318 LYS A C 1
ATOM 2589 O O . LYS A 1 318 ? 28.215 1.079 -45.650 1.00 90.62 318 LYS A O 1
ATOM 2594 N N . SER A 1 319 ? 26.956 -0.563 -44.751 1.00 91.69 319 SER A N 1
ATOM 2595 C CA . SER A 1 319 ? 27.871 -1.653 -45.107 1.00 91.69 319 SER A CA 1
ATOM 2596 C C . SER A 1 319 ? 28.035 -1.790 -46.625 1.00 91.69 319 SER A C 1
ATOM 2598 O O . SER A 1 319 ? 29.158 -1.834 -47.125 1.00 91.69 319 SER A O 1
ATOM 2600 N N . THR A 1 320 ? 26.932 -1.749 -47.380 1.00 93.31 320 THR A N 1
ATOM 2601 C CA . THR A 1 320 ? 26.961 -1.857 -48.844 1.00 93.31 320 THR A CA 1
ATOM 2602 C C . THR A 1 320 ? 27.621 -0.641 -49.486 1.00 93.31 320 THR A C 1
ATOM 2604 O O . THR A 1 320 ? 28.460 -0.799 -50.371 1.00 93.31 320 THR A O 1
ATOM 2607 N N . ASN A 1 321 ? 27.327 0.569 -49.007 1.00 93.25 321 ASN A N 1
ATOM 2608 C CA . ASN A 1 321 ? 27.957 1.786 -49.514 1.00 93.25 321 ASN A CA 1
ATOM 2609 C C . ASN A 1 321 ? 29.466 1.823 -49.218 1.00 93.25 321 ASN A C 1
ATOM 2611 O O . ASN A 1 321 ? 30.249 2.222 -50.077 1.00 93.25 321 ASN A O 1
ATOM 2615 N N . SER A 1 322 ? 29.894 1.348 -48.042 1.00 92.50 322 SER A N 1
ATOM 2616 C CA . SER A 1 322 ? 31.319 1.221 -47.706 1.00 92.50 322 SER A CA 1
ATOM 2617 C C . SER A 1 322 ? 32.040 0.291 -48.684 1.00 92.50 322 SER A C 1
ATOM 2619 O O . SER A 1 322 ? 33.072 0.667 -49.235 1.00 92.50 322 SER A O 1
ATOM 2621 N N . LEU A 1 323 ? 31.460 -0.878 -48.980 1.00 92.44 323 LEU A N 1
ATOM 2622 C CA . LEU A 1 323 ? 32.018 -1.829 -49.950 1.00 92.44 323 LEU A CA 1
ATOM 2623 C C . LEU A 1 323 ? 32.115 -1.232 -51.363 1.00 92.44 323 LEU A C 1
ATOM 2625 O O . LEU A 1 323 ? 33.135 -1.376 -52.040 1.00 92.44 323 LEU A O 1
ATOM 2629 N N . VAL A 1 324 ? 31.070 -0.533 -51.818 1.00 93.44 324 VAL A N 1
ATOM 2630 C CA . VAL A 1 324 ? 31.072 0.144 -53.127 1.00 93.44 324 VAL A CA 1
ATOM 2631 C C . VAL A 1 324 ? 32.141 1.237 -53.174 1.00 93.44 324 VAL A C 1
ATOM 2633 O O . VAL A 1 324 ? 32.861 1.358 -54.167 1.00 93.44 324 VAL A O 1
ATOM 2636 N N . PHE A 1 325 ? 32.284 2.009 -52.098 1.00 90.56 325 PHE A N 1
ATOM 2637 C CA . PHE A 1 325 ? 33.279 3.068 -52.002 1.00 90.56 325 PHE A CA 1
ATOM 2638 C C . PHE A 1 325 ? 34.714 2.523 -52.005 1.00 90.56 325 PHE A C 1
ATOM 2640 O O . PHE A 1 325 ? 35.571 3.051 -52.717 1.00 90.56 325 PHE A O 1
ATOM 2647 N N . GLU A 1 326 ? 34.982 1.439 -51.278 1.00 88.38 326 GLU A N 1
ATOM 2648 C CA . GLU A 1 326 ? 36.278 0.755 -51.306 1.00 88.38 326 GLU A CA 1
ATOM 2649 C C . GLU A 1 326 ? 36.617 0.240 -52.706 1.00 88.38 326 GLU A C 1
ATOM 2651 O O . GLU A 1 326 ? 37.721 0.486 -53.203 1.00 88.38 326 GLU A O 1
ATOM 2656 N N . ARG A 1 327 ? 35.656 -0.399 -53.385 1.00 92.25 327 ARG A N 1
ATOM 2657 C CA . ARG A 1 327 ? 35.830 -0.856 -54.769 1.00 92.25 327 ARG A CA 1
ATOM 2658 C C . ARG A 1 327 ? 36.138 0.306 -55.712 1.00 92.25 327 ARG A C 1
ATOM 2660 O O . ARG A 1 327 ? 37.060 0.215 -56.521 1.00 92.25 327 ARG A O 1
ATOM 2667 N N . TYR A 1 328 ? 35.427 1.424 -55.573 1.00 89.50 328 TYR A N 1
ATOM 2668 C CA . TYR A 1 328 ? 35.708 2.641 -56.332 1.00 89.50 328 TYR A CA 1
ATOM 2669 C C . TYR A 1 328 ? 37.138 3.156 -56.094 1.00 89.50 328 TYR A C 1
ATOM 2671 O O . TYR A 1 328 ? 37.839 3.501 -57.049 1.00 89.50 328 TYR A O 1
ATOM 2679 N N . LEU A 1 329 ? 37.613 3.176 -54.843 1.00 84.50 329 LEU A N 1
ATOM 2680 C CA . LEU A 1 329 ? 38.987 3.579 -54.527 1.00 84.50 329 LEU A CA 1
ATOM 2681 C C . LEU A 1 329 ? 40.027 2.631 -55.141 1.00 84.50 329 LEU A C 1
ATOM 2683 O O . LEU A 1 329 ? 41.046 3.100 -55.658 1.00 84.50 329 LEU A O 1
ATOM 2687 N N . GLN A 1 330 ? 39.778 1.319 -55.119 1.00 87.25 330 GLN A N 1
ATOM 2688 C CA . GLN A 1 330 ? 40.646 0.324 -55.753 1.00 87.25 330 GLN A CA 1
ATOM 2689 C C . GLN A 1 330 ? 40.731 0.534 -57.270 1.00 87.25 330 GLN A C 1
ATOM 2691 O O . GLN A 1 330 ? 41.836 0.627 -57.809 1.00 87.25 330 GLN A O 1
ATOM 2696 N N . GLU A 1 331 ? 39.595 0.694 -57.954 1.00 87.62 331 GLU A N 1
ATOM 2697 C CA . GLU A 1 331 ? 39.573 0.958 -59.398 1.00 87.62 331 GLU A CA 1
ATOM 2698 C C . GLU A 1 331 ? 40.238 2.294 -59.749 1.00 87.62 331 GLU A C 1
ATOM 2700 O O . GLU A 1 331 ? 41.010 2.376 -60.709 1.00 87.62 331 GLU A O 1
ATOM 2705 N N . LYS A 1 332 ? 40.035 3.336 -58.931 1.00 84.62 332 LYS A N 1
ATOM 2706 C CA . LYS A 1 332 ? 40.716 4.629 -59.091 1.00 84.62 332 LYS A CA 1
ATOM 2707 C C . LYS A 1 332 ? 42.239 4.474 -59.020 1.00 84.62 332 LYS A C 1
ATOM 2709 O O . LYS A 1 332 ? 42.941 5.043 -59.857 1.00 84.62 332 LYS A O 1
ATOM 2714 N N . ARG A 1 333 ? 42.764 3.696 -58.063 1.00 81.88 333 ARG A N 1
ATOM 2715 C CA . ARG A 1 333 ? 44.206 3.391 -57.952 1.00 81.88 333 ARG A CA 1
ATOM 2716 C C . ARG A 1 333 ? 44.710 2.561 -59.135 1.00 81.88 333 ARG A C 1
ATOM 2718 O O . ARG A 1 333 ? 45.761 2.875 -59.689 1.00 81.88 333 ARG A O 1
ATOM 2725 N N . ALA A 1 334 ? 43.964 1.540 -59.559 1.00 85.56 334 ALA A N 1
ATOM 2726 C CA . ALA A 1 334 ? 44.321 0.706 -60.709 1.00 85.56 334 ALA A CA 1
ATOM 2727 C C . ALA A 1 334 ? 44.417 1.534 -62.001 1.00 85.56 334 ALA A C 1
ATOM 2729 O O . ALA A 1 334 ? 45.415 1.459 -62.719 1.00 85.56 334 ALA A O 1
ATOM 2730 N N . LYS A 1 335 ? 43.434 2.410 -62.245 1.00 86.56 335 LYS A N 1
ATOM 2731 C CA . LYS A 1 335 ? 43.437 3.351 -63.372 1.00 86.56 335 LYS A CA 1
ATOM 2732 C C . LYS A 1 335 ? 44.669 4.259 -63.358 1.00 86.56 335 LYS A C 1
ATOM 2734 O O . LYS A 1 335 ? 45.273 4.467 -64.407 1.00 86.56 335 LYS A O 1
ATOM 2739 N N . LYS A 1 336 ? 45.066 4.772 -62.189 1.00 83.50 336 LYS A N 1
ATOM 2740 C CA . LYS A 1 336 ? 46.272 5.607 -62.045 1.00 83.50 336 LYS A CA 1
ATOM 2741 C C . LYS A 1 336 ? 47.552 4.845 -62.375 1.00 83.50 336 LYS A C 1
ATOM 2743 O O . LYS A 1 336 ? 48.380 5.360 -63.119 1.00 83.50 336 LYS A O 1
ATOM 2748 N N . LYS A 1 337 ? 47.692 3.606 -61.894 1.00 85.25 337 LYS A N 1
ATOM 2749 C CA . LYS A 1 337 ? 48.838 2.741 -62.226 1.00 85.25 337 LYS A CA 1
ATOM 2750 C C . LYS A 1 337 ? 48.930 2.470 -63.730 1.00 85.25 337 LYS A C 1
ATOM 2752 O O . LYS A 1 337 ? 50.007 2.594 -64.306 1.00 85.25 337 LYS A O 1
ATOM 2757 N N . LEU A 1 338 ? 47.801 2.171 -64.377 1.00 86.75 338 LEU A N 1
ATOM 2758 C CA . LEU A 1 338 ? 47.739 1.995 -65.833 1.00 86.75 338 LEU A CA 1
ATOM 2759 C C . LEU A 1 338 ? 48.109 3.279 -66.581 1.00 86.75 338 LEU A C 1
ATOM 2761 O O . LEU A 1 338 ? 48.885 3.236 -67.532 1.00 86.75 338 LEU A O 1
ATOM 2765 N N . GLN A 1 339 ? 47.597 4.429 -66.139 1.00 83.19 339 GLN A N 1
ATOM 2766 C CA . GLN A 1 339 ? 47.944 5.721 -66.728 1.00 83.19 339 GLN A CA 1
ATOM 2767 C C . GLN A 1 339 ? 49.446 5.998 -66.619 1.00 83.19 339 GLN A C 1
ATOM 2769 O O . GLN A 1 339 ? 50.064 6.383 -67.610 1.00 83.19 339 GLN A O 1
ATOM 2774 N N . TYR A 1 340 ? 50.042 5.745 -65.452 1.00 83.00 340 TYR A N 1
ATOM 2775 C CA . TYR A 1 340 ? 51.480 5.887 -65.259 1.00 83.00 340 TYR A CA 1
ATOM 2776 C C . TYR A 1 340 ? 52.268 4.997 -66.233 1.00 83.00 340 TYR A C 1
ATOM 2778 O O . TYR A 1 340 ? 53.214 5.478 -66.857 1.00 83.00 340 TYR A O 1
ATOM 2786 N N . ALA A 1 341 ? 51.869 3.729 -66.393 1.00 84.38 341 ALA A N 1
ATOM 2787 C CA . ALA A 1 341 ? 52.529 2.797 -67.306 1.00 84.38 341 ALA A CA 1
ATOM 2788 C C . ALA A 1 341 ? 52.441 3.273 -68.767 1.00 84.38 341 ALA A C 1
ATOM 2790 O O . ALA A 1 341 ? 53.425 3.222 -69.501 1.00 84.38 341 ALA A O 1
ATOM 2791 N N . ILE A 1 342 ? 51.290 3.814 -69.183 1.00 86.25 342 ILE A N 1
ATOM 2792 C CA . ILE A 1 342 ? 51.120 4.407 -70.519 1.00 86.25 342 ILE A CA 1
ATOM 2793 C C . ILE A 1 342 ? 52.057 5.606 -70.714 1.00 86.25 342 ILE A C 1
ATOM 2795 O O . ILE A 1 342 ? 52.655 5.757 -71.778 1.00 86.25 342 ILE A O 1
ATOM 2799 N N . GLU A 1 343 ? 52.173 6.485 -69.718 1.00 83.50 343 GLU A N 1
ATOM 2800 C CA . GLU A 1 343 ? 53.056 7.654 -69.790 1.00 83.50 343 GLU A CA 1
ATOM 2801 C C . GLU A 1 343 ? 54.531 7.271 -69.855 1.00 83.50 343 GLU A C 1
ATOM 2803 O O . GLU A 1 343 ? 55.285 7.882 -70.610 1.00 83.50 343 GLU A O 1
ATOM 2808 N N . GLU A 1 344 ? 54.920 6.244 -69.104 1.00 82.88 344 GLU A N 1
ATOM 2809 C CA . GLU A 1 344 ? 56.264 5.688 -69.142 1.00 82.88 344 GLU A CA 1
ATOM 2810 C C . GLU A 1 344 ? 56.602 5.130 -70.526 1.00 82.88 344 GLU A C 1
ATOM 2812 O O . GLU A 1 344 ? 57.617 5.516 -71.099 1.00 82.88 344 GLU A O 1
ATOM 2817 N N . ILE A 1 345 ? 55.718 4.310 -71.105 1.00 85.12 345 ILE A N 1
ATOM 2818 C CA . ILE A 1 345 ? 55.893 3.769 -72.463 1.00 85.12 345 ILE A CA 1
ATOM 2819 C C . ILE A 1 345 ? 56.009 4.900 -73.496 1.00 85.12 345 ILE A C 1
ATOM 2821 O O . ILE A 1 345 ? 56.758 4.793 -74.464 1.00 85.12 345 ILE A O 1
ATOM 2825 N N . ARG A 1 346 ? 55.283 6.008 -73.302 1.00 87.19 346 ARG A N 1
ATOM 2826 C CA . ARG A 1 346 ? 55.348 7.181 -74.190 1.00 87.19 346 ARG A CA 1
ATOM 2827 C C . ARG A 1 346 ? 56.642 7.989 -74.049 1.00 87.19 346 ARG A C 1
ATOM 2829 O O . ARG A 1 346 ? 56.895 8.814 -74.924 1.00 87.19 346 ARG A O 1
ATOM 2836 N N . GLY A 1 347 ? 57.404 7.821 -72.966 1.00 80.62 347 GLY A N 1
ATOM 2837 C CA . GLY A 1 347 ? 58.685 8.501 -72.738 1.00 80.62 347 GLY A CA 1
ATOM 2838 C C . GLY A 1 347 ? 58.607 10.032 -72.663 1.00 80.62 347 GLY A C 1
ATOM 2839 O O . GLY A 1 347 ? 59.606 10.711 -72.888 1.00 80.62 347 GLY A O 1
ATOM 2840 N N . LYS A 1 348 ? 57.425 10.606 -72.398 1.00 82.38 348 LYS A N 1
ATOM 2841 C CA . LYS A 1 348 ? 57.240 12.065 -72.316 1.00 82.38 348 LYS A CA 1
ATOM 2842 C C . LYS A 1 348 ? 57.520 12.574 -70.904 1.00 82.38 348 LYS A C 1
ATOM 2844 O O . LYS A 1 348 ? 57.190 11.909 -69.923 1.00 82.38 348 LYS A O 1
ATOM 2849 N N . ILE A 1 349 ? 58.046 13.795 -70.810 1.00 82.62 349 ILE A N 1
ATOM 2850 C CA . ILE A 1 349 ? 58.153 14.515 -69.536 1.00 82.62 349 ILE A CA 1
ATOM 2851 C C . ILE A 1 349 ? 56.742 14.717 -68.973 1.00 82.62 349 ILE A C 1
ATOM 2853 O O . ILE A 1 349 ? 55.826 15.111 -69.700 1.00 82.62 349 ILE A O 1
ATOM 2857 N N . ARG A 1 350 ? 56.569 14.404 -67.687 1.00 82.56 350 ARG A N 1
ATOM 2858 C CA . ARG A 1 350 ? 55.278 14.480 -67.002 1.00 82.56 350 ARG A CA 1
ATOM 2859 C C . ARG A 1 350 ? 55.022 15.901 -66.522 1.00 82.56 350 ARG A C 1
ATOM 2861 O O . ARG A 1 350 ? 55.696 16.379 -65.617 1.00 82.56 350 ARG A O 1
ATOM 2868 N N . ASN A 1 351 ? 54.008 16.534 -67.097 1.00 84.75 351 ASN A N 1
ATOM 2869 C CA . ASN A 1 351 ? 53.636 17.909 -66.799 1.00 84.75 351 ASN A CA 1
ATOM 2870 C C . ASN A 1 351 ? 52.202 17.960 -66.267 1.00 84.75 351 ASN A C 1
ATOM 2872 O O . ASN A 1 351 ? 51.248 17.648 -66.982 1.00 84.75 351 ASN A O 1
ATOM 2876 N N . PHE A 1 352 ? 52.052 18.395 -65.020 1.00 84.12 352 PHE A N 1
ATOM 2877 C CA . PHE A 1 352 ? 50.764 18.566 -64.351 1.00 84.12 352 PHE A CA 1
ATOM 2878 C C . PHE A 1 352 ? 50.462 20.054 -64.186 1.00 84.12 352 PHE A C 1
ATOM 2880 O O . PHE A 1 352 ? 51.362 20.830 -63.870 1.00 84.12 352 PHE A O 1
ATOM 2887 N N . ALA A 1 353 ? 49.202 20.454 -64.367 1.00 83.81 353 ALA A N 1
ATOM 2888 C CA . ALA A 1 353 ? 48.767 21.816 -64.062 1.00 83.81 353 ALA A CA 1
ATOM 2889 C C . ALA A 1 353 ? 47.716 21.809 -62.950 1.00 83.81 353 ALA A C 1
ATOM 2891 O O . ALA A 1 353 ? 46.713 21.099 -63.032 1.00 83.81 353 ALA A O 1
ATOM 2892 N N . ILE A 1 354 ? 47.949 22.620 -61.917 1.00 81.12 354 ILE A N 1
ATOM 2893 C CA . ILE A 1 354 ? 47.003 22.844 -60.823 1.00 81.12 354 ILE A CA 1
ATOM 2894 C C . ILE A 1 354 ? 46.290 24.160 -61.101 1.00 81.12 354 ILE A C 1
ATOM 2896 O O . ILE A 1 354 ? 46.924 25.212 -61.201 1.00 81.12 354 ILE A O 1
ATOM 2900 N N . LEU A 1 355 ? 44.972 24.103 -61.241 1.00 80.06 355 LEU A N 1
ATOM 2901 C CA . LEU A 1 355 ? 44.172 25.235 -61.675 1.00 80.06 355 LEU A CA 1
ATOM 2902 C C . LEU A 1 355 ? 43.324 25.765 -60.540 1.00 80.06 355 LEU A C 1
ATOM 2904 O O . LEU A 1 355 ? 42.531 25.041 -59.951 1.00 80.06 355 LEU A O 1
ATOM 2908 N N . ASN A 1 356 ? 43.453 27.062 -60.277 1.00 77.50 356 ASN A N 1
ATOM 2909 C CA . ASN A 1 356 ? 42.466 27.782 -59.494 1.00 77.50 356 ASN A CA 1
ATOM 2910 C C . ASN A 1 356 ? 41.324 28.189 -60.426 1.00 77.50 356 ASN A C 1
ATOM 2912 O O . ASN A 1 356 ? 41.385 29.238 -61.075 1.00 77.50 356 ASN A O 1
ATOM 2916 N N . SER A 1 357 ? 40.318 27.321 -60.525 1.00 69.31 357 SER A N 1
ATOM 2917 C CA . SER A 1 357 ? 39.213 27.480 -61.466 1.00 69.31 357 SER A CA 1
ATOM 2918 C C . SER A 1 357 ? 38.487 28.820 -61.273 1.00 69.31 357 SER A C 1
ATOM 2920 O O . SER A 1 357 ? 38.067 29.421 -62.257 1.00 69.31 357 SER A O 1
ATOM 2922 N N . ASP A 1 358 ? 38.449 29.374 -60.058 1.00 71.31 358 ASP A N 1
ATOM 2923 C CA . ASP A 1 358 ? 37.796 30.661 -59.772 1.00 71.31 358 ASP A CA 1
ATOM 2924 C C . ASP A 1 358 ? 38.532 31.867 -60.375 1.00 71.31 358 ASP A C 1
ATOM 2926 O O . ASP A 1 358 ? 37.913 32.871 -60.717 1.00 71.31 358 ASP A O 1
ATOM 2930 N N . ARG A 1 359 ? 39.857 31.775 -60.555 1.00 69.62 359 ARG A N 1
ATOM 2931 C CA . ARG A 1 359 ? 40.675 32.856 -61.138 1.00 69.62 359 ARG A CA 1
ATOM 2932 C C . ARG A 1 359 ? 40.870 32.724 -62.648 1.00 69.62 359 ARG A C 1
ATOM 2934 O O . ARG A 1 359 ? 41.191 33.707 -63.310 1.00 69.62 359 ARG A O 1
ATOM 2941 N N . VAL A 1 360 ? 40.723 31.513 -63.183 1.00 70.56 360 VAL A N 1
ATOM 2942 C CA . VAL A 1 360 ? 41.149 31.160 -64.548 1.00 70.56 360 VAL A CA 1
ATOM 2943 C C . VAL A 1 360 ? 39.974 31.094 -65.538 1.00 70.56 360 VAL A C 1
ATOM 2945 O O . VAL A 1 360 ? 40.181 31.354 -66.726 1.00 70.56 360 VAL A O 1
ATOM 2948 N N . LYS A 1 361 ? 38.740 30.853 -65.059 1.00 68.62 361 LYS A N 1
ATOM 2949 C CA . LYS A 1 361 ? 37.520 30.674 -65.880 1.00 68.62 361 LYS A CA 1
ATOM 2950 C C . LYS A 1 361 ? 37.198 31.821 -66.850 1.00 68.62 361 LYS A C 1
ATOM 2952 O O . LYS A 1 361 ? 36.576 31.579 -67.876 1.00 68.62 361 LYS A O 1
ATOM 2957 N N . ASN A 1 362 ? 37.630 33.050 -66.563 1.00 72.50 362 ASN A N 1
ATOM 2958 C CA . ASN A 1 362 ? 37.289 34.220 -67.387 1.00 72.50 362 ASN A CA 1
ATOM 2959 C C . ASN A 1 362 ? 38.260 34.467 -68.558 1.00 72.50 362 ASN A C 1
ATOM 2961 O O . ASN A 1 362 ? 37.966 35.278 -69.430 1.00 72.50 362 ASN A O 1
ATOM 2965 N N . ILE A 1 363 ? 39.430 33.815 -68.574 1.00 79.25 363 ILE A N 1
ATOM 2966 C CA . ILE A 1 363 ? 40.514 34.086 -69.544 1.00 79.25 363 ILE A CA 1
ATOM 2967 C C . ILE A 1 363 ? 40.883 32.823 -70.339 1.00 79.25 363 ILE A C 1
ATOM 2969 O O . ILE A 1 363 ? 41.336 32.905 -71.487 1.00 79.25 363 ILE A O 1
ATOM 2973 N N . PHE A 1 364 ? 40.674 31.646 -69.749 1.00 83.50 364 PHE A N 1
ATOM 2974 C CA . PHE A 1 364 ? 41.006 30.364 -70.350 1.00 83.50 364 PHE A CA 1
ATOM 2975 C C . PHE A 1 364 ? 39.808 29.413 -70.309 1.00 83.50 364 PHE A C 1
ATOM 2977 O O . PHE A 1 364 ? 39.124 29.299 -69.296 1.00 83.50 364 PHE A O 1
ATOM 2984 N N . ASP A 1 365 ? 39.608 28.700 -71.411 1.00 83.88 365 ASP A N 1
ATOM 2985 C CA . ASP A 1 365 ? 38.715 27.555 -71.534 1.00 83.88 365 ASP A CA 1
ATOM 2986 C C . ASP A 1 365 ? 39.480 26.290 -71.112 1.00 83.88 365 ASP A C 1
ATOM 2988 O O . ASP A 1 365 ? 40.552 25.983 -71.647 1.00 83.88 365 ASP A O 1
ATOM 2992 N N . VAL A 1 366 ? 38.978 25.600 -70.091 1.00 83.88 366 VAL A N 1
ATOM 2993 C CA . VAL A 1 366 ? 39.671 24.499 -69.412 1.00 83.88 366 VAL A CA 1
ATOM 2994 C C . VAL A 1 366 ? 38.895 23.208 -69.640 1.00 83.88 366 VAL A C 1
ATOM 2996 O O . VAL A 1 366 ? 37.808 23.029 -69.100 1.00 83.88 366 VAL A O 1
ATOM 2999 N N . ASP A 1 367 ? 39.489 22.269 -70.379 1.00 83.38 367 ASP A N 1
ATOM 3000 C CA . ASP A 1 367 ? 38.957 20.912 -70.528 1.00 83.38 367 ASP A CA 1
ATOM 3001 C C . ASP A 1 367 ? 39.760 19.948 -69.645 1.00 83.38 367 ASP A C 1
ATOM 3003 O O . ASP A 1 367 ? 40.861 19.507 -69.996 1.00 83.38 367 ASP A O 1
ATOM 3007 N N . ILE A 1 368 ? 39.197 19.623 -68.478 1.00 80.38 368 ILE A N 1
ATOM 3008 C CA . ILE A 1 368 ? 39.797 18.713 -67.488 1.00 80.38 368 ILE A CA 1
ATOM 3009 C C . ILE A 1 368 ? 39.927 17.299 -68.060 1.00 80.38 368 ILE A C 1
ATOM 3011 O O . ILE A 1 368 ? 40.909 16.608 -67.789 1.00 80.38 368 ILE A O 1
ATOM 3015 N N . THR A 1 369 ? 38.958 16.865 -68.873 1.00 80.94 369 THR A N 1
ATOM 3016 C CA . THR A 1 369 ? 38.918 15.495 -69.401 1.00 80.94 369 THR A CA 1
ATOM 3017 C C . THR A 1 369 ? 40.005 15.249 -70.439 1.00 80.94 369 THR A C 1
ATOM 3019 O O . THR A 1 369 ? 40.599 14.172 -70.461 1.00 80.94 369 THR A O 1
ATOM 3022 N N . LYS A 1 370 ? 40.316 16.261 -71.258 1.00 83.06 370 LYS A N 1
ATOM 3023 C CA . LYS A 1 370 ? 41.384 16.201 -72.271 1.00 83.06 370 LYS A CA 1
ATOM 3024 C C . LYS A 1 370 ? 42.720 16.761 -71.792 1.00 83.06 370 LYS A C 1
ATOM 3026 O O . LYS A 1 370 ? 43.696 16.707 -72.538 1.00 83.06 370 LYS A O 1
ATOM 3031 N N . ALA A 1 371 ? 42.765 17.280 -70.566 1.00 84.44 371 ALA A N 1
ATOM 3032 C CA . ALA A 1 371 ? 43.916 17.948 -69.974 1.00 84.44 371 ALA A CA 1
ATOM 3033 C C . ALA A 1 371 ? 44.470 19.101 -70.839 1.00 84.44 371 ALA A C 1
ATOM 3035 O O . ALA A 1 371 ? 45.684 19.261 -70.997 1.00 84.44 371 ALA A O 1
ATOM 3036 N N . THR A 1 372 ? 43.575 19.915 -71.408 1.00 86.75 372 THR A N 1
ATOM 3037 C CA . THR A 1 372 ? 43.944 21.056 -72.260 1.00 86.75 372 THR A CA 1
ATOM 3038 C C . THR A 1 372 ? 43.436 22.377 -71.707 1.00 86.75 372 THR A C 1
ATOM 3040 O O . THR A 1 372 ? 42.274 22.487 -71.325 1.00 86.75 372 THR A O 1
ATOM 3043 N N . ILE A 1 373 ? 44.294 23.394 -71.736 1.00 87.19 373 ILE A N 1
ATOM 3044 C CA . ILE A 1 373 ? 43.955 24.779 -71.407 1.00 87.19 373 ILE A CA 1
ATOM 3045 C C . ILE A 1 373 ? 44.036 25.591 -72.694 1.00 87.19 373 ILE A C 1
ATOM 3047 O O . ILE A 1 373 ? 45.103 25.698 -73.300 1.00 87.19 373 ILE A O 1
ATOM 3051 N N . ARG A 1 374 ? 42.921 26.172 -73.125 1.00 87.12 374 ARG A N 1
ATOM 3052 C CA . ARG A 1 374 ? 42.853 27.028 -74.307 1.00 87.12 374 ARG A CA 1
ATOM 3053 C C . ARG A 1 374 ? 42.682 28.474 -73.876 1.00 87.12 374 ARG A C 1
ATOM 3055 O O . ARG A 1 374 ? 41.750 28.816 -73.165 1.00 87.12 374 ARG A O 1
ATOM 3062 N N . ASN A 1 375 ? 43.568 29.349 -74.325 1.00 84.75 375 ASN A N 1
ATOM 3063 C CA . ASN A 1 375 ? 43.407 30.777 -74.077 1.00 84.75 375 ASN A CA 1
ATOM 3064 C C . ASN A 1 375 ? 42.359 31.352 -75.044 1.00 84.75 375 ASN A C 1
ATOM 3066 O O . ASN A 1 375 ? 42.473 31.185 -76.263 1.00 84.75 375 ASN A O 1
ATOM 3070 N N . ILE A 1 376 ? 41.343 32.019 -74.492 1.00 83.12 376 ILE A N 1
ATOM 3071 C CA . ILE A 1 376 ? 40.182 32.515 -75.245 1.00 83.12 376 ILE A CA 1
ATOM 3072 C C . ILE A 1 376 ? 40.601 33.620 -76.231 1.00 83.12 376 ILE A C 1
ATOM 3074 O O . ILE A 1 376 ? 40.096 33.681 -77.351 1.00 83.12 376 ILE A O 1
ATOM 3078 N N . ASN A 1 377 ? 41.594 34.434 -75.860 1.00 81.38 377 ASN A N 1
ATOM 3079 C CA . ASN A 1 377 ? 42.003 35.623 -76.608 1.00 81.38 377 ASN A CA 1
ATOM 3080 C C . ASN A 1 377 ? 42.970 35.316 -77.761 1.00 81.38 377 ASN A C 1
ATOM 3082 O O . ASN A 1 377 ? 42.916 35.975 -78.795 1.00 81.38 377 ASN A O 1
ATOM 3086 N N . ASN A 1 378 ? 43.865 34.334 -77.608 1.00 81.94 378 ASN A N 1
ATOM 3087 C CA . ASN A 1 378 ? 44.917 34.052 -78.601 1.00 81.94 378 ASN A CA 1
ATOM 3088 C C . ASN A 1 378 ? 44.816 32.664 -79.264 1.00 81.94 378 ASN A C 1
ATOM 3090 O O . ASN A 1 378 ? 45.689 32.305 -80.055 1.00 81.94 378 ASN A O 1
ATOM 3094 N N . ARG A 1 379 ? 43.775 31.882 -78.938 1.00 79.12 379 ARG A N 1
ATOM 3095 C CA . ARG A 1 379 ? 43.509 30.515 -79.434 1.00 79.12 379 ARG A CA 1
ATOM 3096 C C . ARG A 1 379 ? 44.647 29.503 -79.228 1.00 79.12 379 ARG A C 1
ATOM 3098 O O . ARG A 1 379 ? 44.581 28.404 -79.779 1.00 79.12 379 ARG A O 1
ATOM 3105 N N . ARG A 1 380 ? 45.679 29.814 -78.434 1.00 86.69 380 ARG A N 1
ATOM 3106 C CA . ARG A 1 380 ? 46.739 28.850 -78.110 1.00 86.69 380 ARG A CA 1
ATOM 3107 C C . ARG A 1 380 ? 46.192 27.774 -77.184 1.00 86.69 380 ARG A C 1
ATOM 3109 O O . ARG A 1 380 ? 45.458 28.071 -76.240 1.00 86.69 380 ARG A O 1
ATOM 3116 N N . VAL A 1 381 ? 46.573 26.531 -77.463 1.00 87.31 381 VAL A N 1
ATOM 3117 C CA . VAL A 1 381 ? 46.201 25.358 -76.671 1.00 87.31 381 VAL A CA 1
ATOM 3118 C C . VAL A 1 381 ? 47.446 24.836 -75.973 1.00 87.31 381 VAL A C 1
ATOM 3120 O O . VAL A 1 381 ? 48.425 24.474 -76.621 1.00 87.31 381 VAL A O 1
ATOM 3123 N N . TYR A 1 382 ? 47.393 24.802 -74.650 1.00 88.31 382 TYR A N 1
ATOM 3124 C CA . TYR A 1 382 ? 48.402 24.201 -73.793 1.00 88.31 382 TYR A CA 1
ATOM 3125 C C . TYR A 1 382 ? 47.921 22.811 -73.395 1.00 88.31 382 TYR A C 1
ATOM 3127 O O . TYR A 1 382 ? 46.808 22.662 -72.888 1.00 88.31 382 TYR A O 1
ATOM 3135 N N . GLN A 1 383 ? 48.743 21.797 -73.645 1.00 87.25 383 GLN A N 1
ATOM 3136 C CA . GLN A 1 383 ? 48.428 20.413 -73.315 1.00 87.25 383 GLN A CA 1
ATOM 3137 C C . GLN A 1 383 ? 49.283 19.952 -72.140 1.00 87.25 383 GLN A C 1
ATOM 3139 O O . GLN A 1 383 ? 50.501 20.120 -72.145 1.00 87.25 383 GLN A O 1
ATOM 3144 N N . PHE A 1 384 ? 48.627 19.344 -71.161 1.00 86.81 384 PHE A N 1
ATOM 3145 C CA . PHE A 1 384 ? 49.253 18.769 -69.980 1.00 86.81 384 PHE A CA 1
ATOM 3146 C C . PHE A 1 384 ? 48.965 17.271 -69.928 1.00 86.81 384 PHE A C 1
ATOM 3148 O O . PHE A 1 384 ? 48.051 16.776 -70.588 1.00 86.81 384 PHE A O 1
ATOM 3155 N N . ASN A 1 385 ? 49.733 16.536 -69.128 1.00 84.06 385 ASN A N 1
ATOM 3156 C CA . ASN A 1 385 ? 49.409 15.147 -68.815 1.00 84.06 385 ASN A CA 1
ATOM 3157 C C . ASN A 1 385 ? 48.097 15.071 -68.035 1.00 84.06 385 ASN A C 1
ATOM 3159 O O . ASN A 1 385 ? 47.282 14.179 -68.269 1.00 84.06 385 ASN A O 1
ATOM 3163 N N . ARG A 1 386 ? 47.883 16.028 -67.123 1.00 82.06 386 ARG A N 1
ATOM 3164 C CA . ARG A 1 386 ? 46.661 16.122 -66.333 1.00 82.06 386 ARG A CA 1
ATOM 3165 C C . ARG A 1 386 ? 46.458 17.518 -65.755 1.00 82.06 386 ARG A C 1
ATOM 3167 O O . ARG A 1 386 ? 47.414 18.205 -65.394 1.00 82.06 386 ARG A O 1
ATOM 3174 N N . LEU A 1 387 ? 45.188 17.893 -65.643 1.00 83.88 387 LEU A N 1
ATOM 3175 C CA . LEU A 1 387 ? 44.736 19.103 -64.969 1.00 83.88 387 LEU A CA 1
ATOM 3176 C C . LEU A 1 387 ? 44.073 18.727 -63.643 1.00 83.88 387 LEU A C 1
ATOM 3178 O O . LEU A 1 387 ? 43.251 17.811 -63.593 1.00 83.88 387 LEU A O 1
ATOM 3182 N N . ILE A 1 388 ? 44.459 19.413 -62.571 1.00 80.00 388 ILE A N 1
ATOM 3183 C CA . ILE A 1 388 ? 43.935 19.212 -61.220 1.00 80.00 388 ILE A CA 1
ATOM 3184 C C . ILE A 1 388 ? 43.251 20.507 -60.803 1.00 80.00 388 ILE A C 1
ATOM 3186 O O . ILE A 1 388 ? 43.904 21.539 -60.666 1.00 80.00 388 ILE A O 1
ATOM 3190 N N . GLU A 1 389 ? 41.938 20.462 -60.602 1.00 76.12 389 GLU A N 1
ATOM 3191 C CA . GLU A 1 389 ? 41.209 21.618 -60.087 1.00 76.12 389 GLU A CA 1
ATOM 3192 C C . GLU A 1 389 ? 41.434 21.800 -58.589 1.00 76.12 389 GLU A C 1
ATOM 3194 O O . GLU A 1 389 ? 41.402 20.854 -57.792 1.00 76.12 389 GLU A O 1
ATOM 3199 N N . ARG A 1 390 ? 41.648 23.056 -58.214 1.00 72.75 390 ARG A N 1
ATOM 3200 C CA . ARG A 1 390 ? 41.804 23.506 -56.842 1.00 72.75 390 ARG A CA 1
ATOM 3201 C C . ARG A 1 390 ? 40.418 23.728 -56.234 1.00 72.75 390 ARG A C 1
ATOM 3203 O O . ARG A 1 390 ? 39.834 24.793 -56.390 1.00 72.75 390 ARG A O 1
ATOM 3210 N N . GLU A 1 391 ? 39.901 22.716 -55.543 1.00 65.38 391 GLU A N 1
ATOM 3211 C CA . GLU A 1 391 ? 38.728 22.846 -54.666 1.00 65.38 391 GLU A CA 1
ATOM 3212 C C . GLU A 1 391 ? 39.188 23.145 -53.231 1.00 65.38 391 GLU A C 1
ATOM 3214 O O . GLU A 1 391 ? 40.040 22.432 -52.694 1.00 65.38 391 GLU A O 1
ATOM 3219 N N . SER A 1 392 ? 38.604 24.172 -52.604 1.00 55.62 392 SER A N 1
ATOM 3220 C CA . SER A 1 392 ? 39.121 24.859 -51.405 1.00 55.62 392 SER A CA 1
ATOM 3221 C C . SER A 1 392 ? 39.339 24.012 -50.140 1.00 55.62 392 SER A C 1
ATOM 3223 O O . SER A 1 392 ? 39.930 24.514 -49.189 1.00 55.62 392 SER A O 1
ATOM 3225 N N . ILE A 1 393 ? 38.897 22.747 -50.086 1.00 54.28 393 ILE A N 1
ATOM 3226 C CA . ILE A 1 393 ? 38.908 21.934 -48.851 1.00 54.28 393 ILE A CA 1
ATOM 3227 C C . ILE A 1 393 ? 39.749 20.638 -48.977 1.00 54.28 393 ILE A C 1
ATOM 3229 O O . ILE A 1 393 ? 40.027 19.995 -47.968 1.00 54.28 393 ILE A O 1
ATOM 3233 N N . GLN A 1 394 ? 40.226 20.230 -50.168 1.00 64.19 394 GLN A N 1
ATOM 3234 C CA . GLN A 1 394 ? 40.934 18.934 -50.342 1.00 64.19 394 GLN A CA 1
ATOM 3235 C C . GLN A 1 394 ? 42.170 18.949 -51.267 1.00 64.19 394 GLN A C 1
ATOM 3237 O O . GLN A 1 394 ? 42.578 17.904 -51.784 1.00 64.19 394 GLN A O 1
ATOM 3242 N N . GLU A 1 395 ? 42.808 20.104 -51.457 1.00 63.69 395 GLU A N 1
ATOM 3243 C CA . GLU A 1 395 ? 43.953 20.284 -52.371 1.00 63.69 395 GLU A CA 1
ATOM 3244 C C . GLU A 1 395 ? 45.098 19.295 -52.097 1.00 63.69 395 GLU A C 1
ATOM 3246 O O . GLU A 1 395 ? 45.554 18.583 -52.992 1.00 63.69 395 GLU A O 1
ATOM 3251 N N . GLN A 1 396 ? 45.498 19.177 -50.830 1.00 67.50 396 GLN A N 1
ATOM 3252 C CA . GLN A 1 396 ? 46.598 18.314 -50.390 1.00 67.50 396 GLN A CA 1
ATOM 3253 C C . GLN A 1 396 ? 46.272 16.819 -50.453 1.00 67.50 396 GLN A C 1
ATOM 3255 O O . GLN A 1 396 ? 47.157 15.973 -50.374 1.00 67.50 396 GLN A O 1
ATOM 3260 N N . ARG A 1 397 ? 44.995 16.439 -50.515 1.00 69.31 397 ARG A N 1
ATOM 3261 C CA . ARG A 1 397 ? 44.625 15.028 -50.652 1.00 69.31 397 ARG A CA 1
ATOM 3262 C C . ARG A 1 397 ? 44.599 14.640 -52.119 1.00 69.31 397 ARG A C 1
ATOM 3264 O O . ARG A 1 397 ? 45.245 13.670 -52.491 1.00 69.31 397 ARG A O 1
ATOM 3271 N N . LYS A 1 398 ? 43.929 15.436 -52.956 1.00 71.12 398 LYS A N 1
ATOM 3272 C CA . LYS A 1 398 ? 43.837 15.172 -54.397 1.00 71.12 398 LYS A CA 1
ATOM 3273 C C . LYS A 1 398 ? 45.212 15.167 -55.053 1.00 71.12 398 LYS A C 1
ATOM 3275 O O . LYS A 1 398 ? 45.501 14.260 -55.818 1.00 71.12 398 LYS A O 1
ATOM 3280 N N . LEU A 1 399 ? 46.058 16.137 -54.723 1.00 71.44 399 LEU A N 1
ATOM 3281 C CA . LEU A 1 399 ? 47.389 16.256 -55.307 1.00 71.44 399 LEU A CA 1
ATOM 3282 C C . LEU A 1 399 ? 48.339 15.150 -54.809 1.00 71.44 399 LEU A C 1
ATOM 3284 O O . LEU A 1 399 ? 49.068 14.582 -55.616 1.00 71.44 399 LEU A O 1
ATOM 3288 N N . TRP A 1 400 ? 48.249 14.750 -53.532 1.00 75.88 400 TRP A N 1
ATOM 3289 C CA . TRP A 1 400 ? 48.985 13.584 -53.026 1.00 75.88 400 TRP A CA 1
ATOM 3290 C C . TRP A 1 400 ? 48.573 12.298 -53.731 1.00 75.88 400 TRP A C 1
ATOM 3292 O O . TRP A 1 400 ? 49.427 11.574 -54.217 1.00 75.88 400 TRP A O 1
ATOM 3302 N N . GLU A 1 401 ? 47.269 12.046 -53.874 1.00 75.31 401 GLU A N 1
ATOM 3303 C CA . GLU A 1 401 ? 46.781 10.855 -54.571 1.00 75.31 401 GLU A CA 1
ATOM 3304 C C . GLU A 1 401 ? 47.286 10.777 -56.027 1.00 75.31 401 GLU A C 1
ATOM 3306 O O . GLU A 1 401 ? 47.269 9.698 -56.620 1.00 75.31 401 GLU A O 1
ATOM 3311 N N . GLU A 1 402 ? 47.636 11.900 -56.662 1.00 75.19 402 GLU A N 1
ATOM 3312 C CA . GLU A 1 402 ? 48.224 11.919 -58.009 1.00 75.19 402 GLU A CA 1
ATOM 3313 C C . GLU A 1 402 ? 49.730 11.626 -58.005 1.00 75.19 402 GLU A C 1
ATOM 3315 O O . GLU A 1 402 ? 50.206 10.901 -58.878 1.00 75.19 402 GLU A O 1
ATOM 3320 N N . PHE A 1 403 ? 50.473 12.134 -57.021 1.00 78.25 403 PHE A N 1
ATOM 3321 C CA . PHE A 1 403 ? 51.922 11.934 -56.929 1.00 78.25 403 PHE A CA 1
ATOM 3322 C C . PHE A 1 403 ? 52.332 10.626 -56.251 1.00 78.25 403 PHE A C 1
ATOM 3324 O O . PHE A 1 403 ? 53.352 10.058 -56.627 1.00 78.25 403 PHE A O 1
ATOM 3331 N N . GLU A 1 404 ? 51.540 10.114 -55.311 1.00 81.62 404 GLU A N 1
ATOM 3332 C CA . GLU A 1 404 ? 51.816 8.892 -54.546 1.00 81.62 404 GLU A CA 1
ATOM 3333 C C . GLU A 1 404 ? 52.114 7.713 -55.476 1.00 81.62 404 GLU A C 1
ATOM 3335 O O . GLU A 1 404 ? 53.151 7.072 -55.361 1.00 81.62 404 GLU A O 1
ATOM 3340 N N . THR A 1 405 ? 51.275 7.497 -56.496 1.00 81.50 405 THR A N 1
ATOM 3341 C CA . THR A 1 405 ? 51.495 6.416 -57.471 1.00 81.50 405 THR A CA 1
ATOM 3342 C C . THR A 1 405 ? 52.794 6.601 -58.260 1.00 81.50 405 THR A C 1
ATOM 3344 O O . THR A 1 405 ? 53.464 5.622 -58.573 1.00 81.50 405 THR A O 1
ATOM 3347 N N . TYR A 1 406 ? 53.165 7.841 -58.590 1.00 83.56 406 TYR A N 1
ATOM 3348 C CA . TYR A 1 406 ? 54.423 8.126 -59.278 1.00 83.56 406 TYR A CA 1
ATOM 3349 C C . TYR A 1 406 ? 55.621 7.818 -58.372 1.00 83.56 406 TYR A C 1
ATOM 3351 O O . TYR A 1 406 ? 56.512 7.078 -58.784 1.00 83.56 406 TYR A O 1
ATOM 3359 N N . ILE A 1 407 ? 55.608 8.336 -57.142 1.00 82.94 407 ILE A N 1
ATOM 3360 C CA . ILE A 1 407 ? 56.672 8.165 -56.147 1.00 82.94 407 ILE A CA 1
ATOM 3361 C C . ILE A 1 407 ? 56.855 6.682 -55.809 1.00 82.94 407 ILE A C 1
ATOM 3363 O O . ILE A 1 407 ? 57.966 6.173 -55.915 1.00 82.94 407 ILE A O 1
ATOM 3367 N N . GLU A 1 408 ? 55.773 5.960 -55.500 1.00 81.31 408 GLU A N 1
ATOM 3368 C CA . GLU A 1 408 ? 55.812 4.520 -55.208 1.00 81.31 408 GLU A CA 1
ATOM 3369 C C . GLU A 1 408 ? 56.475 3.717 -56.333 1.00 81.31 408 GLU A C 1
ATOM 3371 O O . GLU A 1 408 ? 57.260 2.804 -56.074 1.00 81.31 408 GLU A O 1
ATOM 3376 N N . ILE A 1 409 ? 56.161 4.033 -57.594 1.00 82.56 409 ILE A N 1
ATOM 3377 C CA . ILE A 1 409 ? 56.719 3.300 -58.732 1.00 82.56 409 ILE A CA 1
ATOM 3378 C C . ILE A 1 409 ? 58.200 3.639 -58.934 1.00 82.56 409 ILE A C 1
ATOM 3380 O O . ILE A 1 409 ? 58.974 2.727 -59.222 1.00 82.56 409 ILE A O 1
ATOM 3384 N N . GLN A 1 410 ? 58.612 4.900 -58.767 1.00 83.38 410 GLN A N 1
ATOM 3385 C CA . GLN A 1 410 ? 60.031 5.266 -58.876 1.00 83.38 410 GLN A CA 1
ATOM 3386 C C . GLN A 1 410 ? 60.870 4.663 -57.749 1.00 83.38 410 GLN A C 1
ATOM 3388 O O . GLN A 1 410 ? 61.925 4.093 -58.020 1.00 83.38 410 GLN A O 1
ATOM 3393 N N . LEU A 1 411 ? 60.359 4.690 -56.513 1.00 82.25 411 LEU A N 1
ATOM 3394 C CA . LEU A 1 411 ? 60.998 4.038 -55.369 1.00 82.25 411 LEU A CA 1
ATOM 3395 C C . LEU A 1 411 ? 61.147 2.528 -55.602 1.00 82.25 411 LEU A C 1
ATOM 3397 O O . LEU A 1 411 ? 62.226 1.980 -55.397 1.00 82.25 411 LEU A O 1
ATOM 3401 N N . ARG A 1 412 ? 60.110 1.851 -56.120 1.00 82.50 412 ARG A N 1
ATOM 3402 C CA . ARG A 1 412 ? 60.192 0.421 -56.480 1.00 82.50 412 ARG A CA 1
ATOM 3403 C C . ARG A 1 412 ? 61.220 0.122 -57.567 1.00 82.50 412 ARG A C 1
ATOM 3405 O O . ARG A 1 412 ? 61.805 -0.955 -57.557 1.00 82.50 412 ARG A O 1
ATOM 3412 N N . LYS A 1 413 ? 61.411 1.040 -58.514 1.00 83.31 413 LYS A N 1
ATOM 3413 C CA . LYS A 1 413 ? 62.405 0.908 -59.588 1.00 83.31 413 LYS A CA 1
ATOM 3414 C C . LYS A 1 413 ? 63.811 1.312 -59.167 1.00 83.31 413 LYS A C 1
ATOM 3416 O O . LYS A 1 413 ? 64.720 1.155 -59.974 1.00 83.31 413 LYS A O 1
ATOM 3421 N N . GLN A 1 414 ? 63.977 1.834 -57.951 1.00 80.31 414 GLN A N 1
ATOM 3422 C CA . GLN A 1 414 ? 65.256 2.327 -57.438 1.00 80.31 414 GLN A CA 1
ATOM 3423 C C . GLN A 1 414 ? 65.896 3.356 -58.383 1.00 80.31 414 GLN A C 1
ATOM 3425 O O . GLN A 1 414 ? 67.095 3.325 -58.638 1.00 80.31 414 GLN A O 1
ATOM 3430 N N . CYS A 1 415 ? 65.070 4.234 -58.955 1.00 78.19 415 CYS A N 1
ATOM 3431 C CA . CYS A 1 415 ? 65.522 5.291 -59.851 1.00 78.19 415 CYS A CA 1
ATOM 3432 C C . CYS A 1 415 ? 65.448 6.639 -59.142 1.00 78.19 415 CYS A C 1
ATOM 3434 O O . CYS A 1 415 ? 64.427 6.953 -58.523 1.00 78.19 415 CYS A O 1
ATOM 3436 N N . ASP A 1 416 ? 66.484 7.459 -59.312 1.00 80.38 416 ASP A N 1
ATOM 3437 C CA . ASP A 1 416 ? 66.440 8.852 -58.886 1.00 80.38 416 ASP A CA 1
ATOM 3438 C C . ASP A 1 416 ? 65.357 9.595 -59.672 1.00 80.38 416 ASP A C 1
ATOM 3440 O O . ASP A 1 416 ? 65.184 9.423 -60.886 1.00 80.38 416 ASP A O 1
ATOM 3444 N N . PHE A 1 417 ? 64.600 10.434 -58.975 1.00 80.50 417 PHE A N 1
ATOM 3445 C CA . PHE A 1 417 ? 63.553 11.233 -59.588 1.00 80.50 417 PHE A CA 1
ATOM 3446 C C . PHE A 1 417 ? 63.525 12.637 -59.000 1.00 80.50 417 PHE A C 1
ATOM 3448 O O . PHE A 1 417 ? 63.852 12.862 -57.839 1.00 80.50 417 PHE A O 1
ATOM 3455 N N . SER A 1 418 ? 63.083 13.591 -59.816 1.00 79.75 418 SER A N 1
ATOM 3456 C CA . SER A 1 418 ? 62.938 14.987 -59.412 1.00 79.75 418 SER A CA 1
ATOM 3457 C C . SER A 1 418 ? 61.508 15.449 -59.646 1.00 79.75 418 SER A C 1
ATOM 3459 O O . SER A 1 418 ? 60.879 15.095 -60.648 1.00 79.75 418 SER A O 1
ATOM 3461 N N . ILE A 1 419 ? 60.996 16.261 -58.725 1.00 78.44 419 ILE A N 1
ATOM 3462 C CA . ILE A 1 419 ? 59.706 16.936 -58.863 1.00 78.44 419 ILE A CA 1
ATOM 3463 C C . ILE A 1 419 ? 59.987 18.432 -58.938 1.00 78.44 419 ILE A C 1
ATOM 3465 O O . ILE A 1 419 ? 60.499 19.024 -57.991 1.00 78.44 419 ILE A O 1
ATOM 3469 N N . PHE A 1 420 ? 59.647 19.036 -60.077 1.00 80.00 420 PHE A N 1
ATOM 3470 C CA . PHE A 1 420 ? 59.772 20.474 -60.292 1.00 80.00 420 PHE A CA 1
ATOM 3471 C C . PHE A 1 420 ? 58.413 21.137 -60.120 1.00 80.00 420 PHE A C 1
ATOM 3473 O O . PHE A 1 420 ? 57.446 20.771 -60.791 1.00 80.00 420 PHE A O 1
ATOM 3480 N N . ILE A 1 421 ? 58.343 22.133 -59.240 1.00 74.06 421 ILE A N 1
ATOM 3481 C CA . ILE A 1 421 ? 57.130 22.922 -59.033 1.00 74.06 421 ILE A CA 1
ATOM 3482 C C . ILE A 1 421 ? 57.382 24.351 -59.487 1.00 74.06 421 ILE A C 1
ATOM 3484 O O . ILE A 1 421 ? 58.262 25.037 -58.975 1.00 74.06 421 ILE A O 1
ATOM 3488 N N . CYS A 1 422 ? 56.564 24.810 -60.430 1.00 77.31 422 CYS A N 1
ATOM 3489 C CA . CYS A 1 422 ? 56.549 26.198 -60.869 1.00 77.31 422 CYS A CA 1
ATOM 3490 C C . CYS A 1 422 ? 55.367 26.907 -60.207 1.00 77.31 422 CYS A C 1
ATOM 3492 O O . CYS A 1 422 ? 54.226 26.753 -60.647 1.00 77.31 422 CYS A O 1
ATOM 3494 N N . ASN A 1 423 ? 55.631 27.670 -59.144 1.00 72.00 423 ASN A N 1
ATOM 3495 C CA . ASN A 1 423 ? 54.596 28.397 -58.417 1.00 72.00 423 ASN A CA 1
ATOM 3496 C C . ASN A 1 423 ? 54.917 29.899 -58.327 1.00 72.00 423 ASN A C 1
ATOM 3498 O O . ASN A 1 423 ? 55.852 30.283 -57.627 1.00 72.00 423 ASN A O 1
ATOM 3502 N N . PRO A 1 424 ? 54.122 30.772 -58.969 1.00 60.59 424 PRO A N 1
ATOM 3503 C CA . PRO A 1 424 ? 54.357 32.214 -58.932 1.00 60.59 424 PRO A CA 1
ATOM 3504 C C . PRO A 1 424 ? 54.007 32.869 -57.582 1.00 60.59 424 PRO A C 1
ATOM 3506 O O . PRO A 1 424 ? 54.336 34.032 -57.375 1.00 60.59 424 PRO A O 1
ATOM 3509 N N . ALA A 1 425 ? 53.326 32.167 -56.666 1.00 59.94 425 ALA A N 1
ATOM 3510 C CA . ALA A 1 425 ? 52.776 32.753 -55.440 1.00 59.94 425 ALA A CA 1
ATOM 3511 C C . ALA A 1 425 ? 53.583 32.484 -54.151 1.00 59.94 425 ALA A C 1
ATOM 3513 O O . ALA A 1 425 ? 53.109 32.869 -53.083 1.00 59.94 425 ALA A O 1
ATOM 3514 N N . ALA A 1 426 ? 54.769 31.860 -54.227 1.00 54.03 426 ALA A N 1
ATOM 3515 C CA . ALA A 1 426 ? 55.625 31.538 -53.069 1.00 54.03 426 ALA A CA 1
ATOM 3516 C C . ALA A 1 426 ? 54.850 30.899 -51.892 1.00 54.03 426 ALA A C 1
ATOM 3518 O O . ALA A 1 426 ? 54.960 31.321 -50.740 1.00 54.03 426 ALA A O 1
ATOM 3519 N N . THR A 1 427 ? 53.985 29.920 -52.183 1.00 60.22 427 THR A N 1
ATOM 3520 C CA . THR A 1 427 ? 53.326 29.122 -51.137 1.00 60.22 427 THR A CA 1
ATOM 3521 C C . THR A 1 427 ? 54.140 27.863 -50.871 1.00 60.22 427 THR A C 1
ATOM 3523 O O . THR A 1 427 ? 54.502 27.175 -51.828 1.00 60.22 427 THR A O 1
ATOM 3526 N N . GLU A 1 428 ? 54.391 27.568 -49.590 1.00 58.53 428 GLU A N 1
ATOM 3527 C CA . GLU A 1 428 ? 55.105 26.372 -49.122 1.00 58.53 428 GLU A CA 1
ATOM 3528 C C . GLU A 1 428 ? 54.550 25.089 -49.751 1.00 58.53 428 GLU A C 1
ATOM 3530 O O . GLU A 1 428 ? 53.346 24.966 -50.007 1.00 58.53 428 GLU A O 1
ATOM 3535 N N . PHE A 1 429 ? 55.447 24.137 -50.016 1.00 60.56 429 PHE A N 1
ATOM 3536 C CA . PHE A 1 429 ? 55.102 22.861 -50.623 1.00 60.56 429 PHE A CA 1
ATOM 3537 C C . PHE A 1 429 ? 54.320 21.996 -49.623 1.00 60.56 429 PHE A C 1
ATOM 3539 O O . PHE A 1 429 ? 54.873 21.602 -48.599 1.00 60.56 429 PHE A O 1
ATOM 3546 N N . PRO A 1 430 ? 53.048 21.652 -49.885 1.00 60.19 430 PRO A N 1
ATOM 3547 C CA . PRO A 1 430 ? 52.187 21.087 -48.851 1.00 60.19 430 PRO A CA 1
ATOM 3548 C C . PRO A 1 430 ? 52.307 19.556 -48.682 1.00 60.19 430 PRO A C 1
ATOM 3550 O O . PRO A 1 430 ? 51.372 18.928 -48.189 1.00 60.19 430 PRO A O 1
ATOM 3553 N N . PHE A 1 431 ? 53.415 18.939 -49.122 1.00 61.69 431 PHE A N 1
ATOM 3554 C CA . PHE A 1 431 ? 53.605 17.474 -49.109 1.00 61.69 431 PHE A CA 1
ATOM 3555 C C . PHE A 1 431 ? 54.825 16.978 -48.344 1.00 61.69 431 PHE A C 1
ATOM 3557 O O . PHE A 1 431 ? 54.990 15.764 -48.275 1.00 61.69 431 PHE A O 1
ATOM 3564 N N . VAL A 1 432 ? 55.658 17.864 -47.789 1.00 59.78 432 VAL A N 1
ATOM 3565 C CA . VAL A 1 432 ? 56.872 17.448 -47.063 1.00 59.78 432 VAL A CA 1
ATOM 3566 C C . VAL A 1 432 ? 56.501 16.464 -45.943 1.00 59.78 432 VAL A C 1
ATOM 3568 O O . VAL A 1 432 ? 56.961 15.330 -45.960 1.00 59.78 432 VAL A O 1
ATOM 3571 N N . ASP A 1 433 ? 55.496 16.802 -45.132 1.00 62.16 433 ASP A N 1
ATOM 3572 C CA . ASP A 1 433 ? 55.001 15.945 -44.041 1.00 62.16 433 ASP A CA 1
ATOM 3573 C C . ASP A 1 433 ? 54.431 14.581 -44.502 1.00 62.16 433 ASP A C 1
ATOM 3575 O O . ASP A 1 433 ? 54.351 13.630 -43.725 1.00 62.16 433 ASP A O 1
ATOM 3579 N N . LYS A 1 434 ? 53.991 14.456 -45.766 1.00 63.59 434 LYS A N 1
ATOM 3580 C CA . LYS A 1 434 ? 53.444 13.199 -46.320 1.00 63.59 434 LYS A CA 1
ATOM 3581 C C . LYS A 1 434 ? 54.498 12.334 -47.005 1.00 63.59 434 LYS A C 1
ATOM 3583 O O . LYS A 1 434 ? 54.335 11.113 -47.045 1.00 63.59 434 LYS A O 1
ATOM 3588 N N . LEU A 1 435 ? 55.571 12.939 -47.518 1.00 62.66 435 LEU A N 1
ATOM 3589 C CA . LEU A 1 435 ? 56.741 12.219 -48.031 1.00 62.66 435 LEU A CA 1
ATOM 3590 C C . LEU A 1 435 ? 57.368 11.361 -46.929 1.00 62.66 435 LEU A C 1
ATOM 3592 O O . LEU A 1 435 ? 57.616 10.180 -47.167 1.00 62.66 435 LEU A O 1
ATOM 3596 N N . ASP A 1 436 ? 57.446 11.891 -45.708 1.00 59.97 436 ASP A N 1
ATOM 3597 C CA . ASP A 1 436 ? 57.886 11.149 -44.520 1.00 59.97 436 ASP A CA 1
ATOM 3598 C C . ASP A 1 436 ? 57.036 9.897 -44.252 1.00 59.97 436 ASP A C 1
ATOM 3600 O O . ASP A 1 436 ? 57.541 8.861 -43.817 1.00 59.97 436 ASP A O 1
ATOM 3604 N N . THR A 1 437 ? 55.735 9.949 -44.564 1.00 61.62 437 THR A N 1
ATOM 3605 C CA . THR A 1 437 ? 54.822 8.815 -44.352 1.00 61.62 437 THR A CA 1
ATOM 3606 C C . THR A 1 437 ? 55.047 7.697 -45.380 1.00 61.62 437 THR A C 1
ATOM 3608 O O . THR A 1 437 ? 55.018 6.517 -45.027 1.00 61.62 437 THR A O 1
ATOM 3611 N N . CYS A 1 438 ? 55.307 8.047 -46.646 1.00 57.38 438 CYS A N 1
ATOM 3612 C CA . CYS A 1 438 ? 55.565 7.079 -47.722 1.00 57.38 438 CYS A CA 1
ATOM 3613 C C . CYS A 1 438 ? 56.952 6.427 -47.650 1.00 57.38 438 CYS A C 1
ATOM 3615 O O . CYS A 1 438 ? 57.142 5.352 -48.213 1.00 57.38 438 CYS A O 1
ATOM 3617 N N . ILE A 1 439 ? 57.913 7.074 -46.988 1.00 59.88 439 ILE A N 1
ATOM 3618 C CA . ILE A 1 439 ? 59.332 6.687 -46.989 1.00 59.88 439 ILE A CA 1
ATOM 3619 C C . ILE A 1 439 ? 59.749 6.137 -45.606 1.00 59.88 439 ILE A C 1
ATOM 3621 O O . ILE A 1 439 ? 60.930 5.935 -45.342 1.00 59.88 439 ILE A O 1
ATOM 3625 N N . SER A 1 440 ? 58.782 5.795 -44.743 1.00 55.28 440 SER A N 1
ATOM 3626 C CA . SER A 1 440 ? 58.982 5.260 -43.379 1.00 55.28 440 SER A CA 1
ATOM 3627 C C . SER A 1 440 ? 59.857 3.993 -43.273 1.00 55.28 440 SER A C 1
ATOM 3629 O O . SER A 1 440 ? 60.262 3.613 -42.175 1.00 55.28 440 SER A O 1
ATOM 3631 N N . GLU A 1 441 ? 60.204 3.361 -44.397 1.00 53.69 441 GLU A N 1
ATOM 3632 C CA . GLU A 1 441 ? 61.102 2.202 -44.481 1.00 53.69 441 GLU A CA 1
ATOM 3633 C C . GLU A 1 441 ? 62.568 2.557 -44.828 1.00 53.69 441 GLU A C 1
ATOM 3635 O O . GLU A 1 441 ? 63.413 1.663 -44.899 1.00 53.69 441 GLU A O 1
ATOM 3640 N N . SER A 1 442 ? 62.900 3.843 -45.007 1.00 57.53 442 SER A N 1
ATOM 3641 C CA . SER A 1 442 ? 64.218 4.324 -45.467 1.00 57.53 442 SER A CA 1
ATOM 3642 C C . SER A 1 442 ? 64.782 5.403 -44.540 1.00 57.53 442 SER A C 1
ATOM 3644 O O . SER A 1 442 ? 64.047 6.239 -44.024 1.00 57.53 442 SER A O 1
ATOM 3646 N N . THR A 1 443 ? 66.105 5.435 -44.348 1.00 57.81 443 THR A N 1
ATOM 3647 C CA . THR A 1 443 ? 66.774 6.587 -43.723 1.00 57.81 443 THR A CA 1
ATOM 3648 C C . THR A 1 443 ? 66.758 7.757 -44.697 1.00 57.81 443 THR A C 1
ATOM 3650 O O . THR A 1 443 ? 67.469 7.727 -45.700 1.00 57.81 443 THR A O 1
ATOM 3653 N N . ILE A 1 444 ? 65.939 8.762 -44.404 1.00 60.09 444 ILE A N 1
ATOM 3654 C CA . ILE A 1 444 ? 65.823 9.978 -45.206 1.00 60.09 444 ILE A CA 1
ATOM 3655 C C . ILE A 1 444 ? 66.945 10.939 -44.807 1.00 60.09 444 ILE A C 1
ATOM 3657 O O . ILE A 1 444 ? 67.103 11.272 -43.632 1.00 60.09 444 ILE A O 1
ATOM 3661 N N . THR A 1 445 ? 67.730 11.384 -45.784 1.00 59.09 445 THR A N 1
ATOM 3662 C CA . THR A 1 445 ? 68.641 12.523 -45.636 1.00 59.09 445 THR A CA 1
ATOM 3663 C C . THR A 1 445 ? 68.138 13.653 -46.511 1.00 59.09 445 THR A C 1
ATOM 3665 O O . THR A 1 445 ? 68.347 13.634 -47.722 1.00 59.09 445 THR A O 1
ATOM 3668 N N . ASP A 1 446 ? 67.488 14.631 -45.892 1.00 59.50 446 ASP A N 1
ATOM 3669 C CA . ASP A 1 446 ? 66.988 15.803 -46.597 1.00 59.50 446 ASP A CA 1
ATOM 3670 C C . ASP A 1 446 ? 68.038 16.915 -46.622 1.00 59.50 446 ASP A C 1
ATOM 3672 O O . ASP A 1 446 ? 68.567 17.323 -45.585 1.00 59.50 446 ASP A O 1
ATOM 3676 N N . ALA A 1 447 ? 68.304 17.450 -47.812 1.00 54.81 447 ALA A N 1
ATOM 3677 C CA . ALA A 1 447 ? 69.111 18.646 -48.000 1.00 54.81 447 ALA A CA 1
ATOM 3678 C C . ALA A 1 447 ? 68.283 19.706 -48.736 1.00 54.81 447 ALA A C 1
ATOM 3680 O O . ALA A 1 447 ? 67.881 19.521 -49.883 1.00 54.81 447 ALA A O 1
ATOM 3681 N N . TYR A 1 448 ? 68.038 20.837 -48.074 1.00 58.66 448 TYR A N 1
ATOM 3682 C CA . TYR A 1 448 ? 67.322 21.972 -48.650 1.00 58.66 448 TYR A CA 1
ATOM 3683 C C . TYR A 1 448 ? 68.325 23.043 -49.065 1.00 58.66 448 TYR A C 1
ATOM 3685 O O . TYR A 1 448 ? 68.941 23.692 -48.221 1.00 58.66 448 TYR A O 1
ATOM 3693 N N . THR A 1 449 ? 68.487 23.244 -50.371 1.00 55.91 449 THR A N 1
ATOM 3694 C CA . THR A 1 449 ? 69.377 24.276 -50.915 1.00 55.91 449 THR A CA 1
ATOM 3695 C C . THR A 1 449 ? 68.590 25.267 -51.759 1.00 55.91 449 THR A C 1
ATOM 3697 O O . THR A 1 449 ? 67.919 24.879 -52.714 1.00 55.91 449 THR A O 1
ATOM 3700 N N . TYR A 1 450 ? 68.698 26.555 -51.437 1.00 56.41 450 TYR A N 1
ATOM 3701 C CA . TYR A 1 450 ? 68.105 27.641 -52.215 1.00 56.41 450 TYR A CA 1
ATOM 3702 C C . TYR A 1 450 ? 69.185 28.345 -53.042 1.00 56.41 450 TYR A C 1
ATOM 3704 O O . TYR A 1 450 ? 70.225 28.728 -52.509 1.00 56.41 450 TYR A O 1
ATOM 3712 N N . THR A 1 451 ? 68.945 28.537 -54.341 1.00 53.19 451 THR A N 1
ATOM 3713 C CA . THR A 1 451 ? 69.884 29.226 -55.240 1.00 53.19 451 THR A CA 1
ATOM 3714 C C . THR A 1 451 ? 69.247 30.493 -55.816 1.00 53.19 451 THR A C 1
ATOM 3716 O O . THR A 1 451 ? 68.163 30.450 -56.393 1.00 53.19 451 THR A O 1
ATOM 3719 N N . ARG A 1 452 ? 69.915 31.648 -55.654 1.00 59.25 452 ARG A N 1
ATOM 3720 C CA . ARG A 1 452 ? 69.484 32.949 -56.204 1.00 59.25 452 ARG A CA 1
ATOM 3721 C C . ARG A 1 452 ? 70.428 33.378 -57.329 1.00 59.25 452 ARG A C 1
ATOM 3723 O O . ARG A 1 452 ? 71.641 33.311 -57.183 1.00 59.25 452 ARG A O 1
ATOM 3730 N N . THR A 1 453 ? 69.883 33.851 -58.446 1.00 52.25 453 THR A N 1
ATOM 3731 C CA . THR A 1 453 ? 70.595 34.038 -59.730 1.00 52.25 453 THR A CA 1
ATOM 3732 C C . THR A 1 453 ? 71.490 35.284 -59.850 1.00 52.25 453 THR A C 1
ATOM 3734 O O . THR A 1 453 ? 71.777 35.720 -60.962 1.00 52.25 453 THR A O 1
ATOM 3737 N N . LYS A 1 454 ? 71.979 35.864 -58.750 1.00 51.72 454 LYS A N 1
ATOM 3738 C CA . LYS A 1 454 ? 73.007 36.921 -58.790 1.00 51.72 454 LYS A CA 1
ATOM 3739 C C . LYS A 1 454 ? 73.973 36.730 -57.621 1.00 51.72 454 LYS A C 1
ATOM 3741 O O . LYS A 1 454 ? 73.613 37.070 -56.504 1.00 51.72 454 LYS A O 1
ATOM 3746 N N . ASP A 1 455 ? 75.130 36.138 -57.910 1.00 45.31 455 ASP A N 1
ATOM 3747 C CA . ASP A 1 455 ? 76.366 36.059 -57.115 1.00 45.31 455 ASP A CA 1
ATOM 3748 C C . ASP A 1 455 ? 76.234 35.940 -55.583 1.00 45.31 455 ASP A C 1
ATOM 3750 O O . ASP A 1 455 ? 76.014 36.916 -54.869 1.00 45.31 455 ASP A O 1
ATOM 3754 N N . GLY A 1 456 ? 76.481 34.730 -55.071 1.00 42.28 456 GLY A N 1
ATOM 3755 C CA . GLY A 1 456 ? 76.639 34.449 -53.641 1.00 42.28 456 GLY A CA 1
ATOM 3756 C C . GLY A 1 456 ? 75.833 33.233 -53.201 1.00 42.28 456 GLY A C 1
ATOM 3757 O O . GLY A 1 456 ? 74.655 33.344 -52.874 1.00 42.28 456 GLY A O 1
ATOM 3758 N N . SER A 1 457 ? 76.468 32.061 -53.176 1.00 37.41 457 SER A N 1
ATOM 3759 C CA . SER A 1 457 ? 75.910 30.867 -52.540 1.00 37.41 457 SER A CA 1
ATOM 3760 C C . SER A 1 457 ? 75.839 31.081 -51.026 1.00 37.41 457 SER A C 1
ATOM 3762 O O . SER A 1 457 ? 76.856 31.006 -50.336 1.00 37.41 457 SER A O 1
ATOM 3764 N N . THR A 1 458 ? 74.650 31.341 -50.495 1.00 36.78 458 THR A N 1
ATOM 3765 C CA . THR A 1 458 ? 74.375 31.233 -49.061 1.00 36.78 458 THR A CA 1
ATOM 3766 C C . THR A 1 458 ? 73.776 29.859 -48.772 1.00 36.78 458 THR A C 1
ATOM 3768 O O . THR A 1 458 ? 72.675 29.542 -49.214 1.00 36.78 458 THR A O 1
ATOM 3771 N N . ASN A 1 459 ? 74.499 29.037 -48.006 1.00 34.56 459 ASN A N 1
ATOM 3772 C CA . ASN A 1 459 ? 73.902 27.900 -47.305 1.00 34.56 459 ASN A CA 1
ATOM 3773 C C . ASN A 1 459 ? 72.908 28.471 -46.287 1.00 34.56 459 ASN A C 1
ATOM 3775 O O . ASN A 1 459 ? 73.322 29.137 -45.339 1.00 34.56 459 ASN A O 1
ATOM 3779 N N . VAL A 1 460 ? 71.609 28.253 -46.490 1.00 34.56 460 VAL A N 1
ATOM 3780 C CA . VAL A 1 460 ? 70.570 28.730 -45.570 1.00 34.56 460 VAL A CA 1
ATOM 3781 C C . VAL A 1 460 ? 69.924 27.536 -44.874 1.00 34.56 460 VAL A C 1
ATOM 3783 O O . VAL A 1 460 ? 69.104 26.836 -45.456 1.00 34.56 460 VAL A O 1
ATOM 3786 N N . PHE A 1 461 ? 70.265 27.360 -43.596 1.00 33.00 461 PHE A N 1
ATOM 3787 C CA . PHE A 1 461 ? 69.334 26.846 -42.593 1.00 33.00 461 PHE A CA 1
ATOM 3788 C C . PHE A 1 461 ? 68.353 27.984 -42.255 1.00 33.00 461 PHE A C 1
ATOM 3790 O O . PHE A 1 461 ? 68.804 29.050 -41.855 1.00 33.00 461 PHE A O 1
ATOM 3797 N N . ASN A 1 462 ? 67.047 27.747 -42.444 1.00 31.11 462 ASN A N 1
ATOM 3798 C CA . ASN A 1 462 ? 65.877 28.546 -42.027 1.00 31.11 462 ASN A CA 1
ATOM 3799 C C . ASN A 1 462 ? 65.966 30.089 -42.105 1.00 31.11 462 ASN A C 1
ATOM 3801 O O . ASN A 1 462 ? 66.626 30.709 -41.286 1.00 31.11 462 ASN A O 1
ATOM 3805 N N . PHE A 1 463 ? 65.162 30.722 -42.974 1.00 29.69 463 PHE A N 1
ATOM 3806 C CA . PHE A 1 463 ? 64.091 31.670 -42.585 1.00 29.69 463 PHE A CA 1
ATOM 3807 C C . PHE A 1 463 ? 63.372 32.272 -43.811 1.00 29.69 463 PHE A C 1
ATOM 3809 O O . PHE A 1 463 ? 63.977 32.556 -44.842 1.00 29.69 463 PHE A O 1
ATOM 3816 N N . LYS A 1 464 ? 62.056 32.492 -43.654 1.00 30.20 464 LYS A N 1
ATOM 3817 C CA . LYS A 1 464 ? 61.129 33.131 -44.608 1.00 30.20 464 LYS A CA 1
ATOM 3818 C C . LYS A 1 464 ? 61.537 34.562 -44.969 1.00 30.20 464 LYS A C 1
ATOM 3820 O O . LYS A 1 464 ? 61.707 35.384 -44.074 1.00 30.20 464 LYS A O 1
ATOM 3825 N N . SER A 1 465 ? 61.527 34.895 -46.263 1.00 27.02 465 SER A N 1
ATOM 3826 C CA . SER A 1 465 ? 61.324 36.265 -46.762 1.00 27.02 465 SER A CA 1
ATOM 3827 C C . SER A 1 465 ? 60.991 36.281 -48.262 1.00 27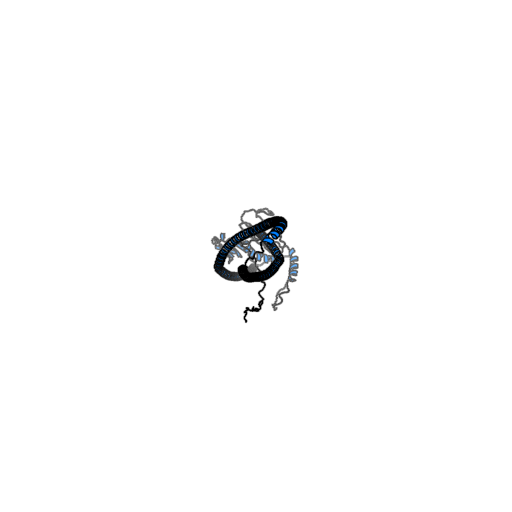.02 465 SER A C 1
ATOM 3829 O O . SER A 1 465 ? 61.287 35.336 -48.981 1.00 27.02 465 SER A O 1
ATOM 3831 N N . LYS A 1 466 ? 60.333 37.352 -48.713 1.00 31.55 466 LYS A N 1
ATOM 3832 C CA . LYS A 1 466 ? 59.536 37.470 -49.941 1.00 31.55 466 LYS A CA 1
ATOM 3833 C C . LYS A 1 466 ? 60.222 38.379 -50.984 1.00 31.55 466 LYS A C 1
ATOM 3835 O O . LYS A 1 466 ? 60.820 39.379 -50.601 1.00 31.55 466 LYS A O 1
ATOM 3840 N N . ILE A 1 467 ? 59.935 38.097 -52.268 1.00 33.81 467 ILE A N 1
ATOM 3841 C CA . ILE A 1 467 ? 59.930 38.979 -53.471 1.00 33.81 467 ILE A CA 1
ATOM 3842 C C . ILE A 1 467 ? 61.140 38.854 -54.436 1.00 33.81 467 ILE A C 1
ATOM 3844 O O . ILE A 1 467 ? 62.219 39.377 -54.175 1.00 33.81 467 ILE A O 1
ATOM 3848 N N . ASP A 1 468 ? 60.946 38.162 -55.575 1.00 32.97 468 ASP A N 1
ATOM 3849 C CA . ASP A 1 468 ? 60.751 38.762 -56.921 1.00 32.97 468 ASP A CA 1
ATOM 3850 C C . ASP A 1 468 ? 60.531 37.673 -58.004 1.00 32.97 468 ASP A C 1
ATOM 3852 O O . ASP A 1 468 ? 61.453 37.158 -58.636 1.00 32.97 468 ASP A O 1
ATOM 3856 N N . GLY A 1 469 ? 59.261 37.340 -58.247 1.00 42.47 469 GLY A N 1
ATOM 3857 C CA . GLY A 1 469 ? 58.781 36.942 -59.575 1.00 42.47 469 GLY A CA 1
ATOM 3858 C C . GLY A 1 469 ? 58.700 35.459 -59.948 1.00 42.47 469 GLY A C 1
ATOM 3859 O O . GLY A 1 469 ? 57.778 35.121 -60.685 1.00 42.47 469 GLY A O 1
ATOM 3860 N N . SER A 1 470 ? 59.579 34.561 -59.492 1.00 31.98 470 SER A N 1
ATOM 3861 C CA . SER A 1 470 ? 59.456 33.100 -59.712 1.00 31.98 470 SER A CA 1
ATOM 3862 C C . SER A 1 470 ? 60.449 32.327 -58.837 1.00 31.98 470 SER A C 1
ATOM 3864 O O . SER A 1 470 ? 61.653 32.446 -59.042 1.00 31.98 470 SER A O 1
ATOM 3866 N N . GLU A 1 471 ? 59.965 31.506 -57.904 1.00 33.41 471 GLU A N 1
ATOM 3867 C CA . GLU A 1 471 ? 60.790 30.512 -57.203 1.00 33.41 471 GLU A CA 1
ATOM 3868 C C . GLU A 1 471 ? 60.727 29.173 -57.949 1.00 33.41 471 GLU A C 1
ATOM 3870 O O . GLU A 1 471 ? 59.644 28.677 -58.267 1.00 33.41 471 GLU A O 1
ATOM 3875 N N . VAL A 1 472 ? 61.892 28.580 -58.217 1.00 32.28 472 VAL A N 1
ATOM 3876 C CA . VAL A 1 472 ? 62.017 27.169 -58.598 1.00 32.28 472 VAL A CA 1
ATOM 3877 C C . VAL A 1 472 ? 62.633 26.454 -57.404 1.00 32.28 472 VAL A C 1
ATOM 3879 O O . VAL A 1 472 ? 63.805 26.655 -57.101 1.00 32.28 472 VAL A O 1
ATOM 3882 N N . ILE A 1 473 ? 61.836 25.640 -56.715 1.00 34.34 473 ILE A N 1
ATOM 3883 C CA . ILE A 1 473 ? 62.321 24.752 -55.656 1.00 34.34 473 ILE A CA 1
ATOM 3884 C C . ILE A 1 473 ? 62.538 23.383 -56.301 1.00 34.34 473 ILE A C 1
ATOM 3886 O O . ILE A 1 473 ? 61.593 22.775 -56.808 1.00 34.34 473 ILE A O 1
ATOM 3890 N N . GLY A 1 474 ? 63.792 22.935 -56.338 1.00 30.33 474 GLY A N 1
ATOM 3891 C CA . GLY A 1 474 ? 64.164 21.589 -56.758 1.00 30.33 474 GLY A CA 1
ATOM 3892 C C . GLY A 1 474 ? 64.422 20.725 -55.532 1.00 30.33 474 GLY A C 1
ATOM 3893 O O . GLY A 1 474 ? 65.245 21.085 -54.697 1.00 30.33 474 GLY A O 1
ATOM 3894 N N . TYR A 1 475 ? 63.728 19.595 -55.436 1.00 35.72 475 TYR A N 1
ATOM 3895 C CA . TYR A 1 475 ? 64.039 18.551 -54.464 1.00 35.72 475 TYR A CA 1
ATOM 3896 C C . TYR A 1 475 ? 64.953 17.529 -55.142 1.00 35.72 475 TYR A C 1
ATOM 3898 O O . TYR A 1 475 ? 64.590 16.979 -56.186 1.00 35.72 475 TYR A O 1
ATOM 3906 N N . PHE A 1 476 ? 66.134 17.304 -54.568 1.00 30.05 476 PHE A N 1
ATOM 3907 C CA . PHE A 1 476 ? 67.057 16.248 -54.979 1.00 30.05 476 PHE A CA 1
ATOM 3908 C C . PHE A 1 476 ? 67.020 15.163 -53.904 1.00 30.05 476 PHE A C 1
ATOM 3910 O O . PHE A 1 476 ? 67.345 15.435 -52.752 1.00 30.05 476 PHE A O 1
ATOM 3917 N N . ILE A 1 477 ? 66.578 13.961 -54.267 1.00 35.38 477 ILE A N 1
ATOM 3918 C CA . ILE A 1 477 ? 66.620 12.789 -53.390 1.00 35.38 477 ILE A CA 1
ATOM 3919 C C . ILE A 1 477 ? 67.702 11.883 -53.972 1.00 35.38 477 ILE A C 1
ATOM 3921 O O . ILE A 1 477 ? 67.525 11.358 -55.066 1.00 35.38 477 ILE A O 1
ATOM 3925 N N . GLU A 1 478 ? 68.833 11.764 -53.278 1.00 31.86 478 GLU A N 1
ATOM 3926 C CA . GLU A 1 478 ? 69.952 10.898 -53.666 1.00 31.86 478 GLU A CA 1
ATOM 3927 C C . GLU A 1 478 ? 69.829 9.568 -52.908 1.00 31.86 478 GLU A C 1
ATOM 3929 O O . GLU A 1 478 ? 69.880 9.534 -51.675 1.00 31.86 478 GLU A O 1
ATOM 3934 N N . LEU A 1 479 ? 69.620 8.462 -53.626 1.00 34.41 479 LEU A N 1
ATOM 3935 C CA . LEU A 1 479 ? 69.572 7.126 -53.027 1.00 34.41 479 LEU A CA 1
ATOM 3936 C C . LEU A 1 479 ? 71.001 6.597 -52.822 1.00 34.41 479 LEU A C 1
ATOM 3938 O O . LEU A 1 479 ? 71.730 6.364 -53.783 1.00 34.41 479 LEU A O 1
ATOM 3942 N N . ARG A 1 480 ? 71.415 6.371 -51.566 1.00 35.69 480 ARG A N 1
ATOM 3943 C CA . ARG A 1 480 ? 72.720 5.752 -51.259 1.00 35.69 480 ARG A CA 1
ATOM 3944 C C . ARG A 1 480 ? 72.737 4.249 -51.566 1.00 35.69 480 ARG A C 1
ATOM 3946 O O . ARG A 1 480 ? 71.795 3.529 -51.237 1.00 35.69 480 ARG A O 1
ATOM 3953 N N . GLU A 1 481 ? 73.866 3.769 -52.098 1.00 37.66 481 GLU A N 1
ATOM 3954 C CA . GLU A 1 481 ? 74.120 2.359 -52.457 1.00 37.66 481 GLU A CA 1
ATOM 3955 C C . GLU A 1 481 ? 74.043 1.370 -51.271 1.00 37.66 481 GLU A C 1
ATOM 3957 O O . GLU A 1 481 ? 73.819 0.177 -51.483 1.00 37.66 481 GLU A O 1
ATOM 3962 N N . ASP A 1 482 ? 74.114 1.848 -50.023 1.00 45.00 482 ASP A N 1
ATOM 3963 C CA . ASP A 1 482 ? 74.119 1.030 -48.793 1.00 45.00 482 ASP A CA 1
ATOM 3964 C C . ASP A 1 482 ? 72.780 0.310 -48.492 1.00 45.00 482 ASP A C 1
ATOM 3966 O O . ASP A 1 482 ? 72.640 -0.397 -47.488 1.00 45.00 482 ASP A O 1
ATOM 3970 N N . ILE A 1 483 ? 71.765 0.486 -49.344 1.00 43.84 483 ILE A N 1
ATOM 3971 C CA . ILE A 1 483 ? 70.451 -0.173 -49.243 1.00 43.84 483 ILE A CA 1
ATOM 3972 C C . ILE A 1 483 ? 70.449 -1.551 -49.944 1.00 43.84 483 ILE A C 1
ATOM 3974 O O . ILE A 1 483 ? 69.585 -2.386 -49.648 1.00 43.84 483 ILE A O 1
ATOM 3978 N N . ARG A 1 484 ? 71.447 -1.838 -50.799 1.00 39.47 484 ARG A N 1
ATOM 3979 C CA . ARG A 1 484 ? 71.567 -3.100 -51.557 1.00 39.47 484 ARG A CA 1
ATOM 3980 C C . ARG A 1 484 ? 71.537 -4.338 -50.643 1.00 39.47 484 ARG A C 1
ATOM 3982 O O . ARG A 1 484 ? 70.750 -5.249 -50.884 1.00 39.47 484 ARG A O 1
ATOM 3989 N N . ASP A 1 485 ? 72.261 -4.304 -49.525 1.00 40.50 485 ASP A N 1
ATOM 3990 C CA . ASP A 1 485 ? 72.425 -5.471 -48.638 1.00 40.50 485 ASP A CA 1
ATOM 3991 C C . ASP A 1 485 ? 71.271 -5.659 -47.631 1.00 40.50 485 ASP A C 1
ATOM 3993 O O . ASP A 1 485 ? 71.086 -6.737 -47.051 1.00 40.50 485 ASP A O 1
ATOM 3997 N N . LYS A 1 486 ? 70.460 -4.614 -47.409 1.00 44.59 486 LYS A N 1
ATOM 3998 C CA . LYS A 1 486 ? 69.333 -4.648 -46.459 1.00 44.59 486 LYS A CA 1
ATOM 3999 C C . LYS A 1 486 ? 68.022 -5.101 -47.107 1.00 44.59 486 LYS A C 1
ATOM 4001 O O . LYS A 1 486 ? 67.200 -5.712 -46.422 1.00 44.59 486 LYS A O 1
ATOM 4006 N N . LEU A 1 487 ? 67.833 -4.860 -48.409 1.00 41.25 487 LEU A N 1
ATOM 4007 C CA . LEU A 1 487 ? 66.644 -5.312 -49.144 1.00 41.25 487 LEU A CA 1
ATOM 4008 C C . LEU A 1 487 ? 66.705 -6.805 -49.523 1.00 41.25 487 LEU A C 1
ATOM 4010 O O . LEU A 1 487 ? 65.690 -7.490 -49.382 1.00 41.25 487 LEU A O 1
ATOM 4014 N N . GLU A 1 488 ? 67.870 -7.352 -49.897 1.00 42.53 488 GLU A N 1
ATOM 4015 C CA . GLU A 1 488 ? 68.009 -8.794 -50.201 1.00 42.53 488 GLU A CA 1
ATOM 4016 C C . GLU A 1 488 ? 67.763 -9.690 -48.973 1.00 42.53 488 GLU A C 1
ATOM 4018 O O . GLU A 1 488 ? 67.134 -10.750 -49.077 1.00 42.53 488 GLU A O 1
ATOM 4023 N N . ASN A 1 489 ? 68.165 -9.235 -47.781 1.00 42.81 489 ASN A N 1
ATOM 4024 C CA . ASN A 1 489 ? 67.989 -9.999 -46.544 1.00 42.81 489 ASN A CA 1
ATOM 4025 C C . ASN A 1 489 ? 66.531 -10.055 -46.056 1.00 42.81 489 ASN A C 1
ATOM 4027 O O . ASN A 1 489 ? 66.117 -11.064 -45.482 1.00 42.81 489 ASN A O 1
ATOM 4031 N N . LYS A 1 490 ? 65.717 -9.020 -46.308 1.00 43.22 490 LYS A N 1
ATOM 4032 C CA . LYS A 1 490 ? 64.324 -8.984 -45.827 1.00 43.22 490 LYS A CA 1
ATOM 4033 C C . LYS A 1 490 ? 63.352 -9.701 -46.769 1.00 43.22 490 LYS A C 1
ATOM 4035 O O . LYS A 1 490 ? 62.459 -10.389 -46.275 1.00 43.22 490 LYS A O 1
ATOM 4040 N N . TYR A 1 491 ? 63.557 -9.637 -48.091 1.00 43.22 491 TYR A N 1
ATOM 4041 C CA . TYR A 1 491 ? 62.729 -10.377 -49.061 1.00 43.22 491 TYR A CA 1
ATOM 4042 C C . TYR A 1 491 ? 62.999 -11.890 -49.055 1.00 43.22 491 TYR A C 1
ATOM 4044 O O . TYR A 1 491 ? 62.081 -12.673 -49.293 1.00 43.22 491 TYR A O 1
ATOM 4052 N N . SER A 1 492 ? 64.203 -12.316 -48.658 1.00 41.50 492 SER A N 1
ATOM 4053 C CA . SER A 1 492 ? 64.506 -13.733 -48.402 1.00 41.50 492 SER A CA 1
ATOM 4054 C C . SER A 1 492 ? 63.830 -14.266 -47.125 1.00 41.50 492 SER A C 1
ATOM 4056 O O . SER A 1 492 ? 63.531 -15.454 -47.032 1.00 41.50 492 SER A O 1
ATOM 4058 N N . GLN A 1 493 ? 63.529 -13.396 -46.149 1.00 41.06 493 GLN A N 1
ATOM 4059 C CA . GLN A 1 493 ? 62.878 -13.775 -44.884 1.00 41.06 493 GLN A CA 1
ATOM 4060 C C . GLN A 1 493 ? 61.346 -13.625 -44.886 1.00 41.06 493 GLN A C 1
ATOM 4062 O O . GLN A 1 493 ? 60.677 -14.339 -44.142 1.00 41.06 493 GLN A O 1
ATOM 4067 N N . THR A 1 494 ? 60.758 -12.774 -45.738 1.00 38.81 494 THR A N 1
ATOM 4068 C CA . THR A 1 494 ? 59.285 -12.631 -45.843 1.00 38.81 494 THR A CA 1
ATOM 4069 C C . THR A 1 494 ? 58.617 -13.653 -46.768 1.00 38.81 494 THR A C 1
ATOM 4071 O O . THR A 1 494 ? 57.410 -13.846 -46.676 1.00 38.81 494 THR A O 1
ATOM 4074 N N . LEU A 1 495 ? 59.378 -14.381 -47.592 1.00 36.19 495 LEU A N 1
ATOM 4075 C CA . LEU A 1 495 ? 58.869 -15.513 -48.385 1.00 36.19 495 LEU A CA 1
ATOM 4076 C C . LEU A 1 495 ? 58.834 -16.852 -47.616 1.00 36.19 495 LEU A C 1
ATOM 4078 O O . LEU A 1 495 ? 58.327 -17.837 -48.143 1.00 36.19 495 LEU A O 1
ATOM 4082 N N . SER A 1 496 ? 59.323 -16.896 -46.369 1.00 37.44 496 SER A N 1
ATOM 4083 C CA . SER A 1 496 ? 59.413 -18.124 -45.555 1.00 37.44 496 SER A CA 1
ATOM 4084 C C . SER A 1 496 ? 58.293 -18.276 -44.505 1.00 37.44 496 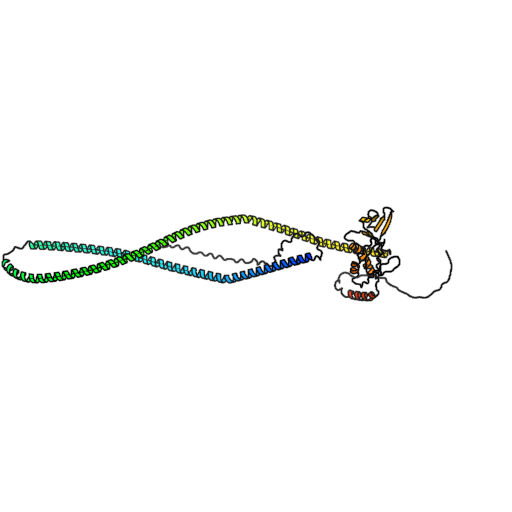SER A C 1
ATOM 4086 O O . SER A 1 496 ? 58.054 -19.374 -44.012 1.00 37.44 496 SER A O 1
ATOM 4088 N N . SER A 1 497 ? 57.552 -17.212 -44.165 1.00 38.88 497 SER A N 1
ATOM 4089 C CA . SER A 1 497 ? 56.648 -17.223 -42.997 1.00 38.88 497 SER A CA 1
ATOM 4090 C C . SER A 1 497 ? 55.173 -16.914 -43.277 1.00 38.88 497 SER A C 1
ATOM 4092 O O . SER A 1 497 ? 54.416 -16.668 -42.340 1.00 38.88 497 SER A O 1
ATOM 4094 N N . THR A 1 498 ? 54.710 -16.953 -44.531 1.00 35.41 498 THR A N 1
ATOM 4095 C CA . THR A 1 498 ? 53.282 -16.711 -44.832 1.00 35.41 498 THR A CA 1
ATOM 4096 C C . THR A 1 498 ? 52.704 -17.584 -45.948 1.00 35.41 498 THR A C 1
ATOM 4098 O O . THR A 1 498 ? 51.982 -17.089 -46.800 1.00 35.41 498 THR A O 1
ATOM 4101 N N . ILE A 1 499 ? 52.958 -18.899 -45.927 1.00 32.75 499 ILE A N 1
ATOM 4102 C CA . ILE A 1 499 ? 52.059 -19.892 -46.550 1.00 32.75 499 ILE A CA 1
ATOM 4103 C C . ILE A 1 499 ? 52.023 -21.142 -45.657 1.00 32.75 499 ILE A C 1
ATOM 4105 O O . ILE A 1 499 ? 52.975 -21.918 -45.639 1.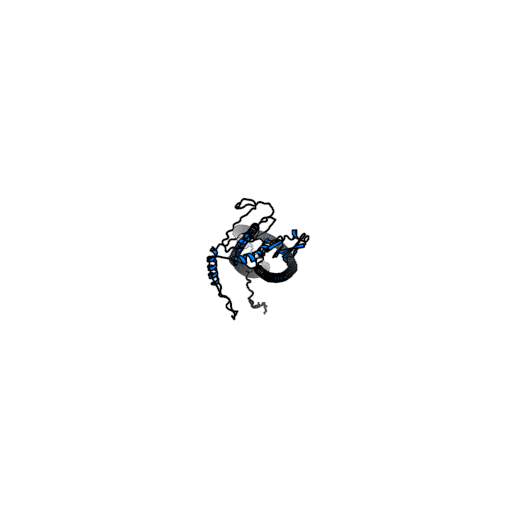00 32.75 499 ILE A O 1
ATOM 4109 N N . PRO A 1 500 ? 50.930 -21.342 -44.900 1.00 33.88 500 PRO A N 1
ATOM 4110 C CA . PRO A 1 500 ? 50.165 -22.568 -45.105 1.00 33.88 500 PRO A CA 1
ATOM 4111 C C . PRO A 1 500 ? 48.666 -22.299 -44.943 1.00 33.88 500 PRO A C 1
ATOM 4113 O O . PRO A 1 500 ? 48.098 -22.601 -43.905 1.00 33.88 500 PRO A O 1
ATOM 4116 N N . CYS A 1 501 ? 48.028 -21.696 -45.948 1.00 28.52 501 CYS A N 1
ATOM 4117 C CA . CYS A 1 501 ? 46.574 -21.742 -46.159 1.00 28.52 501 CYS A CA 1
ATOM 4118 C C . CYS A 1 501 ? 46.251 -21.036 -47.480 1.00 28.52 501 CYS A C 1
ATOM 4120 O O . CYS A 1 501 ? 45.995 -19.843 -47.492 1.00 28.52 501 CYS A O 1
ATOM 4122 N N . ILE A 1 502 ? 46.375 -21.770 -48.586 1.00 29.27 502 ILE A N 1
ATOM 4123 C CA . ILE A 1 502 ? 45.557 -21.753 -49.818 1.00 29.27 502 ILE A CA 1
ATOM 4124 C C . ILE A 1 502 ? 46.214 -22.832 -50.692 1.00 29.27 502 ILE A C 1
ATOM 4126 O O . ILE A 1 502 ? 46.967 -22.595 -51.628 1.00 29.27 502 ILE A O 1
ATOM 4130 N N . MET A 1 503 ? 46.006 -24.075 -50.265 1.00 26.64 503 MET A N 1
ATOM 4131 C CA . MET A 1 503 ? 46.213 -25.274 -51.064 1.00 26.64 503 MET A CA 1
ATOM 4132 C C . MET A 1 503 ? 44.827 -25.873 -51.243 1.00 26.64 503 MET A C 1
ATOM 4134 O O . MET A 1 503 ? 44.408 -26.706 -50.457 1.00 26.64 503 MET A O 1
ATOM 4138 N N . HIS A 1 504 ? 44.080 -25.321 -52.192 1.00 28.14 504 HIS A N 1
ATOM 4139 C CA . HIS A 1 504 ? 43.025 -25.970 -52.969 1.00 28.14 504 HIS A CA 1
ATOM 4140 C C . HIS A 1 504 ? 42.463 -24.908 -53.914 1.00 28.14 504 HIS A C 1
ATOM 4142 O O . HIS A 1 504 ? 42.083 -23.834 -53.460 1.00 28.14 504 HIS A O 1
ATOM 4148 N N . LEU A 1 505 ? 42.397 -25.242 -55.206 1.00 26.86 505 LEU A N 1
ATOM 4149 C CA . LEU A 1 505 ? 41.977 -24.403 -56.339 1.00 26.86 505 LEU A CA 1
ATOM 4150 C C . LEU A 1 505 ? 43.095 -23.550 -56.951 1.00 26.86 505 LEU A C 1
ATOM 4152 O O . LEU A 1 505 ? 43.131 -22.334 -56.803 1.00 26.86 505 LEU A O 1
ATOM 4156 N N . LEU A 1 506 ? 43.965 -24.183 -57.735 1.00 26.31 506 LEU A N 1
ATOM 4157 C CA . LEU A 1 506 ? 43.852 -24.114 -59.198 1.00 26.31 506 LEU A CA 1
ATOM 4158 C C . LEU A 1 506 ? 44.961 -24.957 -59.828 1.00 26.31 506 LEU A C 1
ATOM 4160 O O . LEU A 1 506 ? 46.144 -24.781 -59.544 1.00 26.31 506 LEU A O 1
ATOM 4164 N N . ASP A 1 507 ? 44.522 -25.905 -60.648 1.00 24.47 507 ASP A N 1
ATOM 4165 C CA . ASP A 1 507 ? 45.363 -26.822 -61.395 1.00 24.47 507 ASP A CA 1
ATOM 4166 C C . ASP A 1 507 ? 46.258 -26.098 -62.402 1.00 24.47 507 ASP A C 1
ATOM 4168 O O . ASP A 1 507 ? 45.884 -25.131 -63.069 1.00 24.47 507 ASP A O 1
ATOM 4172 N N . ILE A 1 508 ? 47.454 -26.657 -62.504 1.00 25.66 508 ILE A N 1
ATOM 4173 C CA . ILE A 1 508 ? 48.517 -26.361 -63.451 1.00 25.66 508 ILE A CA 1
ATOM 4174 C C . ILE A 1 508 ? 48.117 -26.863 -64.843 1.00 25.66 508 ILE A C 1
ATOM 4176 O O . ILE A 1 508 ? 47.728 -28.017 -64.996 1.00 25.66 508 ILE A O 1
ATOM 4180 N N . SER A 1 509 ? 48.331 -26.051 -65.882 1.00 24.72 509 SER A N 1
ATOM 4181 C CA . SER A 1 509 ? 48.880 -26.537 -67.161 1.00 24.72 509 SER A CA 1
ATOM 4182 C C . SER A 1 509 ? 49.349 -25.383 -68.073 1.00 24.72 509 SER A C 1
ATOM 4184 O O . SER A 1 509 ? 48.540 -24.637 -68.605 1.00 24.72 509 SER A O 1
ATOM 4186 N N . THR A 1 510 ? 50.685 -25.318 -68.265 1.00 25.41 510 THR A N 1
ATOM 4187 C CA . THR A 1 510 ? 51.434 -25.087 -69.539 1.00 25.41 510 THR A CA 1
ATOM 4188 C C . THR A 1 510 ? 51.147 -23.819 -70.374 1.00 25.41 510 THR A C 1
ATOM 4190 O O . THR A 1 510 ? 50.016 -23.604 -70.774 1.00 25.41 510 THR A O 1
ATOM 4193 N N . ILE A 1 511 ? 52.076 -22.928 -70.774 1.00 24.84 511 ILE A N 1
ATOM 4194 C CA . ILE A 1 511 ? 53.401 -22.989 -71.468 1.00 24.84 511 ILE A CA 1
ATOM 4195 C C . ILE A 1 511 ? 53.771 -21.502 -71.752 1.00 24.84 511 ILE A C 1
ATOM 4197 O O . ILE A 1 511 ? 52.859 -20.696 -71.886 1.00 24.84 511 ILE A O 1
ATOM 4201 N N . SER A 1 512 ? 54.983 -21.005 -72.022 1.00 22.92 512 SER A N 1
ATOM 4202 C CA . SER A 1 512 ? 56.400 -21.342 -71.824 1.00 22.92 512 SER A CA 1
ATOM 4203 C C . SER A 1 512 ? 57.193 -20.291 -72.642 1.00 22.92 512 SER A C 1
ATOM 4205 O O . SER A 1 512 ? 56.771 -20.004 -73.758 1.00 22.92 512 SER A O 1
ATOM 4207 N N . ILE A 1 513 ? 58.347 -19.823 -72.127 1.00 24.50 513 ILE A N 1
ATOM 4208 C CA . ILE A 1 513 ? 59.573 -19.389 -72.863 1.00 24.50 513 ILE A CA 1
ATOM 4209 C C . ILE A 1 513 ? 59.465 -18.086 -73.711 1.00 24.50 513 ILE A C 1
ATOM 4211 O O . ILE A 1 513 ? 58.521 -17.889 -74.457 1.00 24.50 513 ILE A O 1
ATOM 4215 N N . SER A 1 514 ? 60.374 -17.100 -73.635 1.00 23.36 514 SER A N 1
ATOM 4216 C CA . SER A 1 514 ? 61.844 -17.197 -73.756 1.00 23.36 514 SER A CA 1
ATOM 4217 C C . SER A 1 514 ? 62.612 -16.025 -73.127 1.00 23.36 514 SER A C 1
ATOM 4219 O O . SER A 1 514 ? 62.249 -14.861 -73.278 1.00 23.36 514 SER A O 1
ATOM 4221 N N . LEU A 1 515 ? 63.746 -16.380 -72.521 1.00 22.67 515 LEU A N 1
ATOM 4222 C CA . LEU A 1 515 ? 64.841 -15.556 -71.999 1.00 22.67 515 LEU A CA 1
ATOM 4223 C C . LEU A 1 515 ? 66.151 -16.089 -72.627 1.00 22.67 515 LEU A C 1
ATOM 4225 O O . LEU A 1 515 ? 66.134 -17.247 -73.041 1.00 22.67 515 LEU A O 1
ATOM 4229 N N . GLN A 1 516 ? 67.237 -15.287 -72.604 1.00 26.45 516 GLN A N 1
ATOM 4230 C CA . GLN A 1 516 ? 68.660 -15.532 -72.995 1.00 26.45 516 GLN A CA 1
ATOM 4231 C C . GLN A 1 516 ? 69.112 -14.882 -74.326 1.00 26.45 516 GLN A C 1
ATOM 4233 O O . GLN A 1 516 ? 68.359 -14.911 -75.288 1.00 26.45 516 GLN A O 1
ATOM 4238 N N . ILE A 1 517 ? 70.296 -14.255 -74.502 1.00 24.72 517 ILE A N 1
ATOM 4239 C CA . ILE A 1 517 ? 71.666 -14.321 -73.903 1.00 24.72 517 ILE A CA 1
ATOM 4240 C C . ILE A 1 517 ? 72.414 -13.005 -74.329 1.00 24.72 517 ILE A C 1
ATOM 4242 O O . ILE A 1 517 ? 72.147 -12.524 -75.424 1.00 24.72 517 ILE A O 1
ATOM 4246 N N . PHE A 1 518 ? 73.132 -12.223 -73.497 1.00 25.75 518 PHE A N 1
ATOM 4247 C CA . PHE A 1 518 ? 74.488 -12.316 -72.880 1.00 25.75 518 PHE A CA 1
ATOM 4248 C C . PHE A 1 518 ? 75.688 -11.719 -73.689 1.00 25.75 518 PHE A C 1
ATOM 4250 O O . PHE A 1 518 ? 76.003 -12.209 -74.764 1.00 25.75 518 PHE A O 1
ATOM 4257 N N . GLN A 1 519 ? 76.375 -10.730 -73.065 1.00 25.80 519 GLN A N 1
ATOM 4258 C CA . GLN A 1 519 ? 77.821 -10.338 -73.081 1.00 25.80 519 GLN A CA 1
ATOM 4259 C C . GLN A 1 519 ? 78.530 -9.903 -74.398 1.00 25.80 519 GLN A C 1
ATOM 4261 O O . GLN A 1 519 ? 78.309 -10.458 -75.459 1.00 25.80 519 GLN A O 1
ATOM 4266 N N . THR A 1 520 ? 79.453 -8.917 -74.435 1.00 25.44 520 THR A N 1
ATOM 4267 C CA . THR A 1 520 ? 80.763 -8.877 -73.732 1.00 25.44 520 THR A CA 1
ATOM 4268 C C . THR A 1 520 ? 81.457 -7.488 -73.787 1.00 25.44 520 THR A C 1
ATOM 4270 O O . THR A 1 520 ? 81.213 -6.688 -74.684 1.00 25.44 520 THR A O 1
ATOM 4273 N N . PHE A 1 521 ? 82.367 -7.262 -72.830 1.00 25.72 521 PHE A N 1
ATOM 4274 C CA . PHE A 1 521 ? 83.336 -6.162 -72.633 1.00 25.72 521 PHE A CA 1
ATOM 4275 C C . PHE A 1 521 ? 84.497 -6.123 -73.666 1.00 25.72 521 PHE A C 1
ATOM 4277 O O . PHE A 1 521 ? 84.948 -7.188 -74.082 1.00 25.72 521 PHE A O 1
ATOM 4284 N N . LYS A 1 522 ? 85.084 -4.929 -73.918 1.00 26.67 522 LYS A N 1
ATOM 4285 C CA . LYS A 1 522 ? 86.501 -4.523 -73.637 1.00 26.67 522 LYS A CA 1
ATOM 4286 C C . LYS A 1 522 ? 87.136 -3.561 -74.677 1.00 26.67 522 LYS A C 1
ATOM 4288 O O . LYS A 1 522 ? 86.914 -3.657 -75.876 1.00 26.67 522 LYS A O 1
ATOM 4293 N N . GLU A 1 523 ? 87.923 -2.631 -74.133 1.00 29.50 523 GLU A N 1
ATOM 4294 C CA . GLU A 1 523 ? 88.661 -1.483 -74.692 1.00 29.50 523 GLU A CA 1
ATOM 4295 C C . GLU A 1 523 ? 89.731 -1.796 -75.768 1.00 29.50 523 GLU A C 1
ATOM 4297 O O . GLU A 1 523 ? 90.339 -2.863 -75.735 1.00 29.50 523 GLU A O 1
ATOM 4302 N N . ILE A 1 524 ? 90.051 -0.808 -76.629 1.00 29.55 524 ILE A N 1
ATOM 4303 C CA . ILE A 1 524 ? 91.366 -0.114 -76.772 1.00 29.55 524 ILE A CA 1
ATOM 4304 C C . ILE A 1 524 ? 91.449 0.660 -78.116 1.00 29.55 524 ILE A C 1
ATOM 4306 O O . ILE A 1 524 ? 91.248 0.106 -79.189 1.00 29.55 524 ILE A O 1
ATOM 4310 N N . ASN A 1 525 ? 91.775 1.954 -77.990 1.00 28.97 525 ASN A N 1
ATOM 4311 C CA . ASN A 1 525 ? 92.481 2.905 -78.874 1.00 28.97 525 ASN A CA 1
ATOM 4312 C C . ASN A 1 525 ? 92.421 2.829 -80.424 1.00 28.97 525 ASN A C 1
ATOM 4314 O O . ASN A 1 525 ? 92.881 1.888 -81.056 1.00 28.97 525 ASN A O 1
ATOM 4318 N N . ASN A 1 526 ? 91.988 3.975 -80.984 1.00 29.31 526 ASN A N 1
ATOM 4319 C CA . ASN A 1 526 ? 92.432 4.714 -82.191 1.00 29.31 526 ASN A CA 1
ATOM 4320 C C . ASN A 1 526 ? 93.715 4.237 -82.928 1.00 29.31 526 ASN A C 1
ATOM 4322 O O . ASN A 1 526 ? 94.631 3.766 -82.257 1.00 29.31 526 ASN A O 1
ATOM 4326 N N . PRO A 1 527 ? 93.900 4.534 -84.246 1.00 42.22 527 PRO A N 1
ATOM 4327 C CA . PRO A 1 527 ? 93.384 5.731 -84.933 1.00 42.22 527 PRO A CA 1
ATOM 4328 C C . PRO A 1 527 ? 92.834 5.564 -86.374 1.00 42.22 527 PRO A C 1
ATOM 4330 O O . PRO A 1 527 ? 93.141 4.639 -87.118 1.00 42.22 527 PRO A O 1
ATOM 4333 N N . LYS A 1 528 ? 92.057 6.586 -86.762 1.00 34.50 528 LYS A N 1
ATOM 4334 C CA . LYS A 1 528 ? 91.814 7.122 -88.124 1.00 34.50 528 LYS A CA 1
ATOM 4335 C C . LYS A 1 528 ? 93.060 7.045 -89.043 1.00 34.50 528 LYS A C 1
ATOM 4337 O O . LYS A 1 528 ? 94.163 7.215 -88.528 1.00 34.50 528 LYS A O 1
ATOM 4342 N N . PRO A 1 529 ? 92.909 6.946 -90.387 1.00 39.97 529 PRO A N 1
ATOM 4343 C CA . PRO A 1 529 ? 92.424 8.101 -91.160 1.00 39.97 529 PRO A CA 1
ATOM 4344 C C . PRO A 1 529 ? 91.608 7.814 -92.439 1.00 39.97 529 PRO A C 1
ATOM 4346 O O . PRO A 1 529 ? 91.709 6.751 -93.030 1.00 39.97 529 PRO A O 1
ATOM 4349 N N . SER A 1 530 ? 90.857 8.854 -92.852 1.00 32.31 530 SER A N 1
ATOM 4350 C CA . SER A 1 530 ? 90.633 9.341 -94.238 1.00 32.31 530 SER A CA 1
ATOM 4351 C C . SER A 1 530 ? 90.187 8.330 -95.321 1.00 32.31 530 SER A C 1
ATOM 4353 O O . SER A 1 530 ? 90.814 7.310 -95.520 1.00 32.31 530 SER A O 1
ATOM 4355 N N . ALA A 1 531 ? 89.210 8.566 -96.191 1.00 31.78 531 ALA A N 1
ATOM 4356 C CA . ALA A 1 531 ? 88.618 9.795 -96.685 1.00 31.78 531 ALA A CA 1
ATOM 4357 C C . ALA A 1 531 ? 87.354 9.451 -97.505 1.00 31.78 531 ALA A C 1
ATOM 4359 O O . ALA A 1 531 ? 87.217 8.337 -97.996 1.00 31.78 531 ALA A O 1
ATOM 4360 N N . LEU A 1 532 ? 86.523 10.472 -97.743 1.00 34.44 532 LEU A N 1
ATOM 4361 C CA . LEU A 1 532 ? 85.859 10.752 -99.027 1.00 34.44 532 LEU A CA 1
ATOM 4362 C C . LEU A 1 532 ? 85.075 9.612 -99.719 1.00 34.44 532 LEU A C 1
ATOM 4364 O O . LEU A 1 532 ? 85.641 8.837 -100.479 1.00 34.44 532 LEU A O 1
ATOM 4368 N N . ARG A 1 533 ? 83.743 9.732 -99.759 1.00 32.47 533 ARG A N 1
ATOM 4369 C CA . ARG A 1 533 ? 83.053 10.367 -100.903 1.00 32.47 533 ARG A CA 1
ATOM 4370 C C . ARG A 1 533 ? 81.545 10.489 -100.674 1.00 32.47 533 ARG A C 1
ATOM 4372 O O . ARG A 1 533 ? 80.891 9.604 -100.146 1.00 32.47 533 ARG A O 1
ATOM 4379 N N . LYS A 1 534 ? 81.057 11.641 -101.129 1.00 42.47 534 LYS A N 1
ATOM 4380 C CA . LYS A 1 534 ? 79.674 12.107 -101.242 1.00 42.47 534 LYS A CA 1
ATOM 4381 C C . LYS A 1 534 ? 78.800 11.166 -102.085 1.00 42.47 534 LYS A C 1
ATOM 4383 O O . LYS A 1 534 ? 79.250 10.725 -103.143 1.00 42.47 534 LYS A O 1
ATOM 4388 N N . LYS A 1 535 ? 77.516 11.082 -101.744 1.00 39.97 535 LYS A N 1
ATOM 4389 C CA . LYS A 1 535 ? 76.475 11.865 -102.427 1.00 39.97 535 LYS A CA 1
ATOM 4390 C C . LYS A 1 535 ? 75.395 12.261 -101.438 1.00 39.97 535 LYS A C 1
ATOM 4392 O O . LYS A 1 535 ? 75.088 11.414 -100.576 1.00 39.97 535 LYS A O 1
#

Foldseek 3Di:
DDDDDDDDDDDDPDPDDPPDDDDDDDPPDDDDPDDDDDDDPDDDDDPPDVVVVVVVVVVVVVVVVVVVVVVVVVVVVVVVVVVVVVCPVVVVVVVVVVVVVVVVVVVVVVVVVVVVVVVVVVVVVVVVVVVVVVVVVVVVVVVVVVVVVVVVVVVVVVVVVVVVVVVVVVVDDDDDDPVPVVVVVVVVVVVVVVVVVVVVVVVVVVVVVVVVVVVVVVVVVVVVVVVVVVVVVVVVVVVVVVVVVVVVVVVVVVVVVVVVVVVVVVVVVVVVVVVVVVVVVVVVVVVVVVVVVVVVVVVVVVVVVVVVVVVVVVVVVVVVVVVVVVVVVVVVLVVLLVLVVVVVVVVDDAFEAEDACVVQVVQWDADQPQQWIAGPPPRDIDHHSGYHYDDPPQPVPSVCSNCVSVVVVCVVVVHWDKDKDKDQPPDDDPCPVVVCVSCVVDDFDFDFAADDDDDDGDRDDDDDDDDDGIGIGMGGGDDDPVCVVVVVVVVVVVVPPDDDPDPDDDDDDDDDDDDDDDDDDDDDDDDDDDDDDDD

Radius of gyration: 75.53 Å; chains: 1; bounding box: 173×77×224 Å

InterPro domains:
  IPR031852 Spindle pole body-associated protein Vik1/Cik1, microtubule binding domain [PF16796] (330-423)